Protein AF-0000000068152222 (afdb_homodimer)

Nearest PDB structures (foldseek):
  1pjq-assembly1_B  TM=6.985E-01  e=2.065E-27  Salmonella enterica subsp. enterica serovar Typhimurium
  6pr1-assembly1_B  TM=6.896E-01  e=6.045E-27  Salmonella enterica subsp. enterica serovar Typhimurium
  1pjs-assembly1_B  TM=6.473E-01  e=1.241E-27  Salmonella enterica subsp. enterica serovar Typhimurium
  6p5x-assembly1_B  TM=6.494E-01  e=1.471E-27  Salmonella enterica subsp. enterica serovar Typhimurium
  6p5z-assembly1_A  TM=5.286E-01  e=6.769E-27  Salmonella enterica subsp. enterica serovar Typhimurium

Organism: Rhizobium meliloti (strain 1021) (NCBI:txid266834)

Foldseek 3Di:
DDDDLDDDDDDQAAAFEEEEEFQDLVSQVVLQVSLQSNHAYEYAEAPVRHDPSNVVDQVVAHPDPNGGYHYDNHGDDLVVLARHQAYEYEDDDPVVLVVVLVSCVVNVHFYYYPPDVVSGPDDAFDWDDLPVDIDGDDPPPPDPVVSVVVNVVVNVQQDNLLSVLVVLCVVCVVVLCVQDPPDDLSVLLVLVSVLCNRVHRQDPCNSVVSVVVSVVCSVVVQQQAAEEEEECEQQDLVQGDSNRLVLQQSFQEEEEEPPHDVVNNVSHDPNRHYHYDDPPLVVVLVVVNVCRSNNGHYYYYYYAFLVPDPVSVVSVVSNVVSVHHYHYHTGDHPPPPPPPPVCVPPVVVPPPPPPPPPDD/DDDDPDDDDDDQAAAFEEEEEFQDLVSQVVLQVSLQSNHAYEYAEAPVRHDPSNVVDQVVAHPDPNGGYHYDNHGDDLCSLARHQAYEYEDDDPVVLVVVLVSCVVNVHFYYYPPDVVSGPDDAFDWDDLPVDIDGDDPPPPDPVVSVVVNVVVNVQQDNLLSVLVVLCVVCVVVLCVQDPPDLLSVVLVLVSVVCSRPDRQDPCNSVVSVVVSVVCSVPVCLFAAEEEEECEQQDLVQGDPVRLSLQQQFQEEEEEPPHDVVNNVSYDPNRHYHYDDPPLPVVLVVVRVCRVNSGHYYYYYYAFLVPDPVSVVNVVSNVVVVHHYHYHTGDHPPPPPPPPVCVVPVVVPPPPPPPPPDD

InterPro domains:
  IPR000878 Tetrapyrrole methylase [PF00590] (226-335)
  IPR003043 Uroporphiryn-III C-methyltransferase, conserved site [PS00839] (230-244)
  IPR006367 Sirohaem synthase, N-terminal [TIGR01470] (7-215)
  IPR014777 Tetrapyrrole methylase, subdomain 1 [G3DSA:3.40.1010.10] (219-332)
  IPR019478 Sirohaem synthase, dimerisation domain [PF10414] (162-217)
  IPR028161 Siroheme biosynthesis protein Met8-like [PTHR35330] (6-246)
  IPR028281 Siroheme synthase, central domain [PF14824] (135-156)
  IPR035996 Tetrapyrrole methylase superfamily [SSF53790] (223-336)
  IPR036291 NAD(P)-binding domain superfamily [SSF51735] (5-123)
  IPR037115 Sirohaem synthase, dimerisation domain superfamily [G3DSA:1.10.8.210] (161-218)

Structure (mmCIF, N/CA/C/O backbone):
data_AF-0000000068152222-model_v1
#
loop_
_entity.id
_entity.type
_entity.pdbx_description
1 polymer 'precorrin-2 dehydrogenase'
#
loop_
_atom_site.group_PDB
_atom_site.id
_atom_site.type_symbol
_atom_site.label_atom_id
_atom_site.label_alt_id
_atom_site.label_comp_id
_atom_site.label_asym_id
_atom_site.label_entity_id
_atom_site.label_seq_id
_atom_site.pdbx_PDB_ins_code
_atom_site.Cartn_x
_atom_site.Cartn_y
_atom_site.Cartn_z
_atom_site.occupancy
_atom_site.B_iso_or_equiv
_atom_site.auth_seq_id
_atom_site.auth_comp_id
_atom_site.auth_asym_id
_atom_site.auth_atom_id
_atom_site.pdbx_PDB_model_num
ATOM 1 N N . MET A 1 1 ? -8.953 -0.366 -18.781 1 64.38 1 MET A N 1
ATOM 2 C CA . MET A 1 1 ? -7.875 -0.497 -17.797 1 64.38 1 MET A CA 1
ATOM 3 C C . MET A 1 1 ? -6.516 -0.276 -18.453 1 64.38 1 MET A C 1
ATOM 5 O O . MET A 1 1 ? -6.352 -0.51 -19.656 1 64.38 1 MET A O 1
ATOM 9 N N . THR A 1 2 ? -5.605 0.352 -17.766 1 74.75 2 THR A N 1
ATOM 10 C CA . THR A 1 2 ? -4.258 0.576 -18.266 1 74.75 2 THR A CA 1
ATOM 11 C C . THR A 1 2 ? -3.35 -0.603 -17.938 1 74.75 2 THR A C 1
ATOM 13 O O . THR A 1 2 ? -3.705 -1.449 -17.109 1 74.75 2 THR A O 1
ATOM 16 N N . ALA A 1 3 ? -2.34 -0.72 -18.688 1 84.69 3 ALA A N 1
ATOM 17 C CA . ALA A 1 3 ? -1.385 -1.808 -18.5 1 84.69 3 ALA A CA 1
ATOM 18 C C . ALA A 1 3 ? -0.869 -1.83 -17.062 1 84.69 3 ALA A C 1
ATOM 20 O O . ALA A 1 3 ? -0.714 -0.779 -16.438 1 84.69 3 ALA A O 1
ATOM 21 N N . LEU A 1 4 ? -0.67 -2.998 -16.562 1 85.56 4 LEU A N 1
ATOM 22 C CA . LEU A 1 4 ? -0.208 -3.262 -15.203 1 85.56 4 LEU A CA 1
ATOM 23 C C . LEU A 1 4 ? 1.113 -4.023 -15.219 1 85.56 4 LEU A C 1
ATOM 25 O O . LEU A 1 4 ? 1.244 -5.039 -15.906 1 85.56 4 LEU A O 1
ATOM 29 N N . ALA A 1 5 ? 2.076 -3.543 -14.516 1 85.94 5 ALA A N 1
ATOM 30 C CA . ALA A 1 5 ? 3.426 -4.102 -14.57 1 85.94 5 ALA A CA 1
ATOM 31 C C . ALA A 1 5 ? 3.469 -5.5 -13.969 1 85.94 5 ALA A C 1
ATOM 33 O O . ALA A 1 5 ? 4.242 -6.352 -14.414 1 85.94 5 ALA A O 1
ATOM 34 N N . THR A 1 6 ? 2.693 -5.703 -12.938 1 91 6 THR A N 1
ATOM 35 C CA . THR A 1 6 ? 2.648 -6.977 -12.227 1 91 6 THR A CA 1
ATOM 36 C C . THR A 1 6 ? 1.304 -7.16 -11.531 1 91 6 THR A C 1
ATOM 38 O O . THR A 1 6 ? 0.616 -6.18 -11.227 1 91 6 THR A O 1
ATOM 41 N N . LEU A 1 7 ? 0.892 -8.391 -11.359 1 93.62 7 LEU A N 1
ATOM 42 C CA . LEU A 1 7 ? -0.384 -8.695 -10.719 1 93.62 7 LEU A CA 1
ATOM 43 C C . LEU A 1 7 ? -0.211 -8.867 -9.219 1 93.62 7 LEU A C 1
ATOM 45 O O . LEU A 1 7 ? 0.423 -9.82 -8.766 1 93.62 7 LEU A O 1
ATOM 49 N N . PRO A 1 8 ? -0.745 -7.957 -8.453 1 94.75 8 PRO A N 1
ATOM 50 C CA . PRO A 1 8 ? -0.686 -8.141 -7 1 94.75 8 PRO A CA 1
ATOM 51 C C . PRO A 1 8 ? -1.76 -9.094 -6.48 1 94.75 8 PRO A C 1
ATOM 53 O O . PRO A 1 8 ? -2.932 -8.969 -6.844 1 94.75 8 PRO A O 1
ATOM 56 N N . LEU A 1 9 ? -1.366 -10.016 -5.672 1 95.5 9 LEU A N 1
ATOM 57 C CA . LEU A 1 9 ? -2.281 -10.992 -5.086 1 95.5 9 LEU A CA 1
ATOM 58 C C . LEU A 1 9 ? -2.006 -11.172 -3.598 1 95.5 9 LEU A C 1
ATOM 60 O O . LEU A 1 9 ? -0.915 -10.852 -3.121 1 95.5 9 LEU A O 1
ATOM 64 N N . PHE A 1 10 ? -2.977 -11.617 -2.883 1 94.62 10 PHE A N 1
ATOM 65 C CA . PHE A 1 10 ? -2.871 -11.898 -1.457 1 94.62 10 PHE A CA 1
ATOM 66 C C . PHE A 1 10 ? -3.043 -13.391 -1.186 1 94.62 10 PHE A C 1
ATOM 68 O O . PHE A 1 10 ? -4.043 -13.984 -1.587 1 94.62 10 PHE A O 1
ATOM 75 N N . TRP A 1 11 ? -2.125 -13.945 -0.465 1 94.81 11 TRP A N 1
ATOM 76 C CA . TRP A 1 11 ? -2.078 -15.391 -0.23 1 94.81 11 TRP A CA 1
ATOM 77 C C . TRP A 1 11 ? -2.363 -15.711 1.233 1 94.81 11 TRP A C 1
ATOM 79 O O . TRP A 1 11 ? -1.512 -15.5 2.1 1 94.81 11 TRP A O 1
ATOM 89 N N . PRO A 1 12 ? -3.516 -16.25 1.515 1 92.62 12 PRO A N 1
ATOM 90 C CA . PRO A 1 12 ? -3.754 -16.703 2.883 1 92.62 12 PRO A CA 1
ATOM 91 C C . PRO A 1 12 ? -2.893 -17.922 3.256 1 92.62 12 PRO A C 1
ATOM 93 O O . PRO A 1 12 ? -2.932 -18.938 2.574 1 92.62 12 PRO A O 1
ATOM 96 N N . LEU A 1 13 ? -2.127 -17.797 4.336 1 94.5 13 LEU A N 1
ATOM 97 C CA . LEU A 1 13 ? -1.185 -18.859 4.684 1 94.5 13 LEU A CA 1
ATOM 98 C C . LEU A 1 13 ? -1.511 -19.453 6.051 1 94.5 13 LEU A C 1
ATOM 100 O O . LEU A 1 13 ? -0.823 -20.359 6.52 1 94.5 13 LEU A O 1
ATOM 104 N N . ASN A 1 14 ? -2.523 -18.906 6.637 1 92.81 14 ASN A N 1
ATOM 105 C CA . ASN A 1 14 ? -2.871 -19.406 7.961 1 92.81 14 ASN A CA 1
ATOM 106 C C . ASN A 1 14 ? -3.135 -20.922 7.938 1 92.81 14 ASN A C 1
ATOM 108 O O . ASN A 1 14 ? -4.027 -21.391 7.227 1 92.81 14 ASN A O 1
ATOM 112 N N . GLY A 1 15 ? -2.369 -21.656 8.719 1 93 15 GLY A N 1
ATOM 113 C CA . GLY A 1 15 ? -2.533 -23.109 8.82 1 93 15 GLY A CA 1
ATOM 114 C C . GLY A 1 15 ? -1.946 -23.859 7.648 1 93 15 GLY A C 1
ATOM 115 O O . GLY A 1 15 ? -2.098 -25.078 7.551 1 93 15 GLY A O 1
ATOM 116 N N . LYS A 1 16 ? -1.357 -23.219 6.746 1 94.94 16 LYS A N 1
ATOM 117 C CA . LYS A 1 16 ? -0.771 -23.859 5.574 1 94.94 16 LYS A CA 1
ATOM 118 C C . LYS A 1 16 ? 0.721 -24.125 5.777 1 94.94 16 LYS A C 1
ATOM 120 O O . LYS A 1 16 ? 1.338 -23.547 6.676 1 94.94 16 LYS A O 1
ATOM 125 N N . GLN A 1 17 ? 1.226 -25 4.957 1 96.5 17 GLN A N 1
ATOM 126 C CA . GLN A 1 17 ? 2.645 -25.328 5.039 1 96.5 17 GLN A CA 1
ATOM 127 C C . GLN A 1 17 ? 3.457 -24.516 4.035 1 96.5 17 GLN A C 1
ATOM 129 O O . GLN A 1 17 ? 3.018 -24.297 2.908 1 96.5 17 GLN A O 1
ATOM 134 N N . ALA A 1 18 ? 4.59 -24.062 4.465 1 97.81 18 ALA A N 1
ATOM 135 C CA . ALA A 1 18 ? 5.535 -23.359 3.605 1 97.81 18 ALA A CA 1
ATOM 136 C C . ALA A 1 18 ? 6.938 -23.938 3.736 1 97.81 18 ALA A C 1
ATOM 138 O O . ALA A 1 18 ? 7.305 -24.469 4.793 1 97.81 18 ALA A O 1
ATOM 139 N N . VAL A 1 19 ? 7.707 -23.875 2.674 1 98.38 19 VAL A N 1
ATOM 140 C CA . VAL A 1 19 ? 9.062 -24.422 2.648 1 98.38 19 VAL A CA 1
ATOM 141 C C . VAL A 1 19 ? 10.07 -23.281 2.473 1 98.38 19 VAL A C 1
ATOM 143 O O . VAL A 1 19 ? 9.898 -22.422 1.598 1 98.38 19 VAL A O 1
ATOM 146 N N . VAL A 1 20 ? 11.055 -23.25 3.312 1 98.38 20 VAL A N 1
ATOM 147 C CA . VAL A 1 20 ? 12.164 -22.312 3.168 1 98.38 20 VAL A CA 1
ATOM 148 C C . VAL A 1 20 ? 13.484 -23.078 3.139 1 98.38 20 VAL A C 1
ATOM 150 O O . VAL A 1 20 ? 13.773 -23.859 4.047 1 98.38 20 VAL A O 1
ATOM 153 N N . ALA A 1 21 ? 14.242 -22.875 2.098 1 98.25 21 ALA A N 1
ATOM 154 C CA . ALA A 1 21 ? 15.547 -23.516 1.969 1 98.25 21 ALA A CA 1
ATOM 155 C C . ALA A 1 21 ? 16.672 -22.484 2.053 1 98.25 21 ALA A C 1
ATOM 157 O O . ALA A 1 21 ? 16.703 -21.531 1.276 1 98.25 21 ALA A O 1
ATOM 158 N N . GLY A 1 22 ? 17.578 -22.672 2.969 1 96.44 22 GLY A N 1
ATOM 159 C CA . GLY A 1 22 ? 18.688 -21.766 3.172 1 96.44 22 GLY A CA 1
ATOM 160 C C . GLY A 1 22 ? 18.766 -21.203 4.582 1 96.44 22 GLY A C 1
ATOM 161 O O . GLY A 1 22 ? 17.75 -21.141 5.281 1 96.44 22 GLY A O 1
ATOM 162 N N . GLY A 1 23 ? 19.953 -20.734 5.027 1 95.56 23 GLY A N 1
ATOM 163 C CA . GLY A 1 23 ? 20.141 -20.266 6.391 1 95.56 23 GLY A CA 1
ATOM 164 C C . GLY A 1 23 ? 20.625 -18.844 6.461 1 95.56 23 GLY A C 1
ATOM 165 O O . GLY A 1 23 ? 21.062 -18.375 7.52 1 95.56 23 GLY A O 1
ATOM 166 N N . SER A 1 24 ? 20.516 -18.172 5.355 1 95.06 24 SER A N 1
ATOM 167 C CA . SER A 1 24 ? 21.016 -16.812 5.285 1 95.06 24 SER A CA 1
ATOM 168 C C . SER A 1 24 ? 20.094 -15.836 6 1 95.06 24 SER A C 1
ATOM 170 O O . SER A 1 24 ? 19.016 -16.219 6.465 1 95.06 24 SER A O 1
ATOM 172 N N . ASP A 1 25 ? 20.531 -14.617 6.137 1 91.69 25 ASP A N 1
ATOM 173 C CA . ASP A 1 25 ? 19.688 -13.555 6.676 1 91.69 25 ASP A CA 1
ATOM 174 C C . ASP A 1 25 ? 18.438 -13.352 5.828 1 91.69 25 ASP A C 1
ATOM 176 O O . ASP A 1 25 ? 17.328 -13.203 6.359 1 91.69 25 ASP A O 1
ATOM 180 N N . ALA A 1 26 ? 18.672 -13.375 4.527 1 91.69 26 ALA A N 1
ATOM 181 C CA . ALA A 1 26 ? 17.562 -13.188 3.602 1 91.69 26 ALA A CA 1
ATOM 182 C C . ALA A 1 26 ? 16.516 -14.281 3.77 1 91.69 26 ALA A C 1
ATOM 184 O O . ALA A 1 26 ? 15.312 -14.008 3.799 1 91.69 26 ALA A O 1
ATOM 185 N N . ALA A 1 27 ? 16.969 -15.453 3.902 1 95.69 27 ALA A N 1
ATOM 186 C CA . ALA A 1 27 ? 16.062 -16.578 4.125 1 95.69 27 ALA A CA 1
ATOM 187 C C . ALA A 1 27 ? 15.336 -16.438 5.457 1 95.69 27 ALA A C 1
ATOM 189 O O . ALA A 1 27 ? 14.148 -16.766 5.562 1 95.69 27 ALA A O 1
ATOM 190 N N . ALA A 1 28 ? 16.031 -15.953 6.449 1 94.62 28 ALA A N 1
ATOM 191 C CA . ALA A 1 28 ? 15.438 -15.75 7.77 1 94.62 28 ALA A CA 1
ATOM 192 C C . ALA A 1 28 ? 14.281 -14.758 7.703 1 94.62 28 ALA A C 1
ATOM 194 O O . ALA A 1 28 ? 13.227 -14.984 8.297 1 94.62 28 ALA A O 1
ATOM 195 N N . TRP A 1 29 ? 14.469 -13.766 6.984 1 88.94 29 TRP A N 1
ATOM 196 C CA . TRP A 1 29 ? 13.445 -12.734 6.844 1 88.94 29 TRP A CA 1
ATOM 197 C C . TRP A 1 29 ? 12.211 -13.281 6.145 1 88.94 29 TRP A C 1
ATOM 199 O O . TRP A 1 29 ? 11.078 -13.008 6.555 1 88.94 29 TRP A O 1
ATOM 209 N N . LYS A 1 30 ? 12.438 -14.062 5.121 1 95.5 30 LYS A N 1
ATOM 210 C CA . LYS A 1 30 ? 11.312 -14.664 4.414 1 95.5 30 LYS A CA 1
ATOM 211 C C . LYS A 1 30 ? 10.57 -15.656 5.301 1 95.5 30 LYS A C 1
ATOM 213 O O . LYS A 1 30 ? 9.336 -15.703 5.297 1 95.5 30 LYS A O 1
ATOM 218 N N . ALA A 1 31 ? 11.328 -16.406 6.031 1 96.44 31 ALA A N 1
ATOM 219 C CA . ALA A 1 31 ? 10.719 -17.359 6.953 1 96.44 31 ALA A CA 1
ATOM 220 C C . ALA A 1 31 ? 9.859 -16.641 7.992 1 96.44 31 ALA A C 1
ATOM 222 O O . ALA A 1 31 ? 8.75 -17.078 8.305 1 96.44 31 ALA A O 1
ATOM 223 N N . GLU A 1 32 ? 10.391 -15.602 8.516 1 94.44 32 GLU A N 1
ATOM 224 C CA . GLU A 1 32 ? 9.656 -14.82 9.508 1 94.44 32 GLU A CA 1
ATOM 225 C C . GLU A 1 32 ? 8.359 -14.273 8.93 1 94.44 32 GLU A C 1
ATOM 227 O O . GLU A 1 32 ? 7.312 -14.32 9.586 1 94.44 32 GLU A O 1
ATOM 232 N N . LEU A 1 33 ? 8.438 -13.789 7.73 1 93.25 33 LEU A N 1
ATOM 233 C CA . LEU A 1 33 ? 7.273 -13.227 7.055 1 93.25 33 LEU A CA 1
ATOM 234 C C . LEU A 1 33 ? 6.199 -14.289 6.855 1 93.25 33 LEU A C 1
ATOM 236 O O . LEU A 1 33 ? 5.023 -14.055 7.145 1 93.25 33 LEU A O 1
ATOM 240 N N . LEU A 1 34 ? 6.582 -15.422 6.41 1 96.62 34 LEU A N 1
ATOM 241 C CA . LEU A 1 34 ? 5.645 -16.516 6.18 1 96.62 34 LEU A CA 1
ATOM 242 C C . LEU A 1 34 ? 4.996 -16.953 7.484 1 96.62 34 LEU A C 1
ATOM 244 O O . LEU A 1 34 ? 3.779 -17.156 7.543 1 96.62 34 LEU A O 1
ATOM 248 N N . ALA A 1 35 ? 5.789 -17.031 8.5 1 96.12 35 ALA A N 1
ATOM 249 C CA . ALA A 1 35 ? 5.277 -17.453 9.805 1 96.12 35 ALA A CA 1
ATOM 250 C C . ALA A 1 35 ? 4.34 -16.391 10.383 1 96.12 35 ALA A C 1
ATOM 252 O O . ALA A 1 35 ? 3.371 -16.719 11.078 1 96.12 35 ALA A O 1
ATOM 253 N N . ALA A 1 36 ? 4.668 -15.203 10.109 1 93.94 36 ALA A N 1
ATOM 254 C CA . ALA A 1 36 ? 3.836 -14.109 10.586 1 93.94 36 ALA A CA 1
ATOM 255 C C . ALA A 1 36 ? 2.451 -14.148 9.945 1 93.94 36 ALA A C 1
ATOM 257 O O . ALA A 1 36 ? 1.519 -13.5 10.43 1 93.94 36 ALA A O 1
ATOM 258 N N . CYS A 1 37 ? 2.34 -14.852 8.859 1 94.69 37 CYS A N 1
ATOM 259 C CA . CYS A 1 37 ? 1.056 -15.016 8.195 1 94.69 37 CYS A CA 1
ATOM 260 C C . CYS A 1 37 ? 0.337 -16.266 8.695 1 94.69 37 CYS A C 1
ATOM 262 O O . CYS A 1 37 ? -0.698 -16.656 8.148 1 94.69 37 CYS A O 1
ATOM 264 N N . GLY A 1 38 ? 0.948 -16.938 9.664 1 95.5 38 GLY A N 1
ATOM 265 C CA . GLY A 1 38 ? 0.313 -18.094 10.273 1 95.5 38 GLY A CA 1
ATOM 266 C C . GLY A 1 38 ? 0.742 -19.422 9.656 1 95.5 38 GLY A C 1
ATOM 267 O O . GLY A 1 38 ? 0.173 -20.469 9.961 1 95.5 38 GLY A O 1
ATOM 268 N N . ALA A 1 39 ? 1.713 -19.422 8.852 1 97.12 39 ALA A N 1
ATOM 269 C CA . ALA A 1 39 ? 2.164 -20.641 8.172 1 97.12 39 ALA A CA 1
ATOM 270 C C . ALA A 1 39 ? 3.012 -21.5 9.094 1 97.12 39 ALA A C 1
ATOM 272 O O . ALA A 1 39 ? 3.625 -21 10.039 1 97.12 39 ALA A O 1
ATOM 273 N N . GLU A 1 40 ? 2.885 -22.781 8.867 1 97.75 40 GLU A N 1
ATOM 274 C CA . GLU A 1 40 ? 3.889 -23.703 9.383 1 97.75 40 GLU A CA 1
ATOM 275 C C . GLU A 1 40 ? 5.098 -23.781 8.461 1 97.75 40 GLU A C 1
ATOM 277 O O . GLU A 1 40 ? 5.059 -24.469 7.438 1 97.75 40 GLU A O 1
ATOM 282 N N . VAL A 1 41 ? 6.172 -23.141 8.836 1 98.12 41 VAL A N 1
ATOM 283 C CA . VAL A 1 41 ? 7.316 -22.969 7.949 1 98.12 41 VAL A CA 1
ATOM 284 C C . VAL A 1 41 ? 8.367 -24.031 8.234 1 98.12 41 VAL A C 1
ATOM 286 O O . VAL A 1 41 ? 8.938 -24.078 9.328 1 98.12 41 VAL A O 1
ATOM 289 N N . HIS A 1 42 ? 8.578 -24.891 7.266 1 98.38 42 HIS A N 1
ATOM 290 C CA . HIS A 1 42 ? 9.648 -25.875 7.332 1 98.38 42 HIS A CA 1
ATOM 291 C C . HIS A 1 42 ? 10.945 -25.328 6.754 1 98.38 42 HIS A C 1
ATOM 293 O O . HIS A 1 42 ? 11.023 -25.047 5.555 1 98.38 42 HIS A O 1
ATOM 299 N N . VAL A 1 43 ? 11.922 -25.188 7.602 1 98.19 43 VAL A N 1
ATOM 300 C CA . VAL A 1 43 ? 13.203 -24.609 7.219 1 98.19 43 VAL A CA 1
ATOM 301 C C . VAL A 1 43 ? 14.227 -25.719 6.992 1 98.19 43 VAL A C 1
ATOM 303 O O . VAL A 1 43 ? 14.555 -26.469 7.914 1 98.19 43 VAL A O 1
ATOM 306 N N . TYR A 1 44 ? 14.703 -25.781 5.816 1 98.19 44 TYR A N 1
ATOM 307 C CA . TYR A 1 44 ? 15.695 -26.781 5.477 1 98.19 44 TYR A CA 1
ATOM 308 C C . TYR A 1 44 ? 17.078 -26.156 5.289 1 98.19 44 TYR A C 1
ATOM 310 O O . TYR A 1 44 ? 17.328 -25.5 4.277 1 98.19 44 TYR A O 1
ATOM 318 N N . ALA A 1 45 ? 17.969 -26.328 6.148 1 97.06 45 ALA A N 1
ATOM 319 C CA . ALA A 1 45 ? 19.344 -25.859 6.133 1 97.06 45 ALA A CA 1
ATOM 320 C C . ALA A 1 45 ? 20.172 -26.5 7.242 1 97.06 45 ALA A C 1
ATOM 322 O O . ALA A 1 45 ? 19.688 -26.672 8.367 1 97.06 45 ALA A O 1
ATOM 323 N N . PRO A 1 46 ? 21.375 -26.891 6.918 1 96.12 46 PRO A N 1
ATOM 324 C CA . PRO A 1 46 ? 22.234 -27.359 8.008 1 96.12 46 PRO A CA 1
ATOM 325 C C . PRO A 1 46 ? 22.391 -26.312 9.117 1 96.12 46 PRO A C 1
ATOM 327 O O . PRO A 1 46 ? 22.5 -25.125 8.836 1 96.12 46 PRO A O 1
ATOM 330 N N . ARG A 1 47 ? 22.438 -26.75 10.297 1 94.62 47 ARG A N 1
ATOM 331 C CA . ARG A 1 47 ? 22.5 -25.844 11.445 1 94.62 47 ARG A CA 1
ATOM 332 C C . ARG A 1 47 ? 23.734 -24.938 11.352 1 94.62 47 ARG A C 1
ATOM 334 O O . ARG A 1 47 ? 23.672 -23.766 11.695 1 94.62 47 ARG A O 1
ATOM 341 N N . ALA A 1 48 ? 24.781 -25.531 10.828 1 94.44 48 ALA A N 1
ATOM 342 C CA . ALA A 1 48 ? 26.047 -24.812 10.734 1 94.44 48 ALA A CA 1
ATOM 343 C C . ALA A 1 48 ? 25.953 -23.656 9.742 1 94.44 48 ALA A C 1
ATOM 345 O O . ALA A 1 48 ? 26.75 -22.734 9.789 1 94.44 48 ALA A O 1
ATOM 346 N N . SER A 1 49 ? 24.969 -23.688 8.922 1 94.19 49 SER A N 1
ATOM 347 C CA . SER A 1 49 ? 24.859 -22.688 7.863 1 94.19 49 SER A CA 1
ATOM 348 C C . SER A 1 49 ? 23.906 -21.578 8.266 1 94.19 49 SER A C 1
ATOM 350 O O . SER A 1 49 ? 23.766 -20.578 7.547 1 94.19 49 SER A O 1
ATOM 352 N N . LEU A 1 50 ? 23.281 -21.703 9.383 1 96.31 50 LEU A N 1
ATOM 353 C CA . LEU A 1 50 ? 22.312 -20.703 9.82 1 96.31 50 LEU A CA 1
ATOM 354 C C . LEU A 1 50 ? 23 -19.438 10.289 1 96.31 50 LEU A C 1
ATOM 356 O O . LEU A 1 50 ? 23.953 -19.5 11.07 1 96.31 50 LEU A O 1
ATOM 360 N N . SER A 1 51 ? 22.531 -18.391 9.789 1 95.38 51 SER A N 1
ATOM 361 C CA . SER A 1 51 ? 23.047 -17.094 10.234 1 95.38 51 SER A CA 1
ATOM 362 C C . SER A 1 51 ? 22.609 -16.781 11.664 1 95.38 51 SER A C 1
ATOM 364 O O . SER A 1 51 ? 21.719 -17.453 12.203 1 95.38 51 SER A O 1
ATOM 366 N N . ASP A 1 52 ? 23.188 -15.812 12.25 1 94.38 52 ASP A N 1
ATOM 367 C CA . ASP A 1 52 ? 22.797 -15.375 13.594 1 94.38 52 ASP A CA 1
ATOM 368 C C . ASP A 1 52 ? 21.359 -14.867 13.617 1 94.38 52 ASP A C 1
ATOM 370 O O . ASP A 1 52 ? 20.625 -15.117 14.562 1 94.38 52 ASP A O 1
ATOM 374 N N . VAL A 1 53 ? 21.047 -14.25 12.562 1 89.06 53 VAL A N 1
ATOM 375 C CA . VAL A 1 53 ? 19.688 -13.727 12.438 1 89.06 53 VAL A CA 1
ATOM 376 C C . VAL A 1 53 ? 18.688 -14.875 12.43 1 89.06 53 VAL A C 1
ATOM 378 O O . VAL A 1 53 ? 17.641 -14.805 13.086 1 89.06 53 VAL A O 1
ATOM 381 N N . PHE A 1 54 ? 19.031 -15.859 11.797 1 94.94 54 PHE A N 1
ATOM 382 C CA . PHE A 1 54 ? 18.141 -17.016 11.688 1 94.94 54 PHE A CA 1
ATOM 383 C C . PHE A 1 54 ? 18.016 -17.719 13.031 1 94.94 54 PHE A C 1
ATOM 385 O O . PHE A 1 54 ? 16.922 -18.094 13.438 1 94.94 54 PHE A O 1
ATOM 392 N N . LEU A 1 55 ? 19.156 -17.859 13.664 1 95.69 55 LEU A N 1
ATOM 393 C CA . LEU A 1 55 ? 19.172 -18.5 14.969 1 95.69 55 LEU A CA 1
ATOM 394 C C . LEU A 1 55 ? 18.312 -17.719 15.969 1 95.69 55 LEU A C 1
ATOM 396 O O . LEU A 1 55 ? 17.562 -18.297 16.75 1 95.69 55 LEU A O 1
ATOM 400 N N . ASP A 1 56 ? 18.438 -16.469 15.891 1 92.94 56 ASP A N 1
ATOM 401 C CA . ASP A 1 56 ? 17.641 -15.617 16.75 1 92.94 56 ASP A CA 1
ATOM 402 C C . ASP A 1 56 ? 16.156 -15.789 16.469 1 92.94 56 ASP A C 1
ATOM 404 O O . ASP A 1 56 ? 15.344 -15.836 17.406 1 92.94 56 ASP A O 1
ATOM 408 N N . LEU A 1 57 ? 15.844 -15.852 15.242 1 92.75 57 LEU A N 1
ATOM 409 C CA . LEU A 1 57 ? 14.453 -16.047 14.836 1 92.75 57 LEU A CA 1
ATOM 410 C C . LEU A 1 57 ? 13.906 -17.359 15.383 1 92.75 57 LEU A C 1
ATOM 412 O O . LEU A 1 57 ? 12.797 -17.406 15.922 1 92.75 57 LEU A O 1
ATOM 416 N N . LEU A 1 58 ? 14.633 -18.391 15.25 1 94.88 58 LEU A N 1
ATOM 417 C CA . LEU A 1 58 ? 14.219 -19.719 15.719 1 94.88 58 LEU A CA 1
ATOM 418 C C . LEU A 1 58 ? 14.008 -19.719 17.234 1 94.88 58 LEU A C 1
ATOM 420 O O . LEU A 1 58 ? 13.109 -20.391 17.734 1 94.88 58 LEU A O 1
ATOM 424 N N . ALA A 1 59 ? 14.766 -18.984 17.875 1 93.62 59 ALA A N 1
ATOM 425 C CA . ALA A 1 59 ? 14.688 -18.906 19.328 1 93.62 59 ALA A CA 1
ATOM 426 C C . ALA A 1 59 ? 13.469 -18.094 19.766 1 93.62 59 ALA A C 1
ATOM 428 O O . ALA A 1 59 ? 12.781 -18.469 20.719 1 93.62 59 ALA A O 1
ATOM 429 N N . ARG A 1 60 ? 13.227 -17.031 19.109 1 90.75 60 ARG A N 1
ATOM 430 C CA . ARG A 1 60 ? 12.141 -16.125 19.469 1 90.75 60 ARG A CA 1
ATOM 431 C C . ARG A 1 60 ? 10.789 -16.703 19.062 1 90.75 60 ARG A C 1
ATOM 433 O O . ARG A 1 60 ? 9.789 -16.516 19.766 1 90.75 60 ARG A O 1
ATOM 440 N N . GLY A 1 61 ? 10.75 -17.328 17.906 1 88.69 61 GLY A N 1
ATOM 441 C CA . GLY A 1 61 ? 9.5 -17.875 17.406 1 88.69 61 GLY A CA 1
ATOM 442 C C . GLY A 1 61 ? 8.695 -16.875 16.594 1 88.69 61 GLY A C 1
ATOM 443 O O . GLY A 1 61 ? 9.109 -15.727 16.422 1 88.69 61 GLY A O 1
ATOM 444 N N . PRO A 1 62 ? 7.559 -17.328 16.094 1 86.69 62 PRO A N 1
ATOM 445 C CA . PRO A 1 62 ? 6.754 -16.5 15.203 1 86.69 62 PRO A CA 1
ATOM 446 C C . PRO A 1 62 ? 5.844 -15.531 15.961 1 86.69 62 PRO A C 1
ATOM 448 O O . PRO A 1 62 ? 5.492 -15.789 17.109 1 86.69 62 PRO A O 1
ATOM 451 N N . ALA A 1 63 ? 5.488 -14.453 15.258 1 82.56 63 ALA A N 1
ATOM 452 C CA . ALA A 1 63 ? 4.613 -13.438 15.836 1 82.56 63 ALA A CA 1
ATOM 453 C C . ALA A 1 63 ? 3.16 -13.898 15.836 1 82.56 63 ALA A C 1
ATOM 455 O O . ALA A 1 63 ? 2.381 -13.523 16.719 1 82.56 63 ALA A O 1
ATOM 456 N N . HIS A 1 64 ? 2.795 -14.688 14.93 1 87.12 64 HIS A N 1
ATOM 457 C CA . HIS A 1 64 ? 1.427 -15.164 14.758 1 87.12 64 HIS A CA 1
ATOM 458 C C . HIS A 1 64 ? 1.138 -16.344 15.664 1 87.12 64 HIS A C 1
ATOM 460 O O . HIS A 1 64 ? 1.981 -17.234 15.828 1 87.12 64 HIS A O 1
ATOM 466 N N . GLU A 1 65 ? -0.046 -16.438 16.172 1 88.5 65 GLU A N 1
ATOM 467 C CA . GLU A 1 65 ? -0.432 -17.484 17.109 1 88.5 65 GLU A CA 1
ATOM 468 C C . GLU A 1 65 ? -0.361 -18.859 16.453 1 88.5 65 GLU A C 1
ATOM 470 O O . GLU A 1 65 ? 0.002 -19.844 17.109 1 88.5 65 GLU A O 1
ATOM 475 N N . HIS A 1 66 ? -0.657 -18.922 15.258 1 91.94 66 HIS A N 1
ATOM 476 C CA . HIS A 1 66 ? -0.686 -20.203 14.555 1 91.94 66 HIS A CA 1
ATOM 477 C C . HIS A 1 66 ? 0.618 -20.453 13.805 1 91.94 66 HIS A C 1
ATOM 479 O O . HIS A 1 66 ? 0.844 -21.547 13.289 1 91.94 66 HIS A O 1
ATOM 485 N N . GLY A 1 67 ? 1.392 -19.406 13.766 1 94.06 67 GLY A N 1
ATOM 486 C CA . GLY A 1 67 ? 2.648 -19.562 13.047 1 94.06 67 GLY A CA 1
ATOM 487 C C . GLY A 1 67 ? 3.619 -20.5 13.727 1 94.06 67 GLY A C 1
ATOM 488 O O . GLY A 1 67 ? 3.676 -20.562 14.961 1 94.06 67 GLY A O 1
ATOM 489 N N . ARG A 1 68 ? 4.391 -21.297 12.898 1 96.06 68 ARG A N 1
ATOM 490 C CA . ARG A 1 68 ? 5.406 -22.203 13.422 1 96.06 68 ARG A CA 1
ATOM 491 C C . ARG A 1 68 ? 6.656 -22.188 12.547 1 96.06 68 ARG A C 1
ATOM 493 O O . ARG A 1 68 ? 6.57 -21.969 11.336 1 96.06 68 ARG A O 1
ATOM 500 N N . LEU A 1 69 ? 7.738 -22.344 13.25 1 97.06 69 LEU A N 1
ATOM 501 C CA . LEU A 1 69 ? 9.023 -22.516 12.578 1 97.06 69 LEU A CA 1
ATOM 502 C C . LEU A 1 69 ? 9.633 -23.875 12.922 1 97.06 69 LEU A C 1
ATOM 504 O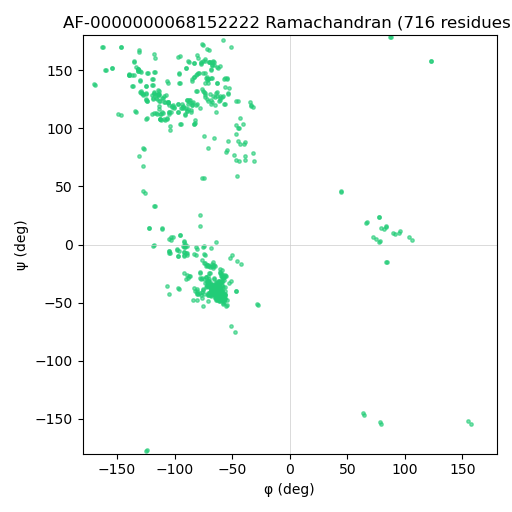 O . LEU A 1 69 ? 9.953 -24.141 14.086 1 97.06 69 LEU A O 1
ATOM 508 N N . ILE A 1 70 ? 9.734 -24.75 11.961 1 97.5 70 ILE A N 1
ATOM 509 C CA . ILE A 1 70 ? 10.289 -26.078 12.156 1 97.5 70 ILE A CA 1
ATOM 510 C C . ILE A 1 70 ? 11.609 -26.203 11.398 1 97.5 70 ILE A C 1
ATOM 512 O O . ILE A 1 70 ? 11.625 -26.219 10.164 1 97.5 70 ILE A O 1
ATOM 516 N N . HIS A 1 71 ? 12.656 -26.312 12.109 1 98.06 71 HIS A N 1
ATOM 517 C CA . HIS A 1 71 ? 13.977 -26.422 11.5 1 98.06 71 HIS A CA 1
ATOM 518 C C . HIS A 1 71 ? 14.344 -27.875 11.219 1 98.06 71 HIS A C 1
ATOM 520 O O . HIS A 1 71 ? 14.258 -28.719 12.109 1 98.06 71 HIS A O 1
ATOM 526 N N . HIS A 1 72 ? 14.656 -28.141 10.023 1 98 72 HIS A N 1
ATOM 527 C CA . HIS A 1 72 ? 15.219 -29.422 9.609 1 98 72 HIS A CA 1
ATOM 528 C C . HIS A 1 72 ? 16.719 -29.297 9.32 1 98 72 HIS A C 1
ATOM 530 O O . HIS A 1 72 ? 17.109 -28.656 8.344 1 98 72 HIS A O 1
ATOM 536 N N . ASP A 1 73 ? 17.562 -29.922 10.133 1 97.56 73 ASP A N 1
ATOM 537 C CA . ASP A 1 73 ? 19 -29.828 10.016 1 97.56 73 ASP A CA 1
ATOM 538 C C . ASP A 1 73 ? 19.516 -30.656 8.836 1 97.56 73 ASP A C 1
ATOM 540 O O . ASP A 1 73 ? 20.312 -31.578 9.023 1 97.56 73 ASP A O 1
ATOM 544 N N . GLN A 1 74 ? 19.031 -30.375 7.68 1 96.44 74 GLN A N 1
ATOM 545 C CA . GLN A 1 74 ? 19.359 -31.062 6.434 1 96.44 74 GLN A CA 1
ATOM 546 C C . GLN A 1 74 ? 18.953 -30.234 5.223 1 96.44 74 GLN A C 1
ATOM 548 O O . GLN A 1 74 ? 18.266 -29.219 5.363 1 96.44 74 GLN A O 1
ATOM 553 N N . ALA A 1 75 ? 19.391 -30.672 4.082 1 94.62 75 ALA A N 1
ATOM 554 C CA . ALA A 1 75 ? 18.969 -30.062 2.822 1 94.62 75 ALA A CA 1
ATOM 555 C C . ALA A 1 75 ? 17.562 -30.516 2.438 1 94.62 75 ALA A C 1
ATOM 557 O O . ALA A 1 75 ? 17.094 -31.562 2.912 1 94.62 75 ALA A O 1
ATOM 558 N N . TRP A 1 76 ? 16.938 -29.703 1.661 1 96.12 76 TRP A N 1
ATOM 559 C CA . TRP A 1 76 ? 15.602 -30.047 1.184 1 96.12 76 TRP A CA 1
ATOM 560 C C . TRP A 1 76 ? 15.664 -31.203 0.181 1 96.12 76 TRP A C 1
ATOM 562 O O . TRP A 1 76 ? 16.719 -31.484 -0.39 1 96.12 76 TRP A O 1
ATOM 572 N N . HIS A 1 77 ? 14.562 -31.922 0.019 1 95.44 77 HIS A N 1
ATOM 573 C CA . HIS A 1 77 ? 14.352 -32.906 -1.034 1 95.44 77 HIS A CA 1
ATOM 574 C C . HIS A 1 77 ? 13.008 -32.688 -1.721 1 95.44 77 HIS A C 1
ATOM 576 O O . HIS A 1 77 ? 12.164 -31.938 -1.233 1 95.44 77 HIS A O 1
ATOM 582 N N . VAL A 1 78 ? 12.836 -33.344 -2.85 1 94.31 78 VAL A N 1
ATOM 583 C CA . VAL A 1 78 ? 11.68 -33.125 -3.707 1 94.31 78 VAL A CA 1
ATOM 584 C C . VAL A 1 78 ? 10.398 -33.438 -2.936 1 94.31 78 VAL A C 1
ATOM 586 O O . VAL A 1 78 ? 9.367 -32.781 -3.129 1 94.31 78 VAL A O 1
ATOM 589 N N . GLY A 1 79 ? 10.422 -34.344 -2.047 1 93.94 79 GLY A N 1
ATOM 590 C CA . GLY A 1 79 ? 9.266 -34.75 -1.272 1 93.94 79 GLY A CA 1
ATOM 591 C C . GLY A 1 79 ? 8.797 -33.688 -0.292 1 93.94 79 GLY A C 1
ATOM 592 O O . GLY A 1 79 ? 7.652 -33.75 0.175 1 93.94 79 GLY A O 1
ATOM 593 N N . ASP A 1 80 ? 9.633 -32.75 0.04 1 95.06 80 ASP A N 1
ATOM 594 C CA . ASP A 1 80 ? 9.336 -31.75 1.051 1 95.06 80 ASP A CA 1
ATOM 595 C C . ASP A 1 80 ? 8.352 -30.703 0.518 1 95.06 80 ASP A C 1
ATOM 597 O O . ASP A 1 80 ? 7.785 -29.922 1.287 1 95.06 80 ASP A O 1
ATOM 601 N N . PHE A 1 81 ? 8.078 -30.766 -0.748 1 94.31 81 PHE A N 1
ATOM 602 C CA . PHE A 1 81 ? 7.188 -29.797 -1.383 1 94.31 81 PHE A CA 1
ATOM 603 C C . PHE A 1 81 ? 5.738 -30.266 -1.314 1 94.31 81 PHE A C 1
ATOM 605 O O . PHE A 1 81 ? 4.816 -29.5 -1.599 1 94.31 81 PHE A O 1
ATOM 612 N N . ARG A 1 82 ? 5.637 -31.5 -0.879 1 89.56 82 ARG A N 1
ATOM 613 C CA . ARG A 1 82 ? 4.285 -32.031 -0.838 1 89.56 82 ARG A CA 1
ATOM 614 C C . ARG A 1 82 ? 3.389 -31.234 0.086 1 89.56 82 ARG A C 1
ATOM 616 O O . ARG A 1 82 ? 3.758 -30.953 1.229 1 89.56 82 ARG A O 1
ATOM 623 N N . ASP A 1 83 ? 2.279 -30.734 -0.427 1 87.75 83 ASP A N 1
ATOM 624 C CA . ASP A 1 83 ? 1.211 -30.031 0.287 1 87.75 83 ASP A CA 1
ATOM 625 C C . ASP A 1 83 ? 1.648 -28.641 0.706 1 87.75 83 ASP A C 1
ATOM 627 O O . ASP A 1 83 ? 0.977 -27.984 1.509 1 87.75 83 ASP A O 1
ATOM 631 N N . ALA A 1 84 ? 2.812 -28.234 0.265 1 94.25 84 ALA A N 1
ATOM 632 C CA . ALA A 1 84 ? 3.238 -26.875 0.582 1 94.25 84 ALA A CA 1
ATOM 633 C C . ALA A 1 84 ? 2.445 -25.844 -0.226 1 94.25 84 ALA A C 1
ATOM 635 O O . ALA A 1 84 ? 2.121 -26.078 -1.392 1 94.25 84 ALA A O 1
ATOM 636 N N . ALA A 1 85 ? 2.176 -24.766 0.432 1 93.56 85 ALA A N 1
ATOM 637 C CA . ALA A 1 85 ? 1.446 -23.688 -0.244 1 93.56 85 ALA A CA 1
ATOM 638 C C . ALA A 1 85 ? 2.4 -22.766 -0.992 1 93.56 85 ALA A C 1
ATOM 640 O O . ALA A 1 85 ? 2.023 -22.156 -1.995 1 93.56 85 ALA A O 1
ATOM 641 N N . ILE A 1 86 ? 3.627 -22.688 -0.523 1 95.69 86 ILE A N 1
ATOM 642 C CA . ILE A 1 86 ? 4.625 -21.781 -1.095 1 95.69 86 ILE A CA 1
ATOM 643 C C . ILE A 1 86 ? 6.027 -22.25 -0.703 1 95.69 86 ILE A C 1
ATOM 645 O O . ILE A 1 86 ? 6.207 -22.891 0.34 1 95.69 86 ILE A O 1
ATOM 649 N N . ALA A 1 87 ? 6.988 -21.984 -1.551 1 97.62 87 ALA A N 1
ATOM 650 C CA . ALA A 1 87 ? 8.375 -22.344 -1.264 1 97.62 87 ALA A CA 1
ATOM 651 C C . ALA A 1 87 ? 9.328 -21.219 -1.616 1 97.62 87 ALA A C 1
ATOM 653 O O . ALA A 1 87 ? 9.172 -20.562 -2.646 1 97.62 87 ALA A O 1
ATOM 654 N N . VAL A 1 88 ? 10.258 -20.969 -0.749 1 98.06 88 VAL A N 1
ATOM 655 C CA . VAL A 1 88 ? 11.258 -19.922 -0.937 1 98.06 88 VAL A CA 1
ATOM 656 C C . VAL A 1 88 ? 12.648 -20.484 -0.687 1 98.06 88 VAL A C 1
ATOM 658 O O . VAL A 1 88 ? 12.852 -21.266 0.242 1 98.06 88 VAL A O 1
ATOM 661 N N . ALA A 1 89 ? 13.633 -20.078 -1.471 1 98 89 ALA A N 1
ATOM 662 C CA . ALA A 1 89 ? 14.992 -20.578 -1.281 1 98 89 ALA A CA 1
ATOM 663 C C . ALA A 1 89 ? 16.016 -19.453 -1.458 1 98 89 ALA A C 1
ATOM 665 O O . ALA A 1 89 ? 15.758 -18.469 -2.154 1 98 89 ALA A O 1
ATOM 666 N N . ASP A 1 90 ? 17 -19.531 -0.764 1 96.44 90 ASP A N 1
ATOM 667 C CA . ASP A 1 90 ? 18.219 -18.75 -0.977 1 96.44 90 ASP A CA 1
ATOM 668 C C . ASP A 1 90 ? 19.375 -19.641 -1.396 1 96.44 90 ASP A C 1
ATOM 670 O O . ASP A 1 90 ? 19.938 -20.375 -0.571 1 96.44 90 ASP A O 1
ATOM 674 N N . CYS A 1 91 ? 19.75 -19.531 -2.684 1 91.5 91 CYS A N 1
ATOM 675 C CA . CYS A 1 91 ? 20.75 -20.422 -3.258 1 91.5 91 CYS A CA 1
ATOM 676 C C . CYS A 1 91 ? 21.953 -19.625 -3.766 1 91.5 91 CYS A C 1
ATOM 678 O O . CYS A 1 91 ? 21.781 -18.562 -4.387 1 91.5 91 CYS A O 1
ATOM 680 N N . ASP A 1 92 ? 23.047 -20.141 -3.484 1 86.69 92 ASP A N 1
ATOM 681 C CA . ASP A 1 92 ? 24.25 -19.5 -3.998 1 86.69 92 ASP A CA 1
ATOM 682 C C . ASP A 1 92 ? 24.5 -19.875 -5.457 1 86.69 92 ASP A C 1
ATOM 684 O O . ASP A 1 92 ? 24.781 -19.016 -6.285 1 86.69 92 ASP A O 1
ATOM 688 N N . GLU A 1 93 ? 24.312 -21.094 -5.746 1 90.5 93 GLU A N 1
ATOM 689 C CA . GLU A 1 93 ? 24.594 -21.594 -7.086 1 90.5 93 GLU A CA 1
ATOM 690 C C . GLU A 1 93 ? 23.344 -21.641 -7.949 1 90.5 93 GLU A C 1
ATOM 692 O O . GLU A 1 93 ? 22.25 -21.953 -7.457 1 90.5 93 GLU A O 1
ATOM 697 N N . GLN A 1 94 ? 23.5 -21.422 -9.172 1 92.88 94 GLN A N 1
ATOM 698 C CA . GLN A 1 94 ? 22.406 -21.438 -10.125 1 92.88 94 GLN A CA 1
ATOM 699 C C . GLN A 1 94 ? 21.797 -22.828 -10.258 1 92.88 94 GLN A C 1
ATOM 701 O O . GLN A 1 94 ? 20.578 -22.969 -10.414 1 92.88 94 GLN A O 1
ATOM 706 N N . SER A 1 95 ? 22.656 -23.766 -10.195 1 93.62 95 SER A N 1
ATOM 707 C CA . SER A 1 95 ? 22.188 -25.141 -10.312 1 93.62 95 SER A CA 1
ATOM 708 C C . SER A 1 95 ? 21.219 -25.5 -9.188 1 93.62 95 SER A C 1
ATOM 710 O O . SER A 1 95 ? 20.219 -26.188 -9.414 1 93.62 95 SER A O 1
ATOM 712 N N . ASP A 1 96 ? 21.484 -25.031 -8.062 1 94.81 96 ASP A N 1
ATOM 713 C CA . ASP A 1 96 ? 20.625 -25.266 -6.918 1 94.81 96 ASP A CA 1
ATOM 714 C C . ASP A 1 96 ? 19.281 -24.531 -7.082 1 94.81 96 ASP A C 1
ATOM 716 O O . ASP A 1 96 ? 18.234 -25.078 -6.727 1 94.81 96 ASP A O 1
ATOM 720 N N . ALA A 1 97 ? 19.359 -23.406 -7.598 1 95.62 97 ALA A N 1
ATOM 721 C CA . ALA A 1 97 ? 18.156 -22.625 -7.848 1 95.62 97 ALA A CA 1
ATOM 722 C C . ALA A 1 97 ? 17.234 -23.312 -8.844 1 95.62 97 ALA A C 1
ATOM 724 O O . ALA A 1 97 ? 16.031 -23.391 -8.633 1 95.62 97 ALA A O 1
ATOM 725 N N . GLU A 1 98 ? 17.844 -23.812 -9.883 1 95.88 98 GLU A N 1
ATOM 726 C CA . GLU A 1 98 ? 17.094 -24.516 -10.914 1 95.88 98 GLU A CA 1
ATOM 727 C C . GLU A 1 98 ? 16.422 -25.766 -10.352 1 95.88 98 GLU A C 1
ATOM 729 O O . GLU A 1 98 ? 15.258 -26.031 -10.633 1 95.88 98 GLU A O 1
ATOM 734 N N . ALA A 1 99 ? 17.203 -26.5 -9.617 1 96.31 99 ALA A N 1
ATOM 735 C CA . ALA A 1 99 ? 16.672 -27.719 -9 1 96.31 99 ALA A CA 1
ATOM 736 C C . ALA A 1 99 ? 15.492 -27.406 -8.102 1 96.31 99 ALA A C 1
ATOM 738 O O . ALA A 1 99 ? 14.469 -28.109 -8.133 1 96.31 99 ALA A O 1
ATOM 739 N N . PHE A 1 100 ? 15.594 -26.406 -7.281 1 96.25 100 PHE A N 1
ATOM 740 C CA . PHE A 1 100 ? 14.539 -25.984 -6.363 1 96.25 100 PHE A CA 1
ATOM 741 C C . PHE A 1 100 ? 13.289 -25.547 -7.133 1 96.25 100 PHE A C 1
ATOM 743 O O . PHE A 1 100 ? 12.18 -25.953 -6.785 1 96.25 100 PHE A O 1
ATOM 750 N N . PHE A 1 101 ? 13.508 -24.812 -8.133 1 94.31 101 PHE A N 1
ATOM 751 C CA . PHE A 1 101 ? 12.422 -24.328 -8.977 1 94.31 101 PHE A CA 1
ATOM 752 C C . PHE A 1 101 ? 11.672 -25.484 -9.625 1 94.31 101 PHE A C 1
ATOM 754 O O . PHE A 1 101 ? 10.438 -25.516 -9.594 1 94.31 101 PHE A O 1
ATOM 761 N N . LEU A 1 102 ? 12.43 -26.375 -10.203 1 93.06 102 LEU A N 1
ATOM 762 C CA . LEU A 1 102 ? 11.828 -27.516 -10.891 1 93.06 102 LEU A CA 1
ATOM 763 C C . LEU A 1 102 ? 11.07 -28.406 -9.914 1 93.06 102 LEU A C 1
ATOM 765 O O . LEU A 1 102 ? 10.016 -28.953 -10.25 1 93.06 102 LEU A O 1
ATOM 769 N N . ALA A 1 103 ? 11.617 -28.531 -8.734 1 93.94 103 ALA A N 1
ATOM 770 C CA . ALA A 1 103 ? 10.93 -29.312 -7.703 1 93.94 103 ALA A CA 1
ATOM 771 C C . ALA A 1 103 ? 9.586 -28.703 -7.348 1 93.94 103 ALA A C 1
ATOM 773 O O . ALA A 1 103 ? 8.578 -29.406 -7.23 1 93.94 103 ALA A O 1
ATOM 774 N N . GLY A 1 104 ? 9.562 -27.391 -7.129 1 92.19 104 GLY A N 1
ATOM 775 C CA . GLY A 1 104 ? 8.312 -26.703 -6.863 1 92.19 104 GLY A CA 1
ATOM 776 C C . GLY A 1 104 ? 7.297 -26.859 -7.977 1 92.19 104 GLY A C 1
ATOM 777 O O . GLY A 1 104 ? 6.129 -27.172 -7.719 1 92.19 104 GLY A O 1
ATOM 778 N N . ARG A 1 105 ? 7.789 -26.672 -9.164 1 85.06 105 ARG A N 1
ATOM 779 C CA . ARG A 1 105 ? 6.926 -26.797 -10.328 1 85.06 105 ARG A CA 1
ATOM 780 C C . ARG A 1 105 ? 6.297 -28.188 -10.398 1 85.06 105 ARG A C 1
ATOM 782 O O . ARG A 1 105 ? 5.098 -28.328 -10.648 1 85.06 105 ARG A O 1
ATOM 789 N N . SER A 1 106 ? 7.137 -29.172 -10.219 1 85.88 106 SER A N 1
ATOM 790 C CA . SER A 1 106 ? 6.672 -30.547 -10.281 1 85.88 106 SER A CA 1
ATOM 791 C C . SER A 1 106 ? 5.625 -30.828 -9.211 1 85.88 106 SER A C 1
ATOM 793 O O . SER A 1 106 ? 4.695 -31.609 -9.43 1 85.88 106 SER A O 1
ATOM 795 N N . ALA A 1 107 ? 5.73 -30.188 -8.109 1 88.44 107 ALA A N 1
ATOM 796 C CA . ALA A 1 107 ? 4.816 -30.406 -6.988 1 88.44 107 ALA A CA 1
ATOM 797 C C . ALA A 1 107 ? 3.633 -29.453 -7.055 1 88.44 107 ALA A C 1
ATOM 799 O O . ALA A 1 107 ? 2.703 -29.547 -6.246 1 88.44 107 ALA A O 1
ATOM 800 N N . GLY A 1 108 ? 3.682 -28.531 -7.98 1 83.75 108 GLY A N 1
ATOM 801 C CA . GLY A 1 108 ? 2.627 -27.547 -8.086 1 83.75 108 GLY A CA 1
ATOM 802 C C . GLY A 1 108 ? 2.729 -26.453 -7.031 1 83.75 108 GLY A C 1
ATOM 803 O O . GLY A 1 108 ? 1.716 -25.891 -6.617 1 83.75 108 GLY A O 1
ATOM 804 N N . VAL A 1 109 ? 3.852 -26.203 -6.5 1 91.25 109 VAL A N 1
ATOM 805 C CA . VAL A 1 109 ? 4.09 -25.219 -5.457 1 91.25 109 VAL A CA 1
ATOM 806 C C . VAL A 1 109 ? 4.785 -24 -6.055 1 91.25 109 VAL A C 1
ATOM 808 O O . VAL A 1 109 ? 5.836 -24.125 -6.691 1 91.25 109 VAL A O 1
ATOM 811 N N . PRO A 1 110 ? 4.148 -22.828 -5.914 1 93.06 110 PRO A N 1
ATOM 812 C CA . PRO A 1 110 ? 4.855 -21.641 -6.402 1 93.06 110 PRO A CA 1
ATOM 813 C C . PRO A 1 110 ? 6.156 -21.375 -5.648 1 93.06 110 PRO A C 1
ATOM 815 O O . PRO A 1 110 ? 6.211 -21.531 -4.426 1 93.06 110 PRO A O 1
ATOM 818 N N . VAL A 1 111 ? 7.184 -20.984 -6.445 1 95.31 111 VAL A N 1
ATOM 819 C CA . VAL A 1 111 ? 8.531 -20.891 -5.879 1 95.31 111 VAL A CA 1
ATOM 820 C C . VAL A 1 111 ? 9.086 -19.484 -6.082 1 95.31 111 VAL A C 1
ATOM 822 O O . VAL A 1 111 ? 8.773 -18.828 -7.078 1 95.31 111 VAL A O 1
ATOM 825 N N . ASN A 1 112 ? 9.891 -19.047 -5.141 1 96.31 112 ASN A N 1
ATOM 826 C CA . ASN A 1 112 ? 10.711 -17.828 -5.227 1 96.31 112 ASN A CA 1
ATOM 827 C C . ASN A 1 112 ? 12.141 -18.094 -4.754 1 96.31 112 ASN A C 1
ATOM 829 O O . ASN A 1 112 ? 12.359 -18.453 -3.598 1 96.31 112 ASN A O 1
ATOM 833 N N . VAL A 1 113 ? 13.062 -17.984 -5.676 1 97.06 113 VAL A N 1
ATOM 834 C CA . VAL A 1 113 ? 14.469 -18.047 -5.301 1 97.06 113 VAL A CA 1
ATOM 835 C C . VAL A 1 113 ? 15.039 -16.641 -5.152 1 97.06 113 VAL A C 1
ATOM 837 O O . VAL A 1 113 ? 15.07 -15.875 -6.117 1 97.06 113 VAL A O 1
ATOM 840 N N . ILE A 1 114 ? 15.516 -16.375 -3.975 1 94.38 114 ILE A N 1
ATOM 841 C CA . ILE A 1 114 ? 15.906 -15.023 -3.594 1 94.38 114 ILE A CA 1
ATOM 842 C C . ILE A 1 114 ? 16.969 -14.508 -4.555 1 94.38 114 ILE A C 1
ATOM 844 O O . ILE A 1 114 ? 17.969 -15.188 -4.824 1 94.38 114 ILE A O 1
ATOM 848 N N . ASP A 1 115 ? 16.781 -13.328 -5.152 1 86.5 115 ASP A N 1
ATOM 849 C CA . ASP A 1 115 ? 17.672 -12.562 -6.016 1 86.5 115 ASP A CA 1
ATOM 850 C C . ASP A 1 115 ? 17.922 -13.289 -7.332 1 86.5 115 ASP A C 1
ATOM 852 O O . ASP A 1 115 ? 18.953 -13.07 -7.98 1 86.5 115 ASP A O 1
ATOM 856 N N . LYS A 1 116 ? 17.094 -14.25 -7.707 1 92.25 116 LYS A N 1
ATOM 857 C CA . LYS A 1 116 ? 17.156 -14.953 -8.984 1 92.25 116 LYS A CA 1
ATOM 858 C C . LYS A 1 116 ? 15.805 -14.914 -9.703 1 92.25 116 LYS A C 1
ATOM 860 O O . LYS A 1 116 ? 15.07 -15.906 -9.703 1 92.25 116 LYS A O 1
ATOM 865 N N . PRO A 1 117 ? 15.523 -13.844 -10.383 1 87.12 117 PRO A N 1
ATOM 866 C CA . PRO A 1 117 ? 14.203 -13.617 -10.977 1 87.12 117 PRO A CA 1
ATOM 867 C C . PRO A 1 117 ? 13.797 -14.727 -11.953 1 87.12 117 PRO A C 1
ATOM 869 O O . PRO A 1 117 ? 12.609 -15.031 -12.078 1 87.12 117 PRO A O 1
ATOM 872 N N . ALA A 1 118 ? 14.758 -15.383 -12.602 1 90.25 118 ALA A N 1
ATOM 873 C CA . ALA A 1 118 ? 14.461 -16.422 -13.578 1 90.25 118 ALA A CA 1
ATOM 874 C C . ALA A 1 118 ? 13.82 -17.641 -12.914 1 90.25 118 ALA A C 1
ATOM 876 O O . ALA A 1 118 ? 13.164 -18.453 -13.578 1 90.25 118 ALA A O 1
ATOM 877 N N . PHE A 1 119 ? 13.969 -17.75 -11.648 1 94.12 119 PHE A N 1
ATOM 878 C CA . PHE A 1 119 ? 13.469 -18.906 -10.922 1 94.12 119 PHE A CA 1
ATOM 879 C C . PHE A 1 119 ? 12.422 -18.5 -9.898 1 94.12 119 PHE A C 1
ATOM 881 O O . PHE A 1 119 ? 12.359 -19.062 -8.805 1 94.12 119 PHE A O 1
ATOM 888 N N . CYS A 1 120 ? 11.672 -17.469 -10.25 1 93.25 120 CYS A N 1
ATOM 889 C CA . CYS A 1 120 ? 10.633 -16.969 -9.352 1 93.25 120 CYS A CA 1
ATOM 890 C C . CYS A 1 120 ? 9.273 -16.953 -10.039 1 93.25 120 CYS A C 1
ATOM 892 O O . CYS A 1 120 ? 9.125 -16.406 -11.133 1 93.25 120 CYS A O 1
ATOM 894 N N . ALA A 1 121 ? 8.297 -17.641 -9.445 1 91.62 121 ALA A N 1
ATOM 895 C CA . ALA A 1 121 ? 6.918 -17.562 -9.906 1 91.62 121 ALA A CA 1
ATOM 896 C C . ALA A 1 121 ? 6.258 -16.266 -9.43 1 91.62 121 ALA A C 1
ATOM 898 O O . ALA A 1 121 ? 5.301 -15.797 -10.047 1 91.62 121 ALA A O 1
ATOM 899 N N . PHE A 1 122 ? 6.75 -15.742 -8.398 1 94.19 122 PHE A N 1
ATOM 900 C CA . PHE A 1 122 ? 6.227 -14.523 -7.797 1 94.19 122 PHE A CA 1
ATOM 901 C C . PHE A 1 122 ? 7.352 -13.695 -7.18 1 94.19 122 PHE A C 1
ATOM 903 O O . PHE A 1 122 ? 8.484 -14.164 -7.07 1 94.19 122 PHE A O 1
ATOM 910 N N . GLN A 1 123 ? 7.008 -12.484 -6.805 1 93.56 123 GLN A N 1
ATOM 911 C CA . GLN A 1 123 ? 7.957 -11.578 -6.164 1 93.56 123 GLN A CA 1
ATOM 912 C C . GLN A 1 123 ? 7.363 -10.953 -4.906 1 93.56 123 GLN A C 1
ATOM 914 O O . GLN A 1 123 ? 6.145 -10.797 -4.805 1 93.56 123 GLN A O 1
ATOM 919 N N . PHE A 1 124 ? 8.273 -10.672 -4.055 1 92.62 124 PHE A N 1
ATOM 920 C CA . PHE A 1 124 ? 7.871 -9.961 -2.852 1 92.62 124 PHE A CA 1
ATOM 921 C C . PHE A 1 124 ? 7.957 -8.453 -3.066 1 92.62 124 PHE A C 1
ATOM 923 O O . PHE A 1 124 ? 8.719 -7.98 -3.912 1 92.62 124 PHE A O 1
ATOM 930 N N . GLY A 1 125 ? 7.133 -7.734 -2.357 1 90.62 125 GLY A N 1
ATOM 931 C CA . GLY A 1 125 ? 7.18 -6.281 -2.346 1 90.62 125 GLY A CA 1
ATOM 932 C C . GLY A 1 125 ? 7.328 -5.699 -0.951 1 90.62 125 GLY A C 1
ATOM 933 O O . GLY A 1 125 ? 7.57 -6.434 0.01 1 90.62 125 GLY A O 1
ATOM 934 N N . SER A 1 126 ? 7.316 -4.418 -0.899 1 90.31 126 SER A N 1
ATOM 935 C CA . SER A 1 126 ? 7.27 -3.758 0.402 1 90.31 126 SER A CA 1
ATOM 936 C C . SER A 1 126 ? 5.875 -3.842 1.014 1 90.31 126 SER A C 1
ATOM 938 O O . SER A 1 126 ? 4.879 -3.887 0.292 1 90.31 126 SER A O 1
ATOM 940 N N . ILE A 1 127 ? 5.848 -3.91 2.375 1 91.38 127 ILE A N 1
ATOM 941 C CA . ILE A 1 127 ? 4.562 -4.156 3.021 1 91.38 127 ILE A CA 1
ATOM 942 C C . ILE A 1 127 ? 4.332 -3.117 4.117 1 91.38 127 ILE A C 1
ATOM 944 O O . ILE A 1 127 ? 5.242 -2.799 4.883 1 91.38 127 ILE A O 1
ATOM 948 N N . VAL A 1 128 ? 3.188 -2.553 4.109 1 89.12 128 VAL A N 1
ATOM 949 C CA . VAL A 1 128 ? 2.656 -1.815 5.25 1 89.12 128 VAL A CA 1
ATOM 950 C C . VAL A 1 128 ? 1.625 -2.67 5.984 1 89.12 128 VAL A C 1
ATOM 952 O O . VAL A 1 128 ? 0.582 -3.014 5.422 1 89.12 128 VAL A O 1
ATOM 955 N N . ASN A 1 129 ? 1.959 -2.947 7.258 1 88.62 129 ASN A N 1
ATOM 956 C CA . ASN A 1 129 ? 1.146 -3.9 8.008 1 88.62 129 ASN A CA 1
ATOM 957 C C . ASN A 1 129 ? 0.278 -3.197 9.047 1 88.62 129 ASN A C 1
ATOM 959 O O . ASN A 1 129 ? 0.79 -2.68 10.039 1 88.62 129 ASN A O 1
ATOM 963 N N . ARG A 1 130 ? -0.969 -3.176 8.781 1 85.62 130 ARG A N 1
ATOM 964 C CA . ARG A 1 130 ? -2.031 -2.797 9.703 1 85.62 130 ARG A CA 1
ATOM 965 C C . ARG A 1 130 ? -3.107 -3.873 9.773 1 85.62 130 ARG A C 1
ATOM 967 O O . ARG A 1 130 ? -4.301 -3.566 9.75 1 85.62 130 ARG A O 1
ATOM 974 N N . SER A 1 131 ? -2.623 -5.02 9.891 1 86.19 131 SER A N 1
ATOM 975 C CA . SER A 1 131 ? -3.533 -6.16 9.836 1 86.19 131 SER A CA 1
ATOM 976 C C . SER A 1 131 ? -4.754 -5.93 10.727 1 86.19 131 SER A C 1
ATOM 978 O O . SER A 1 131 ? -4.621 -5.52 11.883 1 86.19 131 SER A O 1
ATOM 980 N N . PRO A 1 132 ? -5.973 -6.02 10.07 1 88 132 PRO A N 1
ATOM 981 C CA . PRO A 1 132 ? -6.25 -6.82 8.875 1 88 132 PRO A CA 1
ATOM 982 C C . PRO A 1 132 ? -6.051 -6.035 7.582 1 88 132 PRO A C 1
ATOM 984 O O . PRO A 1 132 ? -6.176 -6.594 6.488 1 88 132 PRO A O 1
ATOM 987 N N . VAL A 1 133 ? -5.715 -4.816 7.648 1 88.19 133 VAL A N 1
ATOM 988 C CA . VAL A 1 133 ? -5.406 -4.027 6.461 1 88.19 133 VAL A CA 1
ATOM 989 C C . VAL A 1 133 ? -3.941 -4.23 6.074 1 88.19 133 VAL A C 1
ATOM 991 O O . VAL A 1 133 ? -3.041 -3.992 6.883 1 88.19 133 VAL A O 1
ATOM 994 N N . VAL A 1 134 ? -3.707 -4.707 4.906 1 91.62 134 VAL A N 1
ATOM 995 C CA . VAL A 1 134 ? -2.355 -4.926 4.402 1 91.62 134 VAL A CA 1
ATOM 996 C C . VAL A 1 134 ? -2.174 -4.203 3.072 1 91.62 134 VAL A C 1
ATOM 998 O O . VAL A 1 134 ? -3.018 -4.312 2.178 1 91.62 134 VAL A O 1
ATOM 1001 N N . VAL A 1 135 ? -1.125 -3.455 2.967 1 92.81 135 VAL A N 1
ATOM 1002 C CA . VAL A 1 135 ? -0.79 -2.76 1.729 1 92.81 135 VAL A CA 1
ATOM 1003 C C . VAL A 1 135 ? 0.555 -3.26 1.204 1 92.81 135 VAL A C 1
ATOM 1005 O O . VAL A 1 135 ? 1.523 -3.365 1.961 1 92.81 135 VAL A O 1
ATOM 1008 N N . ALA A 1 136 ? 0.578 -3.576 -0.028 1 94.44 136 ALA A N 1
ATOM 1009 C CA . ALA A 1 136 ? 1.811 -4.043 -0.656 1 94.44 136 ALA A CA 1
ATOM 1010 C C . ALA A 1 136 ? 2.229 -3.119 -1.798 1 94.44 136 ALA A C 1
ATOM 1012 O O . ALA A 1 136 ? 1.381 -2.615 -2.537 1 94.44 136 ALA A O 1
ATOM 1013 N N . ILE A 1 137 ? 3.52 -2.896 -1.952 1 92.81 137 ILE A N 1
ATOM 1014 C CA . ILE A 1 137 ? 4.051 -1.967 -2.945 1 92.81 137 ILE A CA 1
ATOM 1015 C C . ILE A 1 137 ? 5.102 -2.67 -3.801 1 92.81 137 ILE A C 1
ATOM 1017 O O . ILE A 1 137 ? 6 -3.326 -3.273 1 92.81 137 ILE A O 1
ATOM 1021 N N . SER A 1 138 ? 4.961 -2.576 -5.082 1 91.31 138 SER A N 1
ATOM 1022 C CA . SER A 1 138 ? 5.961 -3.061 -6.027 1 91.31 138 SER A CA 1
ATOM 1023 C C . SER A 1 138 ? 6.391 -1.958 -6.992 1 91.31 138 SER A C 1
ATOM 1025 O O . SER A 1 138 ? 5.566 -1.156 -7.434 1 91.31 138 SER A O 1
ATOM 1027 N N . THR A 1 139 ? 7.656 -1.846 -7.246 1 84 139 THR A N 1
ATOM 1028 C CA . THR A 1 139 ? 8.164 -0.913 -8.25 1 84 139 THR A CA 1
ATOM 1029 C C . THR A 1 139 ? 8.727 -1.664 -9.445 1 84 139 THR A C 1
ATOM 1031 O O . THR A 1 139 ? 9.406 -1.075 -10.289 1 84 139 THR A O 1
ATOM 1034 N N . ASP A 1 140 ? 8.422 -2.854 -9.508 1 78 140 ASP A N 1
ATOM 1035 C CA . ASP A 1 140 ? 8.875 -3.713 -10.602 1 78 140 ASP A CA 1
ATOM 1036 C C . ASP A 1 140 ? 10.352 -3.479 -10.906 1 78 140 ASP A C 1
ATOM 1038 O O . ASP A 1 140 ? 10.727 -3.283 -12.062 1 78 140 ASP A O 1
ATOM 1042 N N . GLY A 1 141 ? 11.211 -3.4 -9.953 1 69.69 141 GLY A N 1
ATOM 1043 C CA . GLY A 1 141 ? 12.648 -3.291 -10.117 1 69.69 141 GLY A CA 1
ATOM 1044 C C . GLY A 1 141 ? 13.125 -1.865 -10.336 1 69.69 141 GLY A C 1
ATOM 1045 O O . GLY A 1 141 ? 14.328 -1.606 -10.406 1 69.69 141 GLY A O 1
ATOM 1046 N N . ALA A 1 142 ? 12.336 -0.863 -10.664 1 67.25 142 ALA A N 1
ATOM 1047 C CA . ALA A 1 142 ? 12.773 0.499 -10.961 1 67.25 142 ALA A CA 1
ATOM 1048 C C . ALA A 1 142 ? 13.742 1.012 -9.898 1 67.25 142 ALA A C 1
ATOM 1050 O O . ALA A 1 142 ? 14.852 1.438 -10.211 1 67.25 142 ALA A O 1
ATOM 1051 N N . ALA A 1 143 ? 13.352 1.388 -8.719 1 65.75 143 ALA A N 1
ATOM 1052 C CA . ALA A 1 143 ? 14.242 1.881 -7.672 1 65.75 143 ALA A CA 1
ATOM 1053 C C . ALA A 1 143 ? 13.742 1.482 -6.289 1 65.75 143 ALA A C 1
ATOM 1055 O O . ALA A 1 143 ? 12.656 1.902 -5.871 1 65.75 143 ALA A O 1
ATOM 1056 N N . PRO A 1 144 ? 14.547 0.594 -5.719 1 74.25 144 PRO A N 1
ATOM 1057 C CA . PRO A 1 144 ? 14.195 0.198 -4.355 1 74.25 144 PRO A CA 1
ATOM 1058 C C . PRO A 1 144 ? 13.961 1.395 -3.434 1 74.25 144 PRO A C 1
ATOM 1060 O O . PRO A 1 144 ? 13.086 1.35 -2.568 1 74.25 144 PRO A O 1
ATOM 1063 N N . ILE A 1 145 ? 14.672 2.455 -3.711 1 73.38 145 ILE A N 1
ATOM 1064 C CA . ILE A 1 145 ? 14.539 3.619 -2.844 1 73.38 145 ILE A CA 1
ATOM 1065 C C . ILE A 1 145 ? 13.172 4.266 -3.053 1 73.38 145 ILE A C 1
ATOM 1067 O O . ILE A 1 145 ? 12.57 4.781 -2.105 1 73.38 145 ILE A O 1
ATOM 1071 N N . LEU A 1 146 ? 12.719 4.188 -4.281 1 77.88 146 LEU A N 1
ATOM 1072 C CA . LEU A 1 146 ? 11.391 4.715 -4.562 1 77.88 146 LEU A CA 1
ATOM 1073 C C . LEU A 1 146 ? 10.32 3.908 -3.83 1 77.88 146 LEU A C 1
ATOM 1075 O O . LEU A 1 146 ? 9.398 4.48 -3.242 1 77.88 146 LEU A O 1
ATOM 1079 N N . ALA A 1 147 ? 10.445 2.594 -3.854 1 82 147 ALA A N 1
ATOM 1080 C CA . ALA A 1 147 ? 9.508 1.729 -3.141 1 82 147 ALA A CA 1
ATOM 1081 C C . ALA A 1 147 ? 9.5 2.043 -1.646 1 82 147 ALA A C 1
ATOM 1083 O O . ALA A 1 147 ? 8.438 2.096 -1.022 1 82 147 ALA A O 1
ATOM 1084 N N . GLN A 1 148 ? 10.648 2.305 -1.112 1 78.62 148 GLN A N 1
ATOM 1085 C CA . GLN A 1 148 ? 10.766 2.613 0.308 1 78.62 148 GLN A CA 1
ATOM 1086 C C . GLN A 1 148 ? 10.133 3.965 0.633 1 78.62 148 GLN A C 1
ATOM 1088 O O . GLN A 1 148 ? 9.469 4.113 1.661 1 78.62 148 GLN A O 1
ATOM 1093 N N . ALA A 1 149 ? 10.367 4.875 -0.223 1 74.38 149 ALA A N 1
ATOM 1094 C CA . ALA A 1 149 ? 9.781 6.195 -0.023 1 74.38 149 ALA A CA 1
ATOM 1095 C C . ALA A 1 149 ? 8.258 6.129 -0.072 1 74.38 149 ALA A C 1
ATOM 1097 O O . ALA A 1 149 ? 7.574 6.738 0.758 1 74.38 149 ALA A O 1
ATOM 1098 N N . ILE A 1 150 ? 7.746 5.426 -1.037 1 82.44 150 ILE A N 1
ATOM 1099 C CA . ILE A 1 150 ? 6.305 5.246 -1.169 1 82.44 150 ILE A CA 1
ATOM 1100 C C . ILE A 1 150 ? 5.754 4.535 0.065 1 82.44 150 ILE A C 1
ATOM 1102 O O . ILE A 1 150 ? 4.73 4.941 0.621 1 82.44 150 ILE A O 1
ATOM 1106 N N . ARG A 1 151 ? 6.406 3.498 0.44 1 84 151 ARG A N 1
ATOM 1107 C CA . ARG A 1 151 ? 6 2.754 1.629 1 84 151 ARG A CA 1
ATOM 1108 C C . ARG A 1 151 ? 5.914 3.672 2.846 1 84 151 ARG A C 1
ATOM 1110 O O . ARG A 1 151 ? 4.934 3.635 3.59 1 84 151 ARG A O 1
ATOM 1117 N N . ARG A 1 152 ? 6.887 4.43 3.029 1 73.81 152 ARG A N 1
ATOM 1118 C CA . ARG A 1 152 ? 6.93 5.348 4.164 1 73.81 152 ARG A CA 1
ATOM 1119 C C . ARG A 1 152 ? 5.762 6.328 4.117 1 73.81 152 ARG A C 1
ATOM 1121 O O . ARG A 1 152 ? 5.145 6.617 5.145 1 73.81 152 ARG A O 1
ATOM 1128 N N . ARG A 1 153 ? 5.453 6.797 3 1 71.5 153 ARG A N 1
ATOM 1129 C CA . ARG A 1 153 ? 4.348 7.734 2.834 1 71.5 153 ARG A CA 1
ATOM 1130 C C . ARG A 1 153 ? 3.01 7.062 3.125 1 71.5 153 ARG A C 1
ATOM 1132 O O . ARG A 1 153 ? 2.143 7.648 3.773 1 71.5 153 ARG A O 1
ATOM 1139 N N . ILE A 1 154 ? 2.891 5.91 2.658 1 82.75 154 ILE A N 1
ATOM 1140 C CA . ILE A 1 154 ? 1.656 5.172 2.898 1 82.75 154 ILE A CA 1
ATOM 1141 C C . ILE A 1 154 ? 1.538 4.836 4.383 1 82.75 154 ILE A C 1
ATOM 1143 O O . ILE A 1 154 ? 0.448 4.902 4.957 1 82.75 154 ILE A O 1
ATOM 1147 N N . GLU A 1 155 ? 2.611 4.504 4.969 1 78.38 155 GLU A N 1
ATOM 1148 C CA . GLU A 1 155 ? 2.619 4.227 6.402 1 78.38 155 GLU A CA 1
ATOM 1149 C C . GLU A 1 155 ? 2.176 5.445 7.203 1 78.38 155 GLU A C 1
ATOM 1151 O O . GLU A 1 155 ? 1.459 5.312 8.195 1 78.38 155 GLU A O 1
ATOM 1156 N N . ALA A 1 156 ? 2.609 6.523 6.746 1 67.38 156 ALA A N 1
ATOM 1157 C CA . ALA A 1 156 ? 2.227 7.77 7.406 1 67.38 156 ALA A CA 1
ATOM 1158 C C . ALA A 1 156 ? 0.738 8.047 7.223 1 67.38 156 ALA A C 1
ATOM 1160 O O . ALA A 1 156 ? 0.092 8.609 8.117 1 67.38 156 ALA A O 1
ATOM 1161 N N . LEU A 1 157 ? 0.256 7.688 6.109 1 70.44 157 LEU A N 1
ATOM 1162 C CA . LEU A 1 157 ? -1.144 7.91 5.766 1 70.44 157 LEU A CA 1
ATOM 1163 C C . LEU A 1 157 ? -2.057 6.996 6.574 1 70.44 157 LEU A C 1
ATOM 1165 O O . LEU A 1 157 ? -3.188 7.367 6.898 1 70.44 157 LEU A O 1
ATOM 1169 N N . LEU A 1 158 ? -1.576 5.84 6.898 1 79.75 158 LEU A N 1
ATOM 1170 C CA . LEU A 1 158 ? -2.404 4.832 7.555 1 79.75 158 LEU A CA 1
ATOM 1171 C C . LEU A 1 158 ? -2.066 4.734 9.039 1 79.75 158 LEU A C 1
ATOM 1173 O O . LEU A 1 158 ? -1.129 4.027 9.422 1 79.75 158 LEU A O 1
ATOM 1177 N N . PRO A 1 159 ? -2.918 5.34 9.859 1 74.56 159 PRO A N 1
ATOM 1178 C CA . PRO A 1 159 ? -2.629 5.355 11.297 1 74.56 159 PRO A CA 1
ATOM 1179 C C . PRO A 1 159 ? -2.666 3.965 11.922 1 74.56 159 PRO A C 1
ATOM 1181 O O . PRO A 1 159 ? -3.363 3.078 11.422 1 74.56 159 PRO A O 1
ATOM 1184 N N . PRO A 1 160 ? -1.927 3.785 13.031 1 73.94 160 PRO A N 1
ATOM 1185 C CA . PRO A 1 160 ? -1.957 2.508 13.742 1 73.94 160 PRO A CA 1
ATOM 1186 C C . PRO A 1 160 ? -3.355 2.141 14.242 1 73.94 160 PRO A C 1
ATOM 1188 O O . PRO A 1 160 ? -3.695 0.958 14.32 1 73.94 160 PRO A O 1
ATOM 1191 N N . ALA A 1 161 ? -4.125 3.152 14.461 1 77.25 161 ALA A N 1
ATOM 1192 C CA . ALA A 1 161 ? -5.48 2.93 14.961 1 77.25 161 ALA A CA 1
ATOM 1193 C C . ALA A 1 161 ? -6.336 2.213 13.922 1 77.25 161 ALA A C 1
ATOM 1195 O O . ALA A 1 161 ? -7.406 1.689 14.242 1 77.25 161 ALA A O 1
ATOM 1196 N N . LEU A 1 162 ? -5.832 2.213 12.758 1 81.56 162 LEU A N 1
ATOM 1197 C CA . LEU A 1 162 ? -6.57 1.558 11.68 1 81.56 162 LEU A CA 1
ATOM 1198 C C . LEU A 1 162 ? -6.82 0.089 12.008 1 81.56 162 LEU A C 1
ATOM 1200 O O . LEU A 1 162 ? -7.879 -0.452 11.68 1 81.56 162 LEU A O 1
ATOM 1204 N N . LYS A 1 163 ? -5.84 -0.466 12.633 1 80.25 163 LYS A N 1
ATOM 1205 C CA . LYS A 1 163 ? -5.98 -1.866 13.023 1 80.25 163 LYS A CA 1
ATOM 1206 C C . LYS A 1 163 ? -7.207 -2.068 13.906 1 80.25 163 LYS A C 1
ATOM 1208 O O . LYS A 1 163 ? -8.016 -2.965 13.664 1 80.25 163 LYS A O 1
ATOM 1213 N N . HIS A 1 164 ? -7.332 -1.215 14.852 1 83.31 164 HIS A N 1
ATOM 1214 C CA . HIS A 1 164 ? -8.445 -1.32 15.789 1 83.31 164 HIS A CA 1
ATOM 1215 C C . HIS A 1 164 ? -9.773 -1.006 15.102 1 83.31 164 HIS A C 1
ATOM 1217 O O . HIS A 1 164 ? -10.766 -1.7 15.32 1 83.31 164 HIS A O 1
ATOM 1223 N N . TRP A 1 165 ? -9.758 -0.047 14.305 1 85.69 165 TRP A N 1
ATOM 1224 C CA . TRP A 1 165 ? -10.969 0.323 13.578 1 85.69 165 TRP A CA 1
ATOM 1225 C C . TRP A 1 165 ? -11.406 -0.794 12.633 1 85.69 165 TRP A C 1
ATOM 1227 O O . TRP A 1 165 ? -12.594 -1.059 12.484 1 85.69 165 TRP A O 1
ATOM 1237 N N . ALA A 1 166 ? -10.445 -1.401 12.008 1 83.06 166 ALA A N 1
ATOM 1238 C CA . ALA A 1 166 ? -10.766 -2.504 11.109 1 83.06 166 ALA A CA 1
ATOM 1239 C C . ALA A 1 166 ? -11.406 -3.662 11.867 1 83.06 166 ALA A C 1
ATOM 1241 O O . ALA A 1 166 ? -12.352 -4.289 11.375 1 83.06 166 ALA A O 1
ATOM 1242 N N . THR A 1 167 ? -10.953 -3.861 13.07 1 82.06 167 THR A N 1
ATOM 1243 C CA . THR A 1 167 ? -11.531 -4.898 13.922 1 82.06 167 THR A CA 1
ATOM 1244 C C . THR A 1 167 ? -12.961 -4.543 14.305 1 82.06 167 THR A C 1
ATOM 1246 O O . THR A 1 167 ? -13.844 -5.406 14.312 1 82.06 167 THR A O 1
ATOM 1249 N N . VAL A 1 168 ? -13.148 -3.311 14.594 1 86.81 168 VAL A N 1
ATOM 1250 C CA . VAL A 1 168 ? -14.484 -2.826 14.922 1 86.81 168 VAL A CA 1
ATOM 1251 C C . VAL A 1 168 ? -15.414 -3.006 13.719 1 86.81 168 VAL A C 1
ATOM 1253 O O . VAL A 1 168 ? -16.531 -3.506 13.859 1 86.81 168 VAL A O 1
ATOM 1256 N N . ALA A 1 169 ? -14.945 -2.621 12.617 1 85.81 169 ALA A N 1
ATOM 1257 C CA . ALA A 1 169 ? -15.742 -2.754 11.406 1 85.81 169 ALA A CA 1
ATOM 1258 C C . ALA A 1 169 ? -16.156 -4.203 11.18 1 85.81 169 ALA A C 1
ATOM 1260 O O . ALA A 1 169 ? -17.312 -4.477 10.852 1 85.81 169 ALA A O 1
ATOM 1261 N N . GLN A 1 170 ? -15.203 -5.09 11.375 1 81 170 GLN A N 1
ATOM 1262 C CA . GLN A 1 170 ? -15.484 -6.512 11.203 1 81 170 GLN A CA 1
ATOM 1263 C C . GLN A 1 170 ? -16.531 -6.992 12.195 1 81 170 GLN A C 1
ATOM 1265 O O . GLN A 1 170 ? -17.406 -7.793 11.852 1 81 170 GLN A O 1
ATOM 1270 N N . ALA A 1 171 ? -16.484 -6.504 13.391 1 84.5 171 ALA A N 1
ATOM 1271 C CA . ALA A 1 171 ? -17.359 -6.945 14.477 1 84.5 171 ALA A CA 1
ATOM 1272 C C . ALA A 1 171 ? -18.797 -6.461 14.258 1 84.5 171 ALA A C 1
ATOM 1274 O O . ALA A 1 171 ? -19.75 -7.164 14.602 1 84.5 171 ALA A O 1
ATOM 1275 N N . ILE A 1 172 ? -18.875 -5.316 13.648 1 88.25 172 ILE A N 1
ATOM 1276 C CA . ILE A 1 172 ? -20.203 -4.73 13.609 1 88.25 172 ILE A CA 1
ATOM 1277 C C . ILE A 1 172 ? -20.812 -4.914 12.219 1 88.25 172 ILE A C 1
ATOM 1279 O O . ILE A 1 172 ? -22 -4.672 12.016 1 88.25 172 ILE A O 1
ATOM 1283 N N . ARG A 1 173 ? -20.078 -5.383 11.289 1 84.5 173 ARG A N 1
ATOM 1284 C CA . ARG A 1 173 ? -20.484 -5.43 9.891 1 84.5 173 ARG A CA 1
ATOM 1285 C C . ARG A 1 173 ? -21.812 -6.164 9.742 1 84.5 173 ARG A C 1
ATOM 1287 O O . ARG A 1 173 ? -22.766 -5.633 9.156 1 84.5 173 ARG A O 1
ATOM 1294 N N . ASP A 1 174 ? -21.906 -7.332 10.266 1 87 174 ASP A N 1
ATOM 1295 C CA . ASP A 1 174 ? -23.109 -8.141 10.109 1 87 174 ASP A CA 1
ATOM 1296 C C . ASP A 1 174 ? -24.312 -7.473 10.773 1 87 174 ASP A C 1
ATOM 1298 O O . ASP A 1 174 ? -25.422 -7.508 10.242 1 87 174 ASP A O 1
ATOM 1302 N N . ARG A 1 175 ? -24.094 -6.91 11.914 1 89.44 175 ARG A N 1
ATOM 1303 C CA . ARG A 1 175 ? -25.172 -6.223 12.633 1 89.44 175 ARG A CA 1
ATOM 1304 C C . ARG A 1 175 ? -25.641 -4.996 11.859 1 89.44 175 ARG A C 1
ATOM 1306 O O . ARG A 1 175 ? -26.844 -4.727 11.797 1 89.44 175 ARG A O 1
ATOM 1313 N N . VAL A 1 176 ? -24.734 -4.281 11.305 1 88.19 176 VAL A N 1
ATOM 1314 C CA . VAL A 1 176 ? -25.078 -3.119 10.492 1 88.19 176 VAL A CA 1
ATOM 1315 C C . VAL A 1 176 ? -25.859 -3.561 9.258 1 88.19 176 VAL A C 1
ATOM 1317 O O . VAL A 1 176 ? -26.891 -2.969 8.922 1 88.19 176 VAL A O 1
ATOM 1320 N N . ASN A 1 177 ? -25.344 -4.668 8.656 1 84.19 177 ASN A N 1
ATOM 1321 C CA . ASN A 1 177 ? -26 -5.16 7.449 1 84.19 177 ASN A CA 1
ATOM 1322 C C . ASN A 1 177 ? -27.406 -5.676 7.738 1 84.19 177 ASN A C 1
ATOM 1324 O O . ASN A 1 177 ? -28.281 -5.605 6.879 1 84.19 177 ASN A O 1
ATOM 1328 N N . ALA A 1 178 ? -27.594 -6.145 8.883 1 88.5 178 ALA A N 1
ATOM 1329 C CA . ALA A 1 178 ? -28.906 -6.645 9.289 1 88.5 178 ALA A CA 1
ATOM 1330 C C . ALA A 1 178 ? -29.875 -5.492 9.555 1 88.5 178 ALA A C 1
ATOM 1332 O O . ALA A 1 178 ? -31.078 -5.621 9.328 1 88.5 178 ALA A O 1
ATOM 1333 N N . ARG A 1 179 ? -29.375 -4.41 9.953 1 87.56 179 ARG A N 1
ATOM 1334 C CA . ARG A 1 179 ? -30.219 -3.293 10.375 1 87.56 179 ARG A CA 1
ATOM 1335 C C . ARG A 1 179 ? -30.422 -2.301 9.234 1 87.56 179 ARG A C 1
ATOM 1337 O O . ARG A 1 179 ? -31.469 -1.65 9.156 1 87.56 179 ARG A O 1
ATOM 1344 N N . LEU A 1 180 ? -29.344 -2.131 8.492 1 84.88 180 LEU A N 1
ATOM 1345 C CA . LEU A 1 180 ? -29.406 -1.181 7.387 1 84.88 180 LEU A CA 1
ATOM 1346 C C . LEU A 1 180 ? -29.406 -1.903 6.047 1 84.88 180 LEU A C 1
ATOM 1348 O O . LEU A 1 180 ? -28.484 -2.68 5.762 1 84.88 180 LEU A O 1
ATOM 1352 N N . LYS A 1 181 ? -30.406 -1.663 5.258 1 77.31 181 LYS A N 1
ATOM 1353 C CA . LYS A 1 181 ? -30.438 -2.217 3.908 1 77.31 181 LYS A CA 1
ATOM 1354 C C . LYS A 1 181 ? -29.375 -1.576 3.02 1 77.31 181 LYS A C 1
ATOM 1356 O O . LYS A 1 181 ? -28.922 -0.465 3.291 1 77.31 181 LYS A O 1
ATOM 1361 N N . PRO A 1 182 ? -28.953 -2.486 2.031 1 71.12 182 PRO A N 1
ATOM 1362 C CA . PRO A 1 182 ? -28.016 -1.871 1.077 1 71.12 182 PRO A CA 1
ATOM 1363 C C . PRO A 1 182 ? -28.578 -0.593 0.453 1 71.12 182 PRO A C 1
ATOM 1365 O O . PRO A 1 182 ? -29.766 -0.529 0.127 1 71.12 182 PRO A O 1
ATOM 1368 N N . GLY A 1 183 ? -27.906 0.51 0.436 1 65.94 183 GLY A N 1
ATOM 1369 C CA . GLY A 1 183 ? -28.344 1.791 -0.094 1 65.94 183 GLY A CA 1
ATOM 1370 C C . GLY A 1 183 ? -27.594 2.969 0.503 1 65.94 183 GLY A C 1
ATOM 1371 O O . GLY A 1 183 ? -26.453 2.83 0.942 1 65.94 183 GLY A O 1
ATOM 1372 N N . SER A 1 184 ? -28.281 4.078 0.463 1 64.44 184 SER A N 1
ATOM 1373 C CA . SER A 1 184 ? -27.656 5.348 0.838 1 64.44 184 SER A CA 1
ATOM 1374 C C . SER A 1 184 ? -27.344 5.391 2.328 1 64.44 184 SER A C 1
ATOM 1376 O O . SER A 1 184 ? -26.281 5.871 2.727 1 64.44 184 SER A O 1
ATOM 1378 N N . ALA A 1 185 ? -28.312 4.832 3.184 1 71.44 185 ALA A N 1
ATOM 1379 C CA . ALA A 1 185 ? -28.125 4.898 4.629 1 71.44 185 ALA A CA 1
ATOM 1380 C C . ALA A 1 185 ? -26.891 4.094 5.055 1 71.44 185 ALA A C 1
ATOM 1382 O O . ALA A 1 185 ? -26.078 4.562 5.852 1 71.44 185 ALA A O 1
ATOM 1383 N N . ARG A 1 186 ? -26.797 2.906 4.559 1 76.62 186 ARG A N 1
ATOM 1384 C CA . ARG A 1 186 ? -25.656 2.057 4.883 1 76.62 186 ARG A CA 1
ATOM 1385 C C . ARG A 1 186 ? -24.359 2.674 4.379 1 76.62 186 ARG A C 1
ATOM 1387 O O . ARG A 1 186 ? -23.344 2.668 5.09 1 76.62 186 ARG A O 1
ATOM 1394 N N . ARG A 1 187 ? -24.469 3.186 3.229 1 69.5 187 ARG A N 1
ATOM 1395 C CA . ARG A 1 187 ? -23.297 3.85 2.666 1 69.5 187 ARG A CA 1
ATOM 1396 C C . ARG A 1 187 ? -22.859 5.031 3.529 1 69.5 187 ARG A C 1
ATOM 1398 O O . ARG A 1 187 ? -21.672 5.207 3.807 1 69.5 187 ARG A O 1
ATOM 1405 N N . ALA A 1 188 ? -23.859 5.793 3.885 1 69.75 188 ALA A N 1
ATOM 1406 C CA . ALA A 1 188 ? -23.578 6.965 4.711 1 69.75 188 ALA A CA 1
ATOM 1407 C C . ALA A 1 188 ? -22.938 6.562 6.035 1 69.75 188 ALA A C 1
ATOM 1409 O O . ALA A 1 188 ? -22 7.211 6.5 1 69.75 188 ALA A O 1
ATOM 1410 N N . PHE A 1 189 ? -23.438 5.559 6.637 1 81 189 PHE A N 1
ATOM 1411 C CA . PHE A 1 189 ? -22.875 5.074 7.891 1 81 189 PHE A CA 1
ATOM 1412 C C . PHE A 1 189 ? -21.406 4.707 7.715 1 81 189 PHE A C 1
ATOM 1414 O O . PHE A 1 189 ? -20.562 5.137 8.492 1 81 189 PHE A O 1
ATOM 1421 N N . TRP A 1 190 ? -21.109 3.939 6.719 1 78.69 190 TRP A N 1
ATOM 1422 C CA . TRP A 1 190 ? -19.75 3.432 6.539 1 78.69 190 TRP A CA 1
ATOM 1423 C C . TRP A 1 190 ? -18.797 4.547 6.113 1 78.69 190 TRP A C 1
ATOM 1425 O O . TRP A 1 190 ? -17.625 4.547 6.48 1 78.69 190 TRP A O 1
ATOM 1435 N N . GLU A 1 191 ? -19.328 5.496 5.395 1 70.81 191 GLU A N 1
ATOM 1436 C CA . GLU A 1 191 ? -18.516 6.656 5.055 1 70.81 191 GLU A CA 1
ATOM 1437 C C . GLU A 1 191 ? -18.109 7.434 6.305 1 70.81 191 GLU A C 1
ATOM 1439 O O . GLU A 1 191 ? -16.969 7.867 6.43 1 70.81 191 GLU A O 1
ATOM 1444 N N . ARG A 1 192 ? -19.062 7.574 7.16 1 72.62 192 ARG A N 1
ATOM 1445 C CA . ARG A 1 192 ? -18.75 8.234 8.43 1 72.62 192 ARG A CA 1
ATOM 1446 C C . ARG A 1 192 ? -17.766 7.414 9.25 1 72.62 192 ARG A C 1
ATOM 1448 O O . ARG A 1 192 ? -16.891 7.973 9.922 1 72.62 192 ARG A O 1
ATOM 1455 N N . PHE A 1 193 ? -18.016 6.176 9.18 1 81.62 193 PHE A N 1
ATOM 1456 C CA . PHE A 1 193 ? -17.109 5.258 9.859 1 81.62 193 PHE A CA 1
ATOM 1457 C C . PHE A 1 193 ? -15.68 5.453 9.383 1 81.62 193 PHE A C 1
ATOM 1459 O O . PHE A 1 193 ? -14.766 5.578 10.188 1 81.62 193 PHE A O 1
ATOM 1466 N N . VAL A 1 194 ? -15.469 5.543 8.102 1 76.75 194 VAL A N 1
ATOM 1467 C CA . VAL A 1 194 ? -14.148 5.691 7.504 1 76.75 194 VAL A CA 1
ATOM 1468 C C . VAL A 1 194 ? -13.523 7.012 7.949 1 76.75 194 VAL A C 1
ATOM 1470 O O . VAL A 1 194 ? -12.32 7.082 8.211 1 76.75 194 VAL A O 1
ATOM 1473 N N . ASP A 1 195 ? -14.367 7.945 8.055 1 67.44 195 ASP A N 1
ATOM 1474 C CA . ASP A 1 195 ? -13.875 9.242 8.5 1 67.44 195 ASP A CA 1
ATOM 1475 C C . ASP A 1 195 ? -13.289 9.148 9.906 1 67.44 195 ASP A C 1
ATOM 1477 O O . ASP A 1 195 ? -12.242 9.734 10.195 1 67.44 195 ASP A O 1
ATOM 1481 N N . ARG A 1 196 ? -13.984 8.445 10.688 1 72.44 196 ARG A N 1
ATOM 1482 C CA . ARG A 1 196 ? -13.531 8.273 12.062 1 72.44 196 ARG A CA 1
ATOM 1483 C C . ARG A 1 196 ? -12.219 7.496 12.117 1 72.44 196 ARG A C 1
ATOM 1485 O O . ARG A 1 196 ? -11.352 7.785 12.945 1 72.44 196 ARG A O 1
ATOM 1492 N N . VAL A 1 197 ? -12.133 6.594 11.227 1 75.44 197 VAL A N 1
ATOM 1493 C CA . VAL A 1 197 ? -10.984 5.699 11.188 1 75.44 197 VAL A CA 1
ATOM 1494 C C . VAL A 1 197 ? -9.703 6.512 10.977 1 75.44 197 VAL A C 1
ATOM 1496 O O . VAL A 1 197 ? -8.672 6.223 11.586 1 75.44 197 VAL A O 1
ATOM 1499 N N . PHE A 1 198 ? -9.828 7.477 10.188 1 68.56 198 PHE A N 1
ATOM 1500 C CA . PHE A 1 198 ? -8.617 8.195 9.812 1 68.56 198 PHE A CA 1
ATOM 1501 C C . PHE A 1 198 ? -8.375 9.367 10.75 1 68.56 198 PHE A C 1
ATOM 1503 O O . PHE A 1 198 ? -7.293 9.969 10.734 1 68.56 198 PHE A O 1
ATOM 1510 N N . LEU A 1 199 ? -9.383 9.695 11.633 1 60.25 199 LEU A N 1
ATOM 1511 C CA . LEU A 1 199 ? -9.281 10.891 12.461 1 60.25 199 LEU A CA 1
ATOM 1512 C C . LEU A 1 199 ? -8.984 10.523 13.906 1 60.25 199 LEU A C 1
ATOM 1514 O O . LEU A 1 199 ? -8.258 11.242 14.602 1 60.25 199 LEU A O 1
ATOM 1518 N N . ASP A 1 200 ? -9.586 9.367 14.352 1 63.56 200 ASP A N 1
ATOM 1519 C CA . ASP A 1 200 ? -9.594 9.109 15.789 1 63.56 200 ASP A CA 1
ATOM 1520 C C . ASP A 1 200 ? -9.273 7.645 16.078 1 63.56 200 ASP A C 1
ATOM 1522 O O . ASP A 1 200 ? -9.484 6.777 15.234 1 63.56 200 ASP A O 1
ATOM 1526 N N . ALA A 1 201 ? -8.57 7.477 17.234 1 75.06 201 ALA A N 1
ATOM 1527 C CA . ALA A 1 201 ? -8.555 6.117 17.766 1 75.06 201 ALA A CA 1
ATOM 1528 C C . ALA A 1 201 ? -9.906 5.75 18.375 1 75.06 201 ALA A C 1
ATOM 1530 O O . ALA A 1 201 ? -10.602 6.605 18.922 1 75.06 201 ALA A O 1
ATOM 1531 N N . PRO A 1 202 ? -10.258 4.539 18.078 1 79.56 202 PRO A N 1
ATOM 1532 C CA . PRO A 1 202 ? -11.539 4.16 18.688 1 79.56 202 PRO A CA 1
ATOM 1533 C C . PRO A 1 202 ? -11.508 4.207 20.219 1 79.56 202 PRO A C 1
ATOM 1535 O O . PRO A 1 202 ? -10.539 3.75 20.828 1 79.56 202 PRO A O 1
ATOM 1538 N N . GLU A 1 203 ? -12.453 4.902 20.719 1 78.06 203 GLU A N 1
ATOM 1539 C CA . GLU A 1 203 ? -12.609 4.996 22.172 1 78.06 203 GLU A CA 1
ATOM 1540 C C . GLU A 1 203 ? -13.32 3.766 22.719 1 78.06 203 GLU A C 1
ATOM 1542 O O . GLU A 1 203 ? -13.875 2.969 21.969 1 78.06 203 GLU A O 1
ATOM 1547 N N . GLU A 1 204 ? -13.18 3.625 24.031 1 82.69 204 GLU A N 1
ATOM 1548 C CA . GLU A 1 204 ? -13.906 2.545 24.688 1 82.69 204 GLU A CA 1
ATOM 1549 C C . GLU A 1 204 ? -15.406 2.641 24.406 1 82.69 204 GLU A C 1
ATOM 1551 O O . GLU A 1 204 ? -15.984 3.729 24.453 1 82.69 204 GLU A O 1
ATOM 1556 N N . GLY A 1 205 ? -16.062 1.528 24.094 1 87 205 GLY A N 1
ATOM 1557 C CA . GLY A 1 205 ? -17.484 1.482 23.828 1 87 205 GLY A CA 1
ATOM 1558 C C . GLY A 1 205 ? -17.844 1.949 22.438 1 87 205 GLY A C 1
ATOM 1559 O O . GLY A 1 205 ? -19.016 2.256 22.156 1 87 205 GLY A O 1
ATOM 1560 N N . VAL A 1 206 ? -16.891 2.031 21.656 1 88.5 206 VAL A N 1
ATOM 1561 C CA . VAL A 1 206 ? -17.094 2.59 20.328 1 88.5 206 VAL A CA 1
ATOM 1562 C C . VAL A 1 206 ? -18.109 1.736 19.562 1 88.5 206 VAL A C 1
ATOM 1564 O O . VAL A 1 206 ? -18.953 2.262 18.828 1 88.5 206 VAL A O 1
ATOM 1567 N N . GLU A 1 207 ? -18.062 0.459 19.719 1 90.06 207 GLU A N 1
ATOM 1568 C CA . GLU A 1 207 ? -19 -0.412 19.016 1 90.06 207 GLU A CA 1
ATOM 1569 C C . GLU A 1 207 ? -20.438 -0.076 19.375 1 90.06 207 GLU A C 1
ATOM 1571 O O . GLU A 1 207 ? -21.312 -0.007 18.516 1 90.06 207 GLU A O 1
ATOM 1576 N N . THR A 1 208 ? -20.625 0.148 20.688 1 89.69 208 THR A N 1
ATOM 1577 C CA . THR A 1 208 ? -21.953 0.48 21.172 1 89.69 208 THR A CA 1
ATOM 1578 C C . THR A 1 208 ? -22.422 1.812 20.594 1 89.69 208 THR A C 1
ATOM 1580 O O . THR A 1 208 ? -23.578 1.941 20.172 1 89.69 208 THR A O 1
ATOM 1583 N N . ARG A 1 209 ? -21.578 2.727 20.547 1 87.75 209 ARG A N 1
ATOM 1584 C CA . ARG A 1 209 ? -21.906 4.043 20.016 1 87.75 209 ARG A CA 1
ATOM 1585 C C . ARG A 1 209 ? -22.25 3.969 18.531 1 87.75 209 ARG A C 1
ATOM 1587 O O . ARG A 1 209 ? -23.188 4.605 18.062 1 87.75 209 ARG A O 1
ATOM 1594 N N . LEU A 1 210 ? -21.469 3.166 17.859 1 88.69 210 LEU A N 1
ATOM 1595 C CA . LEU A 1 210 ? -21.688 3.016 16.438 1 88.69 210 LEU A CA 1
ATOM 1596 C C . LEU A 1 210 ? -23.031 2.34 16.156 1 88.69 210 LEU A C 1
ATOM 1598 O O . LEU A 1 210 ? -23.766 2.76 15.273 1 88.69 210 LEU A O 1
ATOM 1602 N N . MET A 1 211 ? -23.328 1.369 16.953 1 89.62 211 MET A N 1
ATOM 1603 C CA . MET A 1 211 ? -24.594 0.672 16.75 1 89.62 211 MET A CA 1
ATOM 1604 C C . MET A 1 211 ? -25.781 1.572 17.109 1 89.62 211 MET A C 1
ATOM 1606 O O . MET A 1 211 ? -26.844 1.483 16.5 1 89.62 211 MET A O 1
ATOM 1610 N N . ALA A 1 212 ? -25.578 2.395 18.109 1 87.06 212 ALA A N 1
ATOM 1611 C CA . ALA A 1 212 ? -26.609 3.381 18.422 1 87.06 212 ALA A CA 1
ATOM 1612 C C . ALA A 1 212 ? -26.859 4.312 17.25 1 87.06 212 ALA A C 1
ATOM 1614 O O . ALA A 1 212 ? -28 4.691 16.984 1 87.06 212 ALA A O 1
ATOM 1615 N N . GLU A 1 213 ? -25.797 4.629 16.625 1 83.31 213 GLU A N 1
ATOM 1616 C CA . GLU A 1 213 ? -25.906 5.461 15.438 1 83.31 213 GLU A CA 1
ATOM 1617 C C . GLU A 1 213 ? -26.672 4.738 14.328 1 83.31 213 GLU A C 1
ATOM 1619 O O . GLU A 1 213 ? -27.5 5.344 13.633 1 83.31 213 GLU A O 1
ATOM 1624 N N . VAL A 1 214 ? -26.391 3.469 14.125 1 86.5 214 VAL A N 1
ATOM 1625 C CA . VAL A 1 214 ? -27.094 2.658 13.141 1 86.5 214 VAL A CA 1
ATOM 1626 C C . VAL A 1 214 ? -28.594 2.662 13.445 1 86.5 214 VAL A C 1
ATOM 1628 O O . VAL A 1 214 ? -29.422 2.834 12.547 1 86.5 214 VAL A O 1
ATOM 1631 N N . ASP A 1 215 ? -28.859 2.512 14.719 1 84.81 215 ASP A N 1
ATOM 1632 C CA . ASP A 1 215 ? -30.266 2.479 15.133 1 84.81 215 ASP A CA 1
ATOM 1633 C C . ASP A 1 215 ? -30.953 3.803 14.828 1 84.81 215 ASP A C 1
ATOM 1635 O O . ASP A 1 215 ? -32.125 3.82 14.43 1 84.81 215 ASP A O 1
ATOM 1639 N N . ARG A 1 216 ? -30.281 4.867 15.008 1 79.38 216 ARG A N 1
ATOM 1640 C CA . ARG A 1 216 ? -30.828 6.188 14.703 1 79.38 216 ARG A CA 1
ATOM 1641 C C . ARG A 1 216 ? -31.078 6.348 13.211 1 79.38 216 ARG A C 1
ATOM 1643 O O . ARG A 1 216 ? -32.094 6.938 12.805 1 79.38 216 ARG A O 1
ATOM 1650 N N . LEU A 1 217 ? -30.141 5.766 12.422 1 75.06 217 LEU A N 1
ATOM 1651 C CA . LEU A 1 217 ? -30.25 5.879 10.969 1 75.06 217 LEU A CA 1
ATOM 1652 C C . LEU A 1 217 ? -31.422 5.059 10.453 1 75.06 217 LEU A C 1
ATOM 1654 O O . LEU A 1 217 ? -32 5.387 9.414 1 75.06 217 LEU A O 1
ATOM 1658 N N . VAL A 1 218 ? -31.641 4.004 11.125 1 71.06 218 VAL A N 1
ATOM 1659 C CA . VAL A 1 218 ? -32.781 3.182 10.758 1 71.06 218 VAL A CA 1
ATOM 1660 C C . VAL A 1 218 ? -34.094 3.965 11 1 71.06 218 VAL A C 1
ATOM 1662 O O . VAL A 1 218 ? -35 3.891 10.203 1 71.06 218 VAL A O 1
ATOM 1665 N N . THR A 1 219 ? -34.156 4.656 12.055 1 69.12 219 THR A N 1
ATOM 1666 C CA . THR A 1 219 ? -35.344 5.371 12.445 1 69.12 219 THR A CA 1
ATOM 1667 C C . THR A 1 219 ? -35.469 6.691 11.695 1 69.12 219 THR A C 1
ATOM 1669 O O . THR A 1 219 ? -36.562 7.137 11.375 1 69.12 219 THR A O 1
ATOM 1672 N N . ARG A 1 220 ? -34.406 7.352 11.516 1 60.31 220 ARG A N 1
ATOM 1673 C CA . ARG A 1 220 ? -34.375 8.625 10.805 1 60.31 220 ARG A CA 1
ATOM 1674 C C . ARG A 1 220 ? -33.281 8.656 9.758 1 60.31 220 ARG A C 1
ATOM 1676 O O . ARG A 1 220 ? -32.156 9.086 10.047 1 60.31 220 ARG A O 1
ATOM 1683 N N . PRO A 1 221 ? -33.5 8.031 8.703 1 53.66 221 PRO A N 1
ATOM 1684 C CA . PRO A 1 221 ? -32.469 7.781 7.672 1 53.66 221 PRO A CA 1
ATOM 1685 C C . PRO A 1 221 ? -31.75 9.055 7.246 1 53.66 221 PRO A C 1
ATOM 1687 O O . PRO A 1 221 ? -30.906 9.008 6.348 1 53.66 221 PRO A O 1
ATOM 1690 N N . SER A 1 222 ? -32.281 10.281 7.664 1 52.56 222 SER A N 1
ATOM 1691 C CA . SER A 1 222 ? -31.703 11.422 6.961 1 52.56 222 SER A CA 1
ATOM 1692 C C . SER A 1 222 ? -30.219 11.578 7.305 1 52.56 222 SER A C 1
ATOM 1694 O O . SER A 1 222 ? -29.859 11.688 8.477 1 52.56 222 SER A O 1
ATOM 1696 N N . ALA A 1 223 ? -29.484 11.016 6.578 1 54.25 223 ALA A N 1
ATOM 1697 C CA . ALA A 1 223 ? -28.047 11.117 6.711 1 54.25 223 ALA A CA 1
ATOM 1698 C C . ALA A 1 223 ? -27.594 12.578 6.734 1 54.25 223 ALA A C 1
ATOM 1700 O O . ALA A 1 223 ? -28 13.367 5.879 1 54.25 223 ALA A O 1
ATOM 1701 N N . ILE A 1 224 ? -27.531 13.227 7.918 1 58.88 224 ILE A N 1
ATOM 1702 C CA . ILE A 1 224 ? -27.031 14.594 7.969 1 58.88 224 ILE A CA 1
ATOM 1703 C C . ILE A 1 224 ? -25.562 14.633 7.539 1 58.88 224 ILE A C 1
ATOM 1705 O O . ILE A 1 224 ? -24.766 13.805 7.973 1 58.88 224 ILE A O 1
ATOM 1709 N N . GLY A 1 225 ? -25.391 15.336 6.34 1 68.06 225 GLY A N 1
ATOM 1710 C CA . GLY A 1 225 ? -24.016 15.617 5.926 1 68.06 225 GLY A CA 1
ATOM 1711 C C . GLY A 1 225 ? -23.234 16.406 6.953 1 68.06 225 GLY A C 1
ATOM 1712 O O . GLY A 1 225 ? -23.656 16.531 8.102 1 68.06 225 GLY A O 1
ATOM 1713 N N . ARG A 1 226 ? -22.031 16.641 6.742 1 76.5 226 ARG A N 1
ATOM 1714 C CA . ARG A 1 226 ? -21.203 17.453 7.629 1 76.5 226 ARG A CA 1
ATOM 1715 C C . ARG A 1 226 ? -20.391 18.469 6.84 1 76.5 226 ARG A C 1
ATOM 1717 O O . ARG A 1 226 ? -20.172 18.312 5.641 1 76.5 226 ARG A O 1
ATOM 1724 N N . VAL A 1 227 ? -20.078 19.609 7.598 1 87.44 227 VAL A N 1
ATOM 1725 C CA . VAL A 1 227 ? -19.219 20.625 7.027 1 87.44 227 VAL A CA 1
ATOM 1726 C C . VAL A 1 227 ? -17.859 20.609 7.738 1 87.44 227 VAL A C 1
ATOM 1728 O O . VAL A 1 227 ? -17.797 20.547 8.969 1 87.44 227 VAL A O 1
ATOM 1731 N N . THR A 1 228 ? -16.859 20.531 6.965 1 88.5 228 THR A N 1
ATOM 1732 C CA . THR A 1 228 ? -15.516 20.703 7.492 1 88.5 228 THR A CA 1
ATOM 1733 C C . THR A 1 228 ? -14.883 21.984 6.941 1 88.5 228 THR A C 1
ATOM 1735 O O . THR A 1 228 ? -14.773 22.156 5.723 1 88.5 228 THR A O 1
ATOM 1738 N N . ILE A 1 229 ? -14.578 22.844 7.895 1 90.5 229 ILE A N 1
ATOM 1739 C CA . ILE A 1 229 ? -13.844 24.031 7.508 1 90.5 229 ILE A CA 1
ATOM 1740 C C . ILE A 1 229 ? -12.344 23.766 7.598 1 90.5 229 ILE A C 1
ATOM 1742 O O . ILE A 1 229 ? -11.812 23.516 8.688 1 90.5 229 ILE A O 1
ATOM 1746 N N . VAL A 1 230 ? -11.711 23.859 6.418 1 90.56 230 VAL A N 1
ATOM 1747 C CA . VAL A 1 230 ? -10.312 23.453 6.332 1 90.56 230 VAL A CA 1
ATOM 1748 C C . VAL A 1 230 ? -9.438 24.672 6.023 1 90.56 230 VAL A C 1
ATOM 1750 O O . VAL A 1 230 ? -9.742 25.453 5.117 1 90.56 230 VAL A O 1
ATOM 1753 N N . GLY A 1 231 ? -8.344 24.812 6.777 1 88.44 231 GLY A N 1
ATOM 1754 C CA . GLY A 1 231 ? -7.328 25.797 6.461 1 88.44 231 GLY A CA 1
ATOM 1755 C C . GLY A 1 231 ? -6.281 25.281 5.488 1 88.44 231 GLY A C 1
ATOM 1756 O O . GLY A 1 231 ? -5.582 24.312 5.777 1 88.44 231 GLY A O 1
ATOM 1757 N N . ALA A 1 232 ? -6.141 26 4.422 1 87.06 232 ALA A N 1
ATOM 1758 C CA . ALA A 1 232 ? -5.18 25.609 3.393 1 87.06 232 ALA A CA 1
ATOM 1759 C C . ALA A 1 232 ? -3.809 26.219 3.656 1 87.06 232 ALA A C 1
ATOM 1761 O O . ALA A 1 232 ? -2.863 25.984 2.898 1 87.06 232 ALA A O 1
ATOM 1762 N N . GLY A 1 233 ? -3.76 26.969 4.695 1 82.44 233 GLY A N 1
ATOM 1763 C CA . GLY A 1 233 ? -2.486 27.625 4.953 1 82.44 233 GLY A CA 1
ATOM 1764 C C . GLY A 1 233 ? -2.102 28.625 3.881 1 82.44 233 GLY A C 1
ATOM 1765 O O . GLY A 1 233 ? -2.953 29.359 3.371 1 82.44 233 GLY A O 1
ATOM 1766 N N . PRO A 1 234 ? -0.748 28.719 3.639 1 79.62 234 PRO A N 1
ATOM 1767 C CA . PRO A 1 234 ? -0.28 29.734 2.689 1 79.62 234 PRO A CA 1
ATOM 1768 C C . PRO A 1 234 ? -0.568 29.359 1.237 1 79.62 234 PRO A C 1
ATOM 1770 O O . PRO A 1 234 ? -0.255 30.125 0.324 1 79.62 234 PRO A O 1
ATOM 1773 N N . GLY A 1 235 ? -1.131 28.266 1.004 1 77.12 235 GLY A N 1
ATOM 1774 C CA . GLY A 1 235 ? -1.484 27.875 -0.355 1 77.12 235 GLY A CA 1
ATOM 1775 C C . GLY A 1 235 ? -0.552 26.844 -0.946 1 77.12 235 GLY A C 1
ATOM 1776 O O . GLY A 1 235 ? -0.57 26.594 -2.154 1 77.12 235 GLY A O 1
ATOM 1777 N N . ASP A 1 236 ? 0.305 26.344 -0.231 1 74.75 236 ASP A N 1
ATOM 1778 C CA . ASP A 1 236 ? 1.184 25.25 -0.63 1 74.75 236 ASP A CA 1
ATOM 1779 C C . ASP A 1 236 ? 0.602 23.891 -0.217 1 74.75 236 ASP A C 1
ATOM 1781 O O . ASP A 1 236 ? 0.397 23.641 0.971 1 74.75 236 ASP A O 1
ATOM 1785 N N . ALA A 1 237 ? 0.412 23.109 -1.27 1 77.06 237 ALA A N 1
ATOM 1786 C CA . ALA A 1 237 ? -0.174 21.797 -1.017 1 77.06 237 ALA A CA 1
ATOM 1787 C C . ALA A 1 237 ? 0.66 21 -0.011 1 77.06 237 ALA A C 1
ATOM 1789 O O . ALA A 1 237 ? 0.12 20.219 0.776 1 77.06 237 ALA A O 1
ATOM 1790 N N . GLU A 1 238 ? 1.903 21.281 0.014 1 70.12 238 GLU A N 1
ATOM 1791 C CA . GLU A 1 238 ? 2.811 20.547 0.894 1 70.12 238 GLU A CA 1
ATOM 1792 C C . GLU A 1 238 ? 2.613 20.953 2.352 1 70.12 238 GLU A C 1
ATOM 1794 O O . GLU A 1 238 ? 3.059 20.25 3.264 1 70.12 238 GLU A O 1
ATOM 1799 N N . LEU A 1 239 ? 1.959 22.062 2.562 1 77.94 239 LEU A N 1
ATOM 1800 C CA . LEU A 1 239 ? 1.778 22.562 3.922 1 77.94 239 LEU A CA 1
ATOM 1801 C C . LEU A 1 239 ? 0.375 22.25 4.434 1 77.94 239 LEU A C 1
ATOM 1803 O O . LEU A 1 239 ? -0.003 22.688 5.523 1 77.94 239 LEU A O 1
ATOM 1807 N N . LEU A 1 240 ? -0.336 21.484 3.623 1 83 240 LEU A N 1
ATOM 1808 C CA . LEU A 1 240 ? -1.599 20.984 4.141 1 83 240 LEU A CA 1
ATOM 1809 C C . LEU A 1 240 ? -1.355 19.906 5.195 1 83 240 LEU A C 1
ATOM 1811 O O . LEU A 1 240 ? -0.407 19.125 5.086 1 83 240 LEU A O 1
ATOM 1815 N N . THR A 1 241 ? -2.213 19.984 6.207 1 80.94 241 THR A N 1
ATOM 1816 C CA . THR A 1 241 ? -2.148 18.922 7.215 1 80.94 241 THR A CA 1
ATOM 1817 C C . THR A 1 241 ? -2.725 17.625 6.664 1 80.94 241 THR A C 1
ATOM 1819 O O . THR A 1 241 ? -3.471 17.625 5.688 1 80.94 241 THR A O 1
ATOM 1822 N N . LEU A 1 242 ? -2.346 16.609 7.277 1 72.5 242 LEU A N 1
ATOM 1823 C CA . LEU A 1 242 ? -2.889 15.312 6.902 1 72.5 242 LEU A CA 1
ATOM 1824 C C . LEU A 1 242 ? -4.41 15.305 7.012 1 72.5 242 LEU A C 1
ATOM 1826 O O . LEU A 1 242 ? -5.098 14.797 6.121 1 72.5 242 LEU A O 1
ATOM 1830 N N . LYS A 1 243 ? -4.844 15.867 8.07 1 74.81 243 LYS A N 1
ATOM 1831 C CA . LYS A 1 243 ? -6.285 15.945 8.281 1 74.81 243 LYS A CA 1
ATOM 1832 C C . LYS A 1 243 ? -6.961 16.734 7.164 1 74.81 243 LYS A C 1
ATOM 1834 O O . LYS A 1 243 ? -8.07 16.406 6.742 1 74.81 243 LYS A O 1
ATOM 1839 N N . ALA A 1 244 ? -6.266 17.781 6.77 1 84.38 244 ALA A N 1
ATOM 1840 C CA . ALA A 1 244 ? -6.797 18.578 5.664 1 84.38 244 ALA A CA 1
ATOM 1841 C C . ALA A 1 244 ? -6.922 17.75 4.395 1 84.38 244 ALA A C 1
ATOM 1843 O O . ALA A 1 244 ? -7.949 17.781 3.713 1 84.38 244 ALA A O 1
ATOM 1844 N N . VAL A 1 245 ? -5.965 17.047 4.113 1 77.12 245 VAL A N 1
ATOM 1845 C CA . VAL A 1 245 ? -5.957 16.219 2.91 1 77.12 245 VAL A CA 1
ATOM 1846 C C . VAL A 1 245 ? -7.086 15.195 2.977 1 77.12 245 VAL A C 1
ATOM 1848 O O . VAL A 1 245 ? -7.812 15 2.002 1 77.12 245 VAL A O 1
ATOM 1851 N N . ARG A 1 246 ? -7.242 14.648 4.039 1 71.69 246 ARG A N 1
ATOM 1852 C CA . ARG A 1 246 ? -8.289 13.648 4.207 1 71.69 246 ARG A CA 1
ATOM 1853 C C . ARG A 1 246 ? -9.672 14.273 4.027 1 71.69 246 ARG A C 1
ATOM 1855 O O . ARG A 1 246 ? -10.555 13.664 3.416 1 71.69 246 ARG A O 1
ATOM 1862 N N . ALA A 1 247 ? -9.805 15.383 4.637 1 79.88 247 ALA A N 1
ATOM 1863 C CA . ALA A 1 247 ? -11.078 16.078 4.465 1 79.88 247 ALA A CA 1
ATOM 1864 C C . ALA A 1 247 ? -11.359 16.344 2.99 1 79.88 247 ALA A C 1
ATOM 1866 O O . ALA A 1 247 ? -12.492 16.156 2.525 1 79.88 247 ALA A O 1
ATOM 1867 N N . LEU A 1 248 ? -10.312 16.781 2.305 1 81.19 248 LEU A N 1
ATOM 1868 C CA . LEU A 1 248 ? -10.461 17.062 0.879 1 81.19 248 LEU A CA 1
ATOM 1869 C C . LEU A 1 248 ? -10.797 15.781 0.11 1 81.19 248 LEU A C 1
ATOM 1871 O O . LEU A 1 248 ? -11.648 15.797 -0.779 1 81.19 248 LEU A O 1
ATOM 1875 N N . GLN A 1 249 ? -10.266 14.781 0.455 1 71.31 249 GLN A N 1
ATOM 1876 C CA . GLN A 1 249 ? -10.469 13.508 -0.227 1 71.31 249 GLN A CA 1
ATOM 1877 C C . GLN A 1 249 ? -11.867 12.961 0.03 1 71.31 249 GLN A C 1
ATOM 1879 O O . GLN A 1 249 ? -12.414 12.227 -0.796 1 71.31 249 GLN A O 1
ATOM 1884 N N . ALA A 1 250 ? -12.43 13.289 1.095 1 70.44 250 ALA A N 1
ATOM 1885 C CA . ALA A 1 250 ? -13.734 12.773 1.494 1 70.44 250 ALA A CA 1
ATOM 1886 C C . ALA A 1 250 ? -14.859 13.68 1.011 1 70.44 250 ALA A C 1
ATOM 1888 O O . ALA A 1 250 ? -16.031 13.312 1.076 1 70.44 250 ALA A O 1
ATOM 1889 N N . ALA A 1 251 ? -14.539 14.82 0.495 1 80.25 251 ALA A N 1
ATOM 1890 C CA . ALA A 1 251 ? -15.531 15.852 0.213 1 80.25 251 ALA A CA 1
ATOM 1891 C C . ALA A 1 251 ? -16.344 15.5 -1.029 1 80.25 251 ALA A C 1
ATOM 1893 O O . ALA A 1 251 ? -15.805 15 -2.018 1 80.25 251 ALA A O 1
ATOM 1894 N N . ASP A 1 252 ? -17.641 15.625 -0.891 1 78.5 252 ASP A N 1
ATOM 1895 C CA . ASP A 1 252 ? -18.516 15.602 -2.062 1 78.5 252 ASP A CA 1
ATOM 1896 C C . ASP A 1 252 ? -18.5 16.938 -2.793 1 78.5 252 ASP A C 1
ATOM 1898 O O . ASP A 1 252 ? -18.547 16.984 -4.023 1 78.5 252 ASP A O 1
ATOM 1902 N N . VAL A 1 253 ? -18.516 18 -1.982 1 86.81 253 VAL A N 1
ATOM 1903 C CA . VAL A 1 253 ? -18.5 19.375 -2.494 1 86.81 253 VAL A CA 1
ATOM 1904 C C . VAL A 1 253 ? -17.422 20.188 -1.785 1 86.81 253 VAL A C 1
ATOM 1906 O O . VAL A 1 253 ? -17.297 20.125 -0.561 1 86.81 253 VAL A O 1
ATOM 1909 N N . ILE A 1 254 ? -16.641 20.859 -2.586 1 90.5 254 ILE A N 1
ATOM 1910 C CA . ILE A 1 254 ? -15.602 21.734 -2.039 1 90.5 254 ILE A CA 1
ATOM 1911 C C . ILE A 1 254 ? -15.883 23.172 -2.428 1 90.5 254 ILE A C 1
ATOM 1913 O O . ILE A 1 254 ? -15.867 23.516 -3.613 1 90.5 254 ILE A O 1
ATOM 1917 N N . LEU A 1 255 ? -16.203 23.969 -1.4 1 91.38 255 LEU A N 1
ATOM 1918 C CA . LEU A 1 255 ? -16.281 25.422 -1.565 1 91.38 255 LEU A CA 1
ATOM 1919 C C . LEU A 1 255 ? -14.953 26.078 -1.211 1 91.38 255 LEU A C 1
ATOM 1921 O O . LEU A 1 255 ? -14.453 25.906 -0.097 1 91.38 255 LEU A O 1
ATOM 1925 N N . PHE A 1 256 ? -14.344 26.75 -2.215 1 90.12 256 PHE A N 1
ATOM 1926 C CA . PHE A 1 256 ? -13 27.234 -1.936 1 90.12 256 PHE A CA 1
ATOM 1927 C C . PHE A 1 256 ? -12.852 28.688 -2.34 1 90.12 256 PHE A C 1
ATOM 1929 O O . PHE A 1 256 ? -13.547 29.172 -3.244 1 90.12 256 PHE A O 1
ATOM 1936 N N . ASP A 1 257 ? -11.992 29.344 -1.587 1 83.81 257 ASP A N 1
ATOM 1937 C CA . ASP A 1 257 ? -11.672 30.734 -1.882 1 83.81 257 ASP A CA 1
ATOM 1938 C C . ASP A 1 257 ? -10.914 30.844 -3.203 1 83.81 257 ASP A C 1
ATOM 1940 O O . ASP A 1 257 ? -10.242 29.906 -3.627 1 83.81 257 ASP A O 1
ATOM 1944 N N . GLU A 1 258 ? -11 31.969 -3.848 1 78.19 258 GLU A N 1
ATOM 1945 C CA . GLU A 1 258 ? -10.422 32.25 -5.16 1 78.19 258 GLU A CA 1
ATOM 1946 C C . GLU A 1 258 ? -8.906 32.094 -5.145 1 78.19 258 GLU A C 1
ATOM 1948 O O . GLU A 1 258 ? -8.305 31.719 -6.16 1 78.19 258 GLU A O 1
ATOM 1953 N N . TRP A 1 259 ? -8.281 32.219 -4.039 1 79.69 259 TRP A N 1
ATOM 1954 C CA . TRP A 1 259 ? -6.824 32.25 -4.012 1 79.69 259 TRP A CA 1
ATOM 1955 C C . TRP A 1 259 ? -6.254 30.859 -3.729 1 79.69 259 TRP A C 1
ATOM 1957 O O . TRP A 1 259 ? -5.035 30.688 -3.617 1 79.69 259 TRP A O 1
ATOM 1967 N N . ILE A 1 260 ? -7.047 29.875 -3.709 1 86.19 260 ILE A N 1
ATOM 1968 C CA . ILE A 1 260 ? -6.57 28.516 -3.445 1 86.19 260 ILE A CA 1
ATOM 1969 C C . ILE A 1 260 ? -5.98 27.922 -4.719 1 86.19 260 ILE A C 1
ATOM 1971 O O . ILE A 1 260 ? -6.664 27.828 -5.742 1 86.19 260 ILE A O 1
ATOM 1975 N N . PRO A 1 261 ? -4.777 27.547 -4.695 1 79.75 261 PRO A N 1
ATOM 1976 C CA . PRO A 1 261 ? -4.141 27 -5.895 1 79.75 261 PRO A CA 1
ATOM 1977 C C . PRO A 1 261 ? -4.746 25.656 -6.316 1 79.75 261 PRO A C 1
ATOM 1979 O O . PRO A 1 261 ? -5.266 24.922 -5.48 1 79.75 261 PRO A O 1
ATOM 1982 N N . ASP A 1 262 ? -4.547 25.359 -7.574 1 75.25 262 ASP A N 1
ATOM 1983 C CA . ASP A 1 262 ? -5.082 24.141 -8.164 1 75.25 262 ASP A CA 1
ATOM 1984 C C . ASP A 1 262 ? -4.438 22.906 -7.547 1 75.25 262 ASP A C 1
ATOM 1986 O O . ASP A 1 262 ? -5.09 21.875 -7.379 1 75.25 262 ASP A O 1
ATOM 1990 N N . ASP A 1 263 ? -3.225 23.031 -7.238 1 71.38 263 ASP A N 1
ATOM 1991 C CA . ASP A 1 263 ? -2.5 21.891 -6.703 1 71.38 263 ASP A CA 1
ATOM 1992 C C . ASP A 1 263 ? -3.123 21.406 -5.391 1 71.38 263 ASP A C 1
ATOM 1994 O O . ASP A 1 263 ? -3.074 20.219 -5.074 1 71.38 263 ASP A O 1
ATOM 1998 N N . VAL A 1 264 ? -3.627 22.375 -4.664 1 80.25 264 VAL A N 1
ATOM 1999 C CA . VAL A 1 264 ? -4.328 22.031 -3.434 1 80.25 264 VAL A CA 1
ATOM 2000 C C . VAL A 1 264 ? -5.633 21.312 -3.764 1 80.25 264 VAL A C 1
ATOM 2002 O O . VAL A 1 264 ? -5.949 20.281 -3.166 1 80.25 264 VAL A O 1
ATOM 2005 N N . LEU A 1 265 ? -6.332 21.812 -4.777 1 80.62 265 LEU A N 1
ATOM 2006 C CA . LEU A 1 265 ? -7.625 21.25 -5.164 1 80.62 265 LEU A CA 1
ATOM 2007 C C . LEU A 1 265 ? -7.453 19.859 -5.785 1 80.62 265 LEU A C 1
ATOM 2009 O O . LEU A 1 265 ? -8.344 19.016 -5.688 1 80.62 265 LEU A O 1
ATOM 2013 N N . GLU A 1 266 ? -6.352 19.594 -6.305 1 70.69 266 GLU A N 1
ATOM 2014 C CA . GLU A 1 266 ? -6.066 18.328 -6.977 1 70.69 266 GLU A CA 1
ATOM 2015 C C . GLU A 1 266 ? -5.961 17.188 -5.977 1 70.69 266 GLU A C 1
ATOM 2017 O O . GLU A 1 266 ? -6.062 16.016 -6.352 1 70.69 266 GLU A O 1
ATOM 2022 N N . LEU A 1 267 ? -5.777 17.547 -4.801 1 68.69 267 LEU A N 1
ATOM 2023 C CA . LEU A 1 267 ? -5.695 16.516 -3.768 1 68.69 267 LEU A CA 1
ATOM 2024 C C . LEU A 1 267 ? -7.074 15.945 -3.455 1 68.69 267 LEU A C 1
ATOM 2026 O O . LEU A 1 267 ? -7.188 14.891 -2.832 1 68.69 267 LEU A O 1
ATOM 2030 N N . ALA A 1 268 ? -8.102 16.719 -3.912 1 72.75 268 ALA A N 1
ATOM 2031 C CA . ALA A 1 268 ? -9.469 16.25 -3.721 1 72.75 268 ALA A CA 1
ATOM 2032 C C . ALA A 1 268 ? -9.805 15.125 -4.703 1 72.75 268 ALA A C 1
ATOM 2034 O O . ALA A 1 268 ? -9.117 14.945 -5.711 1 72.75 268 ALA A O 1
ATOM 2035 N N . ARG A 1 269 ? -10.789 14.352 -4.34 1 60.12 269 ARG A N 1
ATOM 2036 C CA . ARG A 1 269 ? -11.219 13.32 -5.277 1 60.12 269 ARG A CA 1
ATOM 2037 C C . ARG A 1 269 ? -11.75 13.945 -6.566 1 60.12 269 ARG A C 1
ATOM 2039 O O . ARG A 1 269 ? -12.312 15.039 -6.551 1 60.12 269 ARG A O 1
ATOM 2046 N N . ARG A 1 270 ? -11.617 13.219 -7.586 1 57.59 270 ARG A N 1
ATOM 2047 C CA . ARG A 1 270 ? -11.953 13.711 -8.914 1 57.59 270 ARG A CA 1
ATOM 2048 C C . ARG A 1 270 ? -13.445 14.016 -9.023 1 57.59 270 ARG A C 1
ATOM 2050 O O . ARG A 1 270 ? -13.844 14.984 -9.672 1 57.59 270 ARG A O 1
ATOM 2057 N N . GLU A 1 271 ? -14.25 13.297 -8.344 1 58.78 271 GLU A N 1
ATOM 2058 C CA . GLU A 1 271 ? -15.703 13.391 -8.469 1 58.78 271 GLU A CA 1
ATOM 2059 C C . GLU A 1 271 ? -16.25 14.531 -7.609 1 58.78 271 GLU A C 1
ATOM 2061 O O . GLU A 1 271 ? -17.438 14.867 -7.699 1 58.78 271 GLU A O 1
ATOM 2066 N N . ALA A 1 272 ? -15.359 15.094 -6.812 1 73.69 272 ALA A N 1
ATOM 2067 C CA . ALA A 1 272 ? -15.828 16.172 -5.949 1 73.69 272 ALA A CA 1
ATOM 2068 C C . ALA A 1 272 ? -16.188 17.422 -6.762 1 73.69 272 ALA A C 1
ATOM 2070 O O . ALA A 1 272 ? -15.43 17.828 -7.641 1 73.69 272 ALA A O 1
ATOM 2071 N N . ARG A 1 273 ? -17.406 17.922 -6.477 1 81 273 ARG A N 1
ATOM 2072 C CA . ARG A 1 273 ? -17.781 19.172 -7.105 1 81 273 ARG A CA 1
ATOM 2073 C C . ARG A 1 273 ? -17.016 20.344 -6.5 1 81 273 ARG A C 1
ATOM 2075 O O . ARG A 1 273 ? -17 20.516 -5.277 1 81 273 ARG A O 1
ATOM 2082 N N . ARG A 1 274 ? -16.328 21.125 -7.305 1 86.62 274 ARG A N 1
ATOM 2083 C CA . ARG A 1 274 ? -15.539 22.266 -6.863 1 86.62 274 ARG A CA 1
ATOM 2084 C C . ARG A 1 274 ? -16.25 23.578 -7.188 1 86.62 274 ARG A C 1
ATOM 2086 O O . ARG A 1 274 ? -16.562 23.844 -8.352 1 86.62 274 ARG A O 1
ATOM 2093 N N . VAL A 1 275 ? -16.547 24.359 -6.137 1 86.5 275 VAL A N 1
ATOM 2094 C CA . VAL A 1 275 ? -17.312 25.578 -6.312 1 86.5 275 VAL A CA 1
ATOM 2095 C C . VAL A 1 275 ? -16.547 26.766 -5.734 1 86.5 275 VAL A C 1
ATOM 2097 O O . VAL A 1 275 ? -16.344 26.859 -4.52 1 86.5 275 VAL A O 1
ATOM 2100 N N . PRO A 1 276 ? -16.031 27.625 -6.609 1 86.81 276 PRO A N 1
ATOM 2101 C CA . PRO A 1 276 ? -15.398 28.828 -6.066 1 86.81 276 PRO A CA 1
ATOM 2102 C C . PRO A 1 276 ? -16.391 29.734 -5.328 1 86.81 276 PRO A C 1
ATOM 2104 O O . PRO A 1 276 ? -17.547 29.859 -5.746 1 86.81 276 PRO A O 1
ATOM 2107 N N . VAL A 1 277 ? -15.977 30.078 -4.188 1 79.88 277 VAL A N 1
ATOM 2108 C CA . VAL A 1 277 ? -16.859 30.906 -3.373 1 79.88 277 VAL A CA 1
ATOM 2109 C C . VAL A 1 277 ? -16.688 32.375 -3.754 1 79.88 277 VAL A C 1
ATOM 2111 O O . VAL A 1 277 ? -15.562 32.844 -3.953 1 79.88 277 VAL A O 1
ATOM 2114 N N . THR A 1 278 ? -17.766 32.969 -4.125 1 68.62 278 THR A N 1
ATOM 2115 C CA . THR A 1 278 ? -17.812 34.406 -4.312 1 68.62 278 THR A CA 1
ATOM 2116 C C . THR A 1 278 ? -18.078 35.125 -2.99 1 68.62 278 THR A C 1
ATOM 2118 O O . THR A 1 278 ? -18.656 34.531 -2.072 1 68.62 278 THR A O 1
ATOM 2121 N N . PRO A 1 279 ? -17.5 36.312 -2.621 1 57.19 279 PRO A N 1
ATOM 2122 C CA . PRO A 1 279 ? -17.469 37.062 -1.366 1 57.19 279 PRO A CA 1
ATOM 2123 C C . PRO A 1 279 ? -18.859 37.156 -0.72 1 57.19 279 PRO A C 1
ATOM 2125 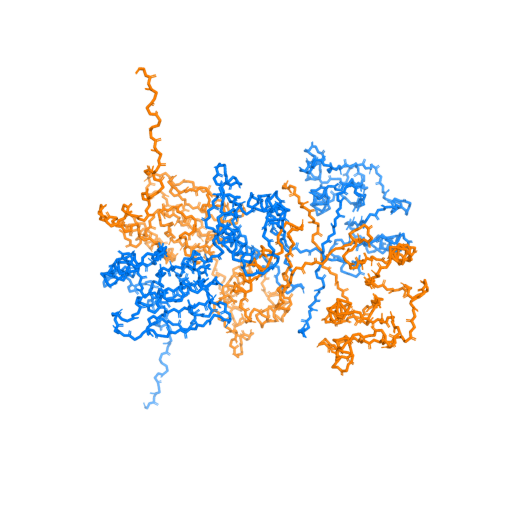O O . PRO A 1 279 ? -18.953 37.5 0.465 1 57.19 279 PRO A O 1
ATOM 2128 N N . SER A 1 280 ? -19.984 36.875 -1.324 1 55.88 280 SER A N 1
ATOM 2129 C CA . SER A 1 280 ? -21.188 37.188 -0.567 1 55.88 280 SER A CA 1
ATOM 2130 C C . SER A 1 280 ? -21.531 36.094 0.424 1 55.88 280 SER A C 1
ATOM 2132 O O . SER A 1 280 ? -21.781 34.969 0.026 1 55.88 280 SER A O 1
ATOM 2134 N N . ALA A 1 281 ? -21.359 36.219 1.78 1 57.31 281 ALA A N 1
ATOM 2135 C CA . ALA A 1 281 ? -21.453 35.281 2.896 1 57.31 281 ALA A CA 1
ATOM 2136 C C . ALA A 1 281 ? -22.906 34.844 3.105 1 57.31 281 ALA A C 1
ATOM 2138 O O . ALA A 1 281 ? -23.156 33.688 3.463 1 57.31 281 ALA A O 1
ATOM 2139 N N . LYS A 1 282 ? -23.922 35.812 3.07 1 57.66 282 LYS A N 1
ATOM 2140 C CA . LYS A 1 282 ? -25.266 35.562 3.555 1 57.66 282 LYS A CA 1
ATOM 2141 C C . LYS A 1 282 ? -25.922 34.406 2.82 1 57.66 282 LYS A C 1
ATOM 2143 O O . LYS A 1 282 ? -26.641 33.625 3.428 1 57.66 282 LYS A O 1
ATOM 2148 N N . GLY A 1 283 ? -25.469 34.125 1.706 1 65.69 283 GLY A N 1
ATOM 2149 C CA . GLY A 1 283 ? -26.141 33.062 0.963 1 65.69 283 GLY A CA 1
ATOM 2150 C C . GLY A 1 283 ? -25.375 31.766 0.961 1 65.69 283 GLY A C 1
ATOM 2151 O O . GLY A 1 283 ? -25.953 30.703 0.74 1 65.69 283 GLY A O 1
ATOM 2152 N N . ARG A 1 284 ? -24.219 31.828 1.505 1 80.25 284 ARG A N 1
ATOM 2153 C CA . ARG A 1 284 ? -23.359 30.656 1.407 1 80.25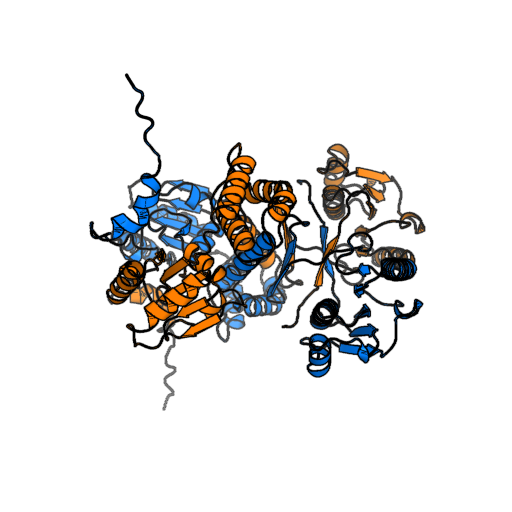 284 ARG A CA 1
ATOM 2154 C C . ARG A 1 284 ? -23.703 29.625 2.477 1 80.25 284 ARG A C 1
ATOM 2156 O O . ARG A 1 284 ? -23.766 28.422 2.195 1 80.25 284 ARG A O 1
ATOM 2163 N N . SER A 1 285 ? -23.969 30.156 3.598 1 84.88 285 SER A N 1
ATOM 2164 C CA . SER A 1 285 ? -24.266 29.25 4.703 1 84.88 285 SER A CA 1
ATOM 2165 C C . SER A 1 285 ? -25.547 28.453 4.441 1 84.88 285 SER A C 1
ATOM 2167 O O . SER A 1 285 ? -25.656 27.281 4.809 1 84.88 285 SER A O 1
ATOM 2169 N N . ARG A 1 286 ? -26.453 29.156 3.844 1 84.31 286 ARG A N 1
ATOM 2170 C CA . ARG A 1 286 ? -27.703 28.469 3.5 1 84.31 286 ARG A CA 1
ATOM 2171 C C . ARG A 1 286 ? -27.453 27.406 2.426 1 84.31 286 ARG A C 1
ATOM 2173 O O . ARG A 1 286 ? -28.031 26.312 2.484 1 84.31 286 ARG A O 1
ATOM 2180 N N . ASP A 1 287 ? -26.625 27.797 1.529 1 85.94 287 ASP A N 1
ATOM 2181 C CA . ASP A 1 287 ? -26.281 26.828 0.486 1 85.94 287 ASP A CA 1
ATOM 2182 C C . ASP A 1 287 ? -25.578 25.609 1.075 1 85.94 287 ASP A C 1
ATOM 2184 O O . ASP A 1 287 ? -25.891 24.469 0.71 1 85.94 287 ASP A O 1
ATOM 2188 N N . ILE A 1 288 ? -24.719 25.891 1.949 1 87.69 288 ILE A N 1
ATOM 2189 C CA . ILE A 1 288 ? -23.984 24.828 2.609 1 87.69 288 ILE A CA 1
ATOM 2190 C C . ILE A 1 288 ? -24.938 23.953 3.416 1 87.69 288 ILE A C 1
ATOM 2192 O O . ILE A 1 288 ? -24.875 22.734 3.355 1 87.69 288 ILE A O 1
ATOM 2196 N N . ALA A 1 289 ? -25.812 24.625 4.059 1 86.06 289 ALA A N 1
ATOM 2197 C CA . ALA A 1 289 ? -26.797 23.906 4.863 1 86.06 289 ALA A CA 1
ATOM 2198 C C . ALA A 1 289 ? -27.672 23 3.992 1 86.06 289 ALA A C 1
ATOM 2200 O O . ALA A 1 289 ? -27.984 21.875 4.387 1 86.06 289 ALA A O 1
ATOM 2201 N N . ALA A 1 290 ? -28.016 23.516 2.91 1 85.94 290 ALA A N 1
ATOM 2202 C CA . ALA A 1 290 ? -28.828 22.719 1.982 1 85.94 290 ALA A CA 1
ATOM 2203 C C . ALA A 1 290 ? -28.062 21.469 1.53 1 85.94 290 ALA A C 1
ATOM 2205 O O . ALA A 1 290 ? -28.625 20.375 1.487 1 85.94 290 ALA A O 1
ATOM 2206 N N . LEU A 1 291 ? -26.859 21.688 1.209 1 85.56 291 LEU A N 1
ATOM 2207 C CA . LEU A 1 291 ? -26.031 20.562 0.782 1 85.56 291 LEU A CA 1
ATOM 2208 C C . LEU A 1 291 ? -25.875 19.547 1.902 1 85.56 291 LEU A C 1
ATOM 2210 O O . LEU A 1 291 ? -25.969 18.328 1.662 1 85.56 291 LEU A O 1
ATOM 2214 N N . VAL A 1 292 ? -25.672 20 3.074 1 83.69 292 VAL A N 1
ATOM 2215 C CA . VAL A 1 292 ? -25.531 19.141 4.242 1 83.69 292 VAL A CA 1
ATOM 2216 C C . VAL A 1 292 ? -26.844 18.391 4.48 1 83.69 292 VAL A C 1
ATOM 2218 O O . VAL A 1 292 ? -26.828 17.203 4.828 1 83.69 292 VAL A O 1
ATOM 2221 N N . GLY A 1 293 ? -27.875 19.109 4.32 1 76.81 293 GLY A N 1
ATOM 2222 C CA . GLY A 1 293 ? -29.188 18.484 4.438 1 76.81 293 GLY A CA 1
ATOM 2223 C C . GLY A 1 293 ? -29.391 17.344 3.471 1 76.81 293 GLY A C 1
ATOM 2224 O O . GLY A 1 293 ? -30.125 16.406 3.764 1 76.81 293 GLY A O 1
ATOM 2225 N N . GLU A 1 294 ? -28.703 17.453 2.359 1 77 294 GLU A N 1
ATOM 2226 C CA . GLU A 1 294 ? -28.766 16.406 1.353 1 77 294 GLU A CA 1
ATOM 2227 C C . GLU A 1 294 ? -27.828 15.25 1.705 1 77 294 GLU A C 1
ATOM 2229 O O . GLU A 1 294 ? -27.703 14.289 0.941 1 77 294 GLU A O 1
ATOM 2234 N N . GLY A 1 295 ? -27.125 15.438 2.803 1 76.31 295 GLY A N 1
ATOM 2235 C CA . GLY A 1 295 ? -26.25 14.383 3.271 1 76.31 295 GLY A CA 1
ATOM 2236 C C . GLY A 1 295 ? -24.844 14.477 2.705 1 76.31 295 GLY A C 1
ATOM 2237 O O . GLY A 1 295 ? -24.047 13.547 2.846 1 76.31 295 GLY A O 1
ATOM 2238 N N . LYS A 1 296 ? -24.609 15.57 2.082 1 79.62 296 LYS A N 1
ATOM 2239 C CA . LYS A 1 296 ? -23.312 15.727 1.417 1 79.62 296 LYS A CA 1
ATOM 2240 C C . LYS A 1 296 ? -22.234 16.141 2.408 1 79.62 296 LYS A C 1
ATOM 2242 O O . LYS A 1 296 ? -22.516 16.844 3.379 1 79.62 296 LYS A O 1
ATOM 2247 N N . ARG A 1 297 ? -21.078 15.664 2.141 1 81.31 297 ARG A N 1
ATOM 2248 C CA . ARG A 1 297 ? -19.891 16.172 2.834 1 81.31 297 ARG A CA 1
ATOM 2249 C C . ARG A 1 297 ? -19.344 17.406 2.146 1 81.31 297 ARG A C 1
ATOM 2251 O O . ARG A 1 297 ? -18.844 17.328 1.026 1 81.31 297 ARG A O 1
ATOM 2258 N N . VAL A 1 298 ? -19.453 18.453 2.98 1 88.94 298 VAL A N 1
ATOM 2259 C CA . VAL A 1 298 ? -19.047 19.734 2.391 1 88.94 298 VAL A CA 1
ATOM 2260 C C . VAL A 1 298 ? -17.766 20.219 3.041 1 88.94 298 VAL A C 1
ATOM 2262 O O . VAL A 1 298 ? -17.641 20.219 4.266 1 88.94 298 VAL A O 1
ATOM 2265 N N . VAL A 1 299 ? -16.75 20.516 2.193 1 90.88 299 VAL A N 1
ATOM 2266 C CA . VAL A 1 299 ? -15.531 21.141 2.695 1 90.88 299 VAL A CA 1
ATOM 2267 C C . VAL A 1 299 ? -15.5 22.609 2.289 1 90.88 299 VAL A C 1
ATOM 2269 O O . VAL A 1 299 ? -15.68 22.938 1.116 1 90.88 299 VAL A O 1
ATOM 2272 N N . ARG A 1 300 ? -15.398 23.438 3.295 1 91.94 300 ARG A N 1
ATOM 2273 C CA . ARG A 1 300 ? -15.094 24.859 3.082 1 91.94 300 ARG A CA 1
ATOM 2274 C C . ARG A 1 300 ? -13.602 25.109 3.219 1 91.94 300 ARG A C 1
ATOM 2276 O O . ARG A 1 300 ? -13.07 25.141 4.332 1 91.94 300 ARG A O 1
ATOM 2283 N N . LEU A 1 301 ? -12.969 25.266 2.074 1 91 301 LEU A N 1
ATOM 2284 C CA . LEU A 1 301 ? -11.523 25.438 2.041 1 91 301 LEU A CA 1
ATOM 2285 C C . LEU A 1 301 ? -11.148 26.922 2.049 1 91 301 LEU A C 1
ATOM 2287 O O . LEU A 1 301 ? -11.492 27.656 1.124 1 91 301 LEU A O 1
ATOM 2291 N N . ARG A 1 302 ? -10.469 27.297 3.082 1 89 302 ARG A N 1
ATOM 2292 C CA . ARG A 1 302 ? -10.094 28.688 3.273 1 89 302 ARG A CA 1
ATOM 2293 C C . ARG A 1 302 ? -8.578 28.859 3.258 1 89 302 ARG A C 1
ATOM 2295 O O . ARG A 1 302 ? -7.844 27.969 3.695 1 89 302 ARG A O 1
ATOM 2302 N N . SER A 1 303 ? -8.211 30.031 2.762 1 86.31 303 SER A N 1
ATOM 2303 C CA . SER A 1 303 ? -6.793 30.344 2.865 1 86.31 303 SER A CA 1
ATOM 2304 C C . SER A 1 303 ? -6.391 30.625 4.312 1 86.31 303 SER A C 1
ATOM 2306 O O . SER A 1 303 ? -7.148 31.234 5.066 1 86.31 303 SER A O 1
ATOM 2308 N N . GLY A 1 304 ? -5.219 30.172 4.652 1 83.75 304 GLY A N 1
ATOM 2309 C CA . GLY A 1 304 ? -4.711 30.391 5.996 1 83.75 304 GLY A CA 1
ATOM 2310 C C . GLY A 1 304 ? -5.297 29.453 7.023 1 83.75 304 GLY A C 1
ATOM 2311 O O . GLY A 1 304 ? -5.551 28.281 6.723 1 83.75 304 GLY A O 1
ATOM 2312 N N . ASN A 1 305 ? -5.34 29.906 8.227 1 84.25 305 ASN A N 1
ATOM 2313 C CA . ASN A 1 305 ? -5.91 29.156 9.344 1 84.25 305 ASN A CA 1
ATOM 2314 C C . ASN A 1 305 ? -7.281 29.703 9.734 1 84.25 305 ASN A C 1
ATOM 2316 O O . ASN A 1 305 ? -7.391 30.828 10.219 1 84.25 305 ASN A O 1
ATOM 2320 N N . PRO A 1 306 ? -8.344 28.844 9.523 1 80.69 306 PRO A N 1
ATOM 2321 C CA . PRO A 1 306 ? -9.695 29.312 9.812 1 80.69 306 PRO A CA 1
ATOM 2322 C C . PRO A 1 306 ? -9.867 29.734 11.266 1 80.69 306 PRO A C 1
ATOM 2324 O O . PRO A 1 306 ? -10.711 30.594 11.57 1 80.69 306 PRO A O 1
ATOM 2327 N N . MET A 1 307 ? -9.086 29.188 12.055 1 75.19 307 MET A N 1
ATOM 2328 C CA . MET A 1 307 ? -9.219 29.5 13.477 1 75.19 307 MET A CA 1
ATOM 2329 C C . MET A 1 307 ? -8.727 30.906 13.773 1 75.19 307 MET A C 1
ATOM 2331 O O . MET A 1 307 ? -9.047 31.484 14.812 1 75.19 307 MET A O 1
ATOM 2335 N N . ALA A 1 308 ? -7.949 31.453 12.875 1 70.19 308 ALA A N 1
ATOM 2336 C CA . ALA A 1 308 ? -7.352 32.781 13.07 1 70.19 308 ALA A CA 1
ATOM 2337 C C . ALA A 1 308 ? -8.078 33.844 12.25 1 70.19 308 ALA A C 1
ATOM 2339 O O . ALA A 1 308 ? -7.73 35.031 12.312 1 70.19 308 ALA A O 1
ATOM 2340 N N . LEU A 1 309 ? -9.109 33.5 11.594 1 71.06 309 LEU A N 1
ATOM 2341 C CA . LEU A 1 309 ? -9.758 34.406 10.68 1 71.06 309 LEU A CA 1
ATOM 2342 C C . LEU A 1 309 ? -11.156 34.75 11.164 1 71.06 309 LEU A C 1
ATOM 2344 O O . LEU A 1 309 ? -11.969 33.875 11.438 1 71.06 309 LEU A O 1
ATOM 2348 N N . ALA A 1 310 ? -11.383 36 11.281 1 67.56 310 ALA A N 1
ATOM 2349 C CA . ALA A 1 310 ? -12.688 36.5 11.727 1 67.56 310 ALA A CA 1
ATOM 2350 C C . ALA A 1 310 ? -13.805 35.969 10.82 1 67.56 310 ALA A C 1
ATOM 2352 O O . ALA A 1 310 ? -14.875 35.594 11.297 1 67.56 310 ALA A O 1
ATOM 2353 N N . GLY A 1 311 ? -13.539 36 9.555 1 69.44 311 GLY A N 1
ATOM 2354 C CA . GLY A 1 311 ? -14.531 35.531 8.602 1 69.44 311 GLY A CA 1
ATOM 2355 C C . GLY A 1 311 ? -14.93 34.094 8.812 1 69.44 311 GLY A C 1
ATOM 2356 O O . GLY A 1 311 ? -16.094 33.719 8.633 1 69.44 311 GLY A O 1
ATOM 2357 N N . ALA A 1 312 ? -13.992 33.344 9.273 1 76.25 312 ALA A N 1
ATOM 2358 C CA . ALA A 1 312 ? -14.289 31.953 9.516 1 76.25 312 ALA A CA 1
ATOM 2359 C C . ALA A 1 312 ? -15.188 31.766 10.734 1 76.25 312 ALA A C 1
ATOM 2361 O O . ALA A 1 312 ? -16.094 30.938 10.727 1 76.25 312 ALA A O 1
ATOM 2362 N N . VAL A 1 313 ? -14.945 32.594 11.664 1 76.56 313 VAL A N 1
ATOM 2363 C CA . VAL A 1 313 ? -15.734 32.531 12.883 1 76.56 313 VAL A CA 1
ATOM 2364 C C . VAL A 1 313 ? -17.188 32.844 12.578 1 76.56 313 VAL A C 1
ATOM 2366 O O . VAL A 1 313 ? -18.109 32.188 13.078 1 76.56 313 VAL A O 1
ATOM 2369 N N . GLU A 1 314 ? -17.406 33.906 11.805 1 80.31 314 GLU A N 1
ATOM 2370 C CA . GLU A 1 314 ? -18.75 34.281 11.422 1 80.31 314 GLU A CA 1
ATOM 2371 C C . GLU A 1 314 ? -19.438 33.156 10.641 1 80.31 314 GLU A C 1
ATOM 2373 O O . GLU A 1 314 ? -20.625 32.875 10.859 1 80.31 314 GLU A O 1
ATOM 2378 N N . GLU A 1 315 ? -18.703 32.562 9.797 1 82.62 315 GLU A N 1
ATOM 2379 C CA . GLU A 1 315 ? -19.25 31.5 8.992 1 82.62 315 GLU A CA 1
ATOM 2380 C C . GLU A 1 315 ? -19.625 30.281 9.859 1 82.62 315 GLU A C 1
ATOM 2382 O O . GLU A 1 315 ? -20.656 29.672 9.656 1 82.62 315 GLU A O 1
ATOM 2387 N N . ILE A 1 316 ? -18.812 30.031 10.727 1 81.5 316 ILE A N 1
ATOM 2388 C CA . ILE A 1 316 ? -19.047 28.922 11.648 1 81.5 316 ILE A CA 1
ATOM 2389 C C . ILE A 1 316 ? -20.312 29.172 12.461 1 81.5 316 ILE A C 1
ATOM 2391 O O . ILE A 1 316 ? -21.156 28.297 12.586 1 81.5 316 ILE A O 1
ATOM 2395 N N . ALA A 1 317 ? -20.391 30.375 12.969 1 81.62 317 ALA A N 1
ATOM 2396 C CA . ALA A 1 317 ? -21.547 30.75 13.766 1 81.62 317 ALA A CA 1
ATOM 2397 C C . ALA A 1 317 ? -22.828 30.625 12.945 1 81.62 317 ALA A C 1
ATOM 2399 O O . ALA A 1 317 ? -23.859 30.172 13.453 1 81.62 317 ALA A O 1
ATOM 2400 N N . ALA A 1 318 ? -22.781 31.047 11.742 1 84.69 318 ALA A N 1
ATOM 2401 C CA . ALA A 1 318 ? -23.938 30.984 10.859 1 84.69 318 ALA A CA 1
ATOM 2402 C C . ALA A 1 318 ? -24.344 29.531 10.617 1 84.69 318 ALA A C 1
ATOM 2404 O O . ALA A 1 318 ? -25.547 29.203 10.648 1 84.69 318 ALA A O 1
ATOM 2405 N N . LEU A 1 319 ? -23.438 28.688 10.438 1 86.31 319 LEU A N 1
ATOM 2406 C CA . LEU A 1 319 ? -23.719 27.281 10.18 1 86.31 319 LEU A CA 1
ATOM 2407 C C . LEU A 1 319 ? -24.25 26.594 11.43 1 86.31 319 LEU A C 1
ATOM 2409 O O . LEU A 1 319 ? -25.203 25.812 11.344 1 86.31 319 LEU A O 1
ATOM 2413 N N . GLU A 1 320 ? -23.609 26.906 12.461 1 80.12 320 GLU A N 1
ATOM 2414 C CA . GLU A 1 320 ? -24.109 26.359 13.719 1 80.12 320 GLU A CA 1
ATOM 2415 C C . GLU A 1 320 ? -25.547 26.781 13.992 1 80.12 320 GLU A C 1
ATOM 2417 O O . GLU A 1 320 ? -26.344 26 14.492 1 80.12 320 GLU A O 1
ATOM 2422 N N . GLY A 1 321 ? -25.828 28 13.758 1 80.81 321 GLY A N 1
ATOM 2423 C CA . GLY A 1 321 ? -27.172 28.516 13.898 1 80.81 321 GLY A CA 1
ATOM 2424 C C . GLY A 1 321 ? -28.188 27.75 13.062 1 80.81 321 GLY A C 1
ATOM 2425 O O . GLY A 1 321 ? -29.359 27.672 13.422 1 80.81 321 GLY A O 1
ATOM 2426 N N . LEU A 1 322 ? -27.719 27.188 12 1 82.81 322 LEU A N 1
ATOM 2427 C CA . LEU A 1 322 ? -28.578 26.422 11.102 1 82.81 322 LEU A CA 1
ATOM 2428 C C . LEU A 1 322 ? -28.609 24.953 11.492 1 82.81 322 LEU A C 1
ATOM 2430 O O . LEU A 1 322 ? -29.203 24.125 10.789 1 82.81 322 LEU A O 1
ATOM 2434 N N . GLY A 1 323 ? -27.844 24.594 12.539 1 78.38 323 GLY A N 1
ATOM 2435 C CA . GLY A 1 323 ? -27.844 23.219 13.023 1 78.38 323 GLY A CA 1
ATOM 2436 C C . GLY A 1 323 ? -26.906 22.312 12.242 1 78.38 323 GLY A C 1
ATOM 2437 O O . GLY A 1 323 ? -27.047 21.094 12.266 1 78.38 323 GLY A O 1
ATOM 2438 N N . VAL A 1 324 ? -26.062 22.891 11.539 1 80.5 324 VAL A N 1
ATOM 2439 C CA . VAL A 1 324 ? -25.125 22.109 10.727 1 80.5 324 VAL A C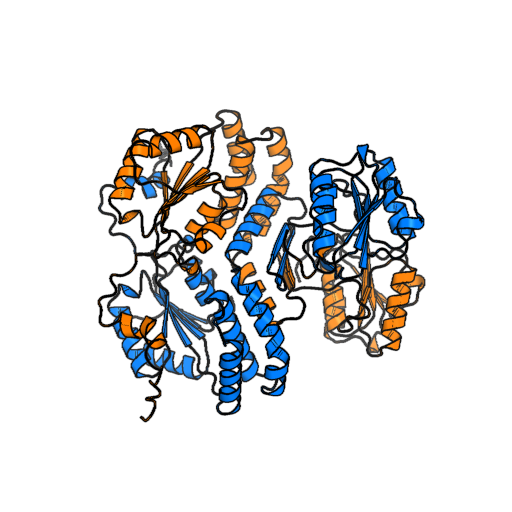A 1
ATOM 2440 C C . VAL A 1 324 ? -23.891 21.781 11.547 1 80.5 324 VAL A C 1
ATOM 2442 O O . VAL A 1 324 ? -23.219 22.672 12.07 1 80.5 324 VAL A O 1
ATOM 2445 N N . PRO A 1 325 ? -23.578 20.5 11.727 1 76.31 325 PRO A N 1
ATOM 2446 C CA . PRO A 1 325 ? -22.328 20.156 12.398 1 76.31 325 PRO A CA 1
ATOM 2447 C C . PRO A 1 325 ? -21.094 20.625 11.641 1 76.31 325 PRO A C 1
ATOM 2449 O O . PRO A 1 325 ? -21 20.422 10.43 1 76.31 325 PRO A O 1
ATOM 2452 N N . VAL A 1 326 ? -20.25 21.359 12.422 1 82.31 326 VAL A N 1
ATOM 2453 C CA . VAL A 1 326 ? -19.062 21.922 11.773 1 82.31 326 VAL A CA 1
ATOM 2454 C C . VAL A 1 326 ? -17.812 21.359 12.422 1 82.31 326 VAL A C 1
ATOM 2456 O O . VAL A 1 326 ? -17.719 21.281 13.656 1 82.31 326 VAL A O 1
ATOM 2459 N N . GLU A 1 327 ? -17 20.828 11.648 1 82.69 327 GLU A N 1
ATOM 2460 C CA . GLU A 1 327 ? -15.656 20.453 12.07 1 82.69 327 GLU A CA 1
ATOM 2461 C C . GLU A 1 327 ? -14.617 21.406 11.492 1 82.69 327 GLU A C 1
ATOM 2463 O O . GLU A 1 327 ? -14.734 21.844 10.344 1 82.69 327 GLU A O 1
ATOM 2468 N N . ILE A 1 328 ? -13.562 21.734 12.391 1 86.31 328 ILE A N 1
ATOM 2469 C CA . ILE A 1 328 ? -12.539 22.672 11.938 1 86.31 328 ILE A CA 1
ATOM 2470 C C . ILE A 1 328 ? -11.195 21.953 11.844 1 86.31 328 ILE A C 1
ATOM 2472 O O . ILE A 1 328 ? -10.797 21.234 12.773 1 86.31 328 ILE A O 1
ATOM 2476 N N . VAL A 1 329 ? -10.586 22.094 10.75 1 86.12 329 VAL A N 1
ATOM 2477 C CA . VAL A 1 329 ? -9.211 21.656 10.547 1 86.12 329 VAL A CA 1
ATOM 2478 C C . VAL A 1 329 ? -8.297 22.859 10.398 1 86.12 329 VAL A C 1
ATOM 2480 O O . VAL A 1 329 ? -8.367 23.594 9.406 1 86.12 329 VAL A O 1
ATOM 2483 N N . PRO A 1 330 ? -7.422 23.031 11.336 1 85.19 330 PRO A N 1
ATOM 2484 C CA . PRO A 1 330 ? -6.551 24.203 11.258 1 85.19 330 PRO A CA 1
ATOM 2485 C C . PRO A 1 330 ? -5.551 24.125 10.109 1 85.19 330 PRO A C 1
ATOM 2487 O O . PRO A 1 330 ? -5.34 23.047 9.547 1 85.19 330 PRO A O 1
ATOM 2490 N N . GLY A 1 331 ? -5.117 25.266 9.727 1 85.25 331 GLY A N 1
ATOM 2491 C CA . GLY A 1 331 ? -4.066 25.359 8.727 1 85.25 331 GLY A CA 1
ATOM 2492 C C . GLY A 1 331 ? -2.805 26.016 9.258 1 85.25 331 GLY A C 1
ATOM 2493 O O . GLY A 1 331 ? -2.812 26.609 10.344 1 85.25 331 GLY A O 1
ATOM 2494 N N . VAL A 1 332 ? -1.702 25.844 8.523 1 81.69 332 VAL A N 1
ATOM 2495 C CA . VAL A 1 332 ? -0.431 26.469 8.875 1 81.69 332 VAL A CA 1
ATOM 2496 C C . VAL A 1 332 ? -0.526 27.984 8.688 1 81.69 332 VAL A C 1
ATOM 2498 O O . VAL A 1 332 ? -0.997 28.453 7.648 1 81.69 332 VAL A O 1
ATOM 2501 N N . GLU A 1 333 ? -0.286 28.703 9.82 1 75.94 333 GLU A N 1
ATOM 2502 C CA . GLU A 1 333 ? -0.338 30.156 9.727 1 75.94 333 GLU A CA 1
ATOM 2503 C C . GLU A 1 333 ? 0.883 30.703 8.992 1 75.94 333 GLU A C 1
ATOM 2505 O O . GLU A 1 333 ? 1.992 30.203 9.156 1 75.94 333 GLU A O 1
ATOM 2510 N N . ALA A 1 334 ? 0.571 31.531 7.988 1 56.22 334 ALA A N 1
ATOM 2511 C CA . ALA A 1 334 ? 1.685 32.25 7.371 1 56.22 334 ALA A CA 1
ATOM 2512 C C . ALA A 1 334 ? 2.471 33.031 8.406 1 56.22 334 ALA A C 1
ATOM 2514 O O . ALA A 1 334 ? 1.887 33.781 9.203 1 56.22 334 ALA A O 1
ATOM 2515 N N . ALA A 1 335 ? 3.342 32.5 9.172 1 50.66 335 ALA A N 1
ATOM 2516 C CA . ALA A 1 335 ? 4.09 33.344 10.117 1 50.66 335 ALA A CA 1
ATOM 2517 C C . ALA A 1 335 ? 4.34 34.719 9.547 1 50.66 335 ALA A C 1
ATOM 2519 O O . ALA A 1 335 ? 4.637 34.875 8.359 1 50.66 335 ALA A O 1
ATOM 2520 N N . PRO A 1 336 ? 3.844 35.844 10.164 1 41.47 336 PRO A N 1
ATOM 2521 C CA . PRO A 1 336 ? 4.402 37.125 9.781 1 41.47 336 PRO A CA 1
ATOM 2522 C C . PRO A 1 336 ? 5.906 37.094 9.539 1 41.47 336 PRO A C 1
ATOM 2524 O O . PRO A 1 336 ? 6.664 36.656 10.406 1 41.47 336 PRO A O 1
ATOM 2527 N N . CYS A 1 337 ? 6.328 36.5 8.445 1 34.44 337 CYS A N 1
ATOM 2528 C CA . CYS A 1 337 ? 7.762 36.656 8.242 1 34.44 337 CYS A CA 1
ATOM 2529 C C . CYS A 1 337 ? 8.25 38 8.797 1 34.44 337 CYS A C 1
ATOM 2531 O O . CYS A 1 337 ? 7.852 39.062 8.312 1 34.44 337 CYS A O 1
ATOM 2533 N N . ARG A 1 338 ? 8.469 38.281 9.984 1 35.25 338 ARG A N 1
ATOM 2534 C CA . ARG A 1 338 ? 9.359 39.438 10.141 1 35.25 338 ARG A CA 1
ATOM 2535 C C . ARG A 1 338 ? 10.398 39.469 9.023 1 35.25 338 ARG A C 1
ATOM 2537 O O . ARG A 1 338 ? 10.898 38.438 8.594 1 35.25 338 ARG A O 1
ATOM 2544 N N . SER A 1 339 ? 10.562 40.5 8.18 1 34.19 339 SER A N 1
ATOM 2545 C CA . SER A 1 339 ? 11.398 40.875 7.047 1 34.19 339 SER A CA 1
ATOM 2546 C C . SER A 1 339 ? 12.75 40.188 7.102 1 34.19 339 SER A C 1
ATOM 2548 O O . SER A 1 339 ? 13.297 39.781 6.066 1 34.19 339 SER A O 1
ATOM 2550 N N . ASP A 1 340 ? 13.531 40.219 8.164 1 31.88 340 ASP A N 1
ATOM 2551 C CA . ASP A 1 340 ? 14.961 39.938 8.211 1 31.88 340 ASP A CA 1
ATOM 2552 C C . ASP A 1 340 ? 15.211 38.438 8.156 1 31.88 340 ASP A C 1
ATOM 2554 O O . ASP A 1 340 ? 16.281 38 7.727 1 31.88 340 ASP A O 1
ATOM 2558 N N . VAL A 1 341 ? 14.5 37.5 8.867 1 34.22 341 VAL A N 1
ATOM 2559 C CA . VAL A 1 341 ? 14.922 36.125 9 1 34.22 341 VAL A CA 1
ATOM 2560 C C . VAL A 1 341 ? 14.305 35.281 7.887 1 34.22 341 VAL A C 1
ATOM 2562 O O . VAL A 1 341 ? 14.766 34.156 7.609 1 34.22 341 VAL A O 1
ATOM 2565 N N . ILE A 1 342 ? 13.242 35.531 7.234 1 36.81 342 ILE A N 1
ATOM 2566 C CA . ILE A 1 342 ? 12.602 34.75 6.18 1 36.81 342 ILE A CA 1
ATOM 2567 C C . ILE A 1 342 ? 13.43 34.844 4.898 1 36.81 342 ILE A C 1
ATOM 2569 O O . ILE A 1 342 ? 13.219 34.062 3.965 1 36.81 342 ILE A O 1
ATOM 2573 N N . GLN A 1 343 ? 14.031 35.938 4.582 1 33.22 343 GLN A N 1
ATOM 2574 C CA . GLN A 1 343 ? 14.805 36.125 3.357 1 33.22 343 GLN A CA 1
ATOM 2575 C C . GLN A 1 343 ? 15.742 34.938 3.127 1 33.22 343 GLN A C 1
ATOM 2577 O O . GLN A 1 343 ? 16.109 34.656 1.987 1 33.22 343 GLN A O 1
ATOM 2582 N N . VAL A 1 344 ? 16.359 34.406 4.117 1 32.38 344 VAL A N 1
ATOM 2583 C CA . VAL A 1 344 ? 17.344 33.344 3.928 1 32.38 344 VAL A CA 1
ATOM 2584 C C . VAL A 1 344 ? 16.641 32.062 3.523 1 32.38 344 VAL A C 1
ATOM 2586 O O . VAL A 1 344 ? 17.188 31.25 2.781 1 32.38 344 VAL A O 1
ATOM 2589 N N . VAL A 1 345 ? 15.422 31.734 3.982 1 34.84 345 VAL A N 1
ATOM 2590 C CA . VAL A 1 345 ? 14.891 30.375 3.83 1 34.84 345 VAL A CA 1
ATOM 2591 C C . VAL A 1 345 ? 14.258 30.219 2.449 1 34.84 345 VAL A C 1
ATOM 2593 O O . VAL A 1 345 ? 14.422 29.188 1.795 1 34.84 345 VAL A O 1
ATOM 2596 N N . PHE A 1 346 ? 13.344 31.219 1.952 1 33.28 346 PHE A N 1
ATOM 2597 C CA . PHE A 1 346 ? 12.648 31.094 0.677 1 33.28 346 PHE A CA 1
ATOM 2598 C C . PHE A 1 346 ? 13.477 31.703 -0.455 1 33.28 346 PHE A C 1
ATOM 2600 O O . PHE A 1 346 ? 13.211 31.438 -1.63 1 33.28 346 PHE A O 1
ATOM 2607 N N . ARG A 1 347 ? 14.391 32.688 -0.264 1 31.55 347 ARG A N 1
ATOM 2608 C CA . ARG A 1 347 ? 15.094 33.375 -1.347 1 31.55 347 ARG A CA 1
ATOM 2609 C C . ARG A 1 347 ? 16 32.438 -2.105 1 31.55 347 ARG A C 1
ATOM 2611 O O . ARG A 1 347 ? 16.328 32.656 -3.273 1 31.55 347 ARG A O 1
ATOM 2618 N N . ARG A 1 348 ? 16.688 31.531 -1.424 1 33.56 348 ARG A N 1
ATOM 2619 C CA . ARG A 1 348 ? 17.797 31.047 -2.234 1 33.56 348 ARG A CA 1
ATOM 2620 C C . ARG A 1 348 ? 17.297 30.234 -3.422 1 33.56 348 ARG A C 1
ATOM 2622 O O . ARG A 1 348 ? 18.094 29.766 -4.238 1 33.56 348 ARG A O 1
ATOM 2629 N N . ARG A 1 349 ? 16.062 29.984 -3.592 1 32.41 349 ARG A N 1
ATOM 2630 C CA . ARG A 1 349 ? 15.797 29.438 -4.918 1 32.41 349 ARG A CA 1
ATOM 2631 C C . ARG A 1 349 ? 15.922 30.516 -5.992 1 32.41 349 ARG A C 1
ATOM 2633 O O . ARG A 1 349 ? 16.031 30.203 -7.18 1 32.41 349 ARG A O 1
ATOM 2640 N N . GLU A 1 350 ? 15.68 31.812 -5.703 1 30.61 350 GLU A N 1
ATOM 2641 C CA . GLU A 1 350 ? 15.688 32.719 -6.852 1 30.61 350 GLU A CA 1
ATOM 2642 C C . GLU A 1 350 ? 17.109 32.906 -7.395 1 30.61 350 GLU A C 1
ATOM 2644 O O . GLU A 1 350 ? 17.297 33.062 -8.602 1 30.61 350 GLU A O 1
ATOM 2649 N N . VAL A 1 351 ? 18.125 33.188 -6.594 1 30.06 351 VAL A N 1
ATOM 2650 C CA . VAL A 1 351 ? 19.266 33.906 -7.137 1 30.06 351 VAL A CA 1
ATOM 2651 C C . VAL A 1 351 ? 20.062 33 -8.07 1 30.06 351 VAL A C 1
ATOM 2653 O O . VAL A 1 351 ? 20.859 33.469 -8.891 1 30.06 351 VAL A O 1
ATOM 2656 N N . SER A 1 352 ? 20.188 31.75 -7.98 1 29.42 352 SER A N 1
ATOM 2657 C CA . SER A 1 352 ? 21.297 31.297 -8.828 1 29.42 352 SER A CA 1
ATOM 2658 C C . SER A 1 352 ? 20.875 31.234 -10.289 1 29.42 352 SER A C 1
ATOM 2660 O O . SER A 1 352 ? 21.453 30.484 -11.07 1 29.42 352 SER A O 1
ATOM 2662 N N . GLN A 1 353 ? 19.719 31.875 -10.719 1 26.17 353 GLN A N 1
ATOM 2663 C CA . GLN A 1 353 ? 19.75 31.969 -12.172 1 26.17 353 GLN A CA 1
ATOM 2664 C C . GLN A 1 353 ? 20.734 33.031 -12.633 1 26.17 353 GLN A C 1
ATOM 2666 O O . GLN A 1 353 ? 20.625 34.188 -12.234 1 26.17 353 GLN A O 1
ATOM 2671 N N . PRO A 1 354 ? 22.031 32.781 -12.961 1 29.41 354 PRO A N 1
ATOM 2672 C CA . PRO A 1 354 ? 22.828 33.781 -13.695 1 29.41 354 PRO A CA 1
ATOM 2673 C C . PRO A 1 354 ? 22.031 34.469 -14.805 1 29.41 354 PRO A C 1
ATOM 2675 O O . PRO A 1 354 ? 21.234 33.812 -15.484 1 29.41 354 PRO A O 1
ATOM 2678 N N . GLY A 1 355 ? 21.594 35.656 -14.664 1 25.45 355 GLY A N 1
ATOM 2679 C CA . GLY A 1 355 ? 21.219 36.594 -15.711 1 25.45 355 GLY A CA 1
ATOM 2680 C C . GLY A 1 355 ? 22.219 36.656 -16.844 1 25.45 355 GLY A C 1
ATOM 2681 O O . GLY A 1 355 ? 23.406 36.906 -16.625 1 25.45 355 GLY A O 1
ATOM 2682 N N . LEU A 1 356 ? 22.141 35.812 -17.969 1 27.83 356 LEU A N 1
ATOM 2683 C CA . LEU A 1 356 ? 22.75 36.125 -19.266 1 27.83 356 LEU A CA 1
ATOM 2684 C C . LEU A 1 356 ? 22.453 37.562 -19.688 1 27.83 356 LEU A C 1
ATOM 2686 O O . LEU A 1 356 ? 21.297 37.906 -19.953 1 27.83 356 LEU A O 1
ATOM 2690 N N . ARG A 1 357 ? 23.047 38.562 -19.094 1 26.22 357 ARG A N 1
ATOM 2691 C CA . ARG A 1 357 ? 23.188 39.812 -19.797 1 26.22 357 ARG A CA 1
ATOM 2692 C C . ARG A 1 357 ? 23.656 39.625 -21.234 1 26.22 357 ARG A C 1
ATOM 2694 O O . ARG A 1 357 ? 24.688 38.969 -21.469 1 26.22 357 ARG A O 1
ATOM 2701 N N . ALA A 1 358 ? 22.672 39.688 -22.219 1 26.5 358 ALA A N 1
ATOM 2702 C CA . ALA A 1 358 ? 22.875 40.094 -23.609 1 26.5 358 ALA A CA 1
ATOM 2703 C C . ALA A 1 358 ? 23.703 41.375 -23.688 1 26.5 358 ALA A C 1
ATOM 2705 O O . ALA A 1 358 ? 23.406 42.375 -23.031 1 26.5 358 ALA A O 1
ATOM 2706 N N . ALA A 1 359 ? 25.016 41.25 -23.859 1 27.5 359 ALA A N 1
ATOM 2707 C CA . ALA A 1 359 ? 25.828 42.219 -24.594 1 27.5 359 ALA A CA 1
ATOM 2708 C C . ALA A 1 359 ? 25.094 42.75 -25.828 1 27.5 359 ALA A C 1
ATOM 2710 O O . ALA A 1 359 ? 24.734 41.969 -26.703 1 27.5 359 ALA A O 1
ATOM 2711 N N . HIS A 1 360 ? 24.406 43.75 -25.531 1 24 360 HIS A N 1
ATOM 2712 C CA . HIS A 1 360 ? 24.656 44.812 -26.516 1 24 360 HIS A CA 1
ATOM 2713 C C . HIS A 1 360 ? 26.062 45.375 -26.391 1 24 360 HIS A C 1
ATOM 2715 O O . HIS A 1 360 ? 26.609 45.438 -25.281 1 24 360 HIS A O 1
ATOM 2721 N N . MET B 1 1 ? 8.57 -8.812 14.062 1 67.31 1 MET B N 1
ATOM 2722 C CA . MET B 1 1 ? 7.48 -8.523 13.133 1 67.31 1 MET B CA 1
ATOM 2723 C C . MET B 1 1 ? 6.133 -8.875 13.758 1 67.31 1 MET B C 1
ATOM 2725 O O . MET B 1 1 ? 6.051 -9.742 14.625 1 67.31 1 MET B O 1
ATOM 2729 N N . THR B 1 2 ? 5.109 -8.102 13.477 1 78.56 2 THR B N 1
ATOM 2730 C CA . THR B 1 2 ? 3.764 -8.367 13.969 1 78.56 2 THR B CA 1
ATOM 2731 C C . THR B 1 2 ? 3.002 -9.281 13.016 1 78.56 2 THR B C 1
ATOM 2733 O O . THR B 1 2 ? 3.438 -9.5 11.883 1 78.56 2 THR B O 1
ATOM 2736 N N . ALA B 1 3 ? 2.025 -9.914 13.539 1 85.81 3 ALA B N 1
ATOM 2737 C CA . ALA B 1 3 ? 1.208 -10.828 12.75 1 85.81 3 ALA B CA 1
ATOM 2738 C C . ALA B 1 3 ? 0.65 -10.141 11.508 1 85.81 3 ALA B C 1
ATOM 2740 O O . ALA B 1 3 ? 0.324 -8.945 11.547 1 85.81 3 ALA B O 1
ATOM 2741 N N . LEU B 1 4 ? 0.608 -10.867 10.461 1 87.31 4 LEU B N 1
ATOM 2742 C CA . LEU B 1 4 ? 0.135 -10.406 9.164 1 87.31 4 LEU B CA 1
ATOM 2743 C C . LEU B 1 4 ? -1.09 -11.195 8.719 1 87.31 4 LEU B C 1
ATOM 2745 O O . LEU B 1 4 ? -1.081 -12.43 8.75 1 87.31 4 LEU B O 1
ATOM 2749 N N . ALA B 1 5 ? -2.121 -10.523 8.328 1 86.19 5 ALA B N 1
ATOM 2750 C CA . ALA B 1 5 ? -3.393 -11.172 8.031 1 86.19 5 ALA B CA 1
ATOM 2751 C C . ALA B 1 5 ? -3.291 -12.023 6.762 1 86.19 5 ALA B C 1
ATOM 2753 O O . ALA B 1 5 ? -3.947 -13.055 6.648 1 86.19 5 ALA B O 1
ATOM 2754 N N . THR B 1 6 ? -2.525 -11.539 5.812 1 90.94 6 THR B N 1
ATOM 2755 C CA . THR B 1 6 ? -2.355 -12.211 4.527 1 90.94 6 THR B CA 1
ATOM 2756 C C . THR B 1 6 ? -1.021 -11.836 3.893 1 90.94 6 THR B C 1
ATOM 2758 O O . THR B 1 6 ? -0.46 -10.781 4.195 1 90.94 6 THR B O 1
ATOM 2761 N N . LEU B 1 7 ? -0.472 -12.727 3.09 1 94.12 7 LEU B N 1
ATOM 2762 C CA . LEU B 1 7 ? 0.808 -12.484 2.434 1 94.12 7 LEU B CA 1
ATOM 2763 C C . LEU B 1 7 ? 0.605 -11.828 1.071 1 94.12 7 LEU B C 1
ATOM 2765 O O . LEU B 1 7 ? 0.066 -12.453 0.153 1 94.12 7 LEU B O 1
ATOM 2769 N N . PRO B 1 8 ? 1.003 -10.617 0.937 1 95 8 PRO B N 1
ATOM 2770 C CA . PRO B 1 8 ? 0.916 -9.992 -0.382 1 95 8 PRO B CA 1
ATOM 2771 C C . PRO B 1 8 ? 2.074 -10.375 -1.3 1 95 8 PRO B C 1
ATOM 2773 O O . PRO B 1 8 ? 3.234 -10.336 -0.885 1 95 8 PRO B O 1
ATOM 2776 N N . LEU B 1 9 ? 1.766 -10.758 -2.502 1 95.88 9 LEU B N 1
ATOM 2777 C CA . LEU B 1 9 ? 2.766 -11.148 -3.49 1 95.88 9 LEU B CA 1
ATOM 2778 C C . LEU B 1 9 ? 2.459 -10.523 -4.848 1 95.88 9 LEU B C 1
ATOM 2780 O O . LEU B 1 9 ? 1.322 -10.133 -5.113 1 95.88 9 LEU B O 1
ATOM 2784 N N . PHE B 1 10 ? 3.461 -10.422 -5.652 1 94.75 10 PHE B N 1
ATOM 2785 C CA . PHE B 1 10 ? 3.336 -9.891 -7.004 1 94.75 10 PHE B CA 1
ATOM 2786 C C . PHE B 1 10 ? 3.67 -10.961 -8.039 1 94.75 10 PHE B C 1
ATOM 2788 O O . PHE B 1 10 ? 4.754 -11.547 -8 1 94.75 10 PHE B O 1
ATOM 2795 N N . TRP B 1 11 ? 2.795 -11.141 -8.992 1 94.75 11 TRP B N 1
ATOM 2796 C CA . TRP B 1 11 ? 2.918 -12.211 -9.984 1 94.75 11 TRP B CA 1
ATOM 2797 C C . TRP B 1 11 ? 3.191 -11.641 -11.367 1 94.75 11 TRP B C 1
ATOM 2799 O O . TRP B 1 11 ? 2.299 -11.062 -12 1 94.75 11 TRP B O 1
ATOM 2809 N N . PRO B 1 12 ? 4.391 -11.812 -11.844 1 92.75 12 PRO B N 1
ATOM 2810 C CA . PRO B 1 12 ? 4.637 -11.43 -13.234 1 92.75 12 PRO B CA 1
ATOM 2811 C C . PRO B 1 12 ? 3.91 -12.32 -14.234 1 92.75 12 PRO B C 1
ATOM 2813 O O . PRO B 1 12 ? 4.109 -13.539 -14.234 1 92.75 12 PRO B O 1
ATOM 2816 N N . LEU B 1 13 ? 3.084 -11.742 -15.094 1 94.38 13 LEU B N 1
ATOM 2817 C CA . LEU B 1 13 ? 2.262 -12.547 -15.992 1 94.38 13 LEU B CA 1
ATOM 2818 C C . LEU B 1 13 ? 2.607 -12.258 -17.453 1 94.38 13 LEU B C 1
ATOM 2820 O O . LEU B 1 13 ? 2.021 -12.844 -18.359 1 94.38 13 LEU B O 1
ATOM 2824 N N . ASN B 1 14 ? 3.533 -11.367 -17.609 1 92.69 14 ASN B N 1
ATOM 2825 C CA . ASN B 1 14 ? 3.891 -11.031 -18.984 1 92.69 14 ASN B CA 1
ATOM 2826 C C . ASN B 1 14 ? 4.336 -12.258 -19.766 1 92.69 14 ASN B C 1
ATOM 2828 O O . ASN B 1 14 ? 5.305 -12.922 -19.391 1 92.69 14 ASN B O 1
ATOM 2832 N N . GLY B 1 15 ? 3.633 -12.547 -20.844 1 93 15 GLY B N 1
ATOM 2833 C CA . GLY B 1 15 ? 3.965 -13.664 -21.719 1 93 15 GLY B CA 1
ATOM 2834 C C . GLY B 1 15 ? 3.518 -15 -21.156 1 93 15 GLY B C 1
ATOM 2835 O O . GLY B 1 15 ? 3.816 -16.047 -21.734 1 93 15 GLY B O 1
ATOM 2836 N N . LYS B 1 16 ? 2.889 -15.031 -20.094 1 95 16 LYS B N 1
ATOM 2837 C CA . LYS B 1 16 ? 2.426 -16.281 -19.469 1 95 16 LYS B CA 1
ATOM 2838 C C . LYS B 1 16 ? 0.968 -16.547 -19.828 1 95 16 LYS B C 1
ATOM 2840 O O . LYS B 1 16 ? 0.253 -15.656 -20.281 1 95 16 LYS B O 1
ATOM 2845 N N . GLN B 1 17 ? 0.613 -17.797 -19.641 1 96.56 17 GLN B N 1
ATOM 2846 C CA . GLN B 1 17 ? -0.759 -18.188 -19.938 1 96.56 17 GLN B CA 1
ATOM 2847 C C . GLN B 1 17 ? -1.628 -18.156 -18.672 1 96.56 17 GLN B C 1
ATOM 2849 O O . GLN B 1 17 ? -1.179 -18.516 -17.594 1 96.56 17 GLN B O 1
ATOM 2854 N N . ALA B 1 18 ? -2.828 -17.672 -18.828 1 97.75 18 ALA B N 1
ATOM 2855 C CA . ALA B 1 18 ? -3.82 -17.672 -17.766 1 97.75 18 ALA B CA 1
ATOM 2856 C C . ALA B 1 18 ? -5.145 -18.25 -18.234 1 97.75 18 ALA B C 1
ATOM 2858 O O . ALA B 1 18 ? -5.484 -18.156 -19.422 1 97.75 18 ALA B O 1
ATOM 2859 N N . VAL B 1 19 ? -5.867 -18.875 -17.344 1 98.25 19 VAL B N 1
ATOM 2860 C CA . VAL B 1 19 ? -7.145 -19.5 -17.656 1 98.25 19 VAL B CA 1
ATOM 2861 C C . VAL B 1 19 ? -8.273 -18.766 -16.922 1 98.25 19 VAL B C 1
ATOM 2863 O O . VAL B 1 19 ? -8.18 -18.516 -15.727 1 98.25 19 VAL B O 1
ATOM 2866 N N . VAL B 1 20 ? -9.281 -18.406 -17.656 1 97.94 20 VAL B N 1
ATOM 2867 C CA . VAL B 1 20 ? -10.492 -17.844 -17.062 1 97.94 20 VAL B CA 1
ATOM 2868 C C . VAL B 1 20 ? -11.711 -18.656 -17.5 1 97.94 20 VAL B C 1
ATOM 2870 O O . VAL B 1 20 ? -11.938 -18.844 -18.688 1 97.94 20 VAL B O 1
ATOM 2873 N N . ALA B 1 21 ? -12.445 -19.125 -16.547 1 98.12 21 ALA B N 1
ATOM 2874 C CA . ALA B 1 21 ? -13.656 -19.891 -16.828 1 98.12 21 ALA B CA 1
ATOM 2875 C C . ALA B 1 21 ? -14.898 -19.125 -16.375 1 98.12 21 ALA B C 1
ATOM 2877 O O . ALA B 1 21 ? -15.016 -18.75 -15.211 1 98.12 21 ALA B O 1
ATOM 2878 N N . GLY B 1 22 ? -15.812 -18.891 -17.281 1 95.81 22 GLY B N 1
ATOM 2879 C CA . GLY B 1 22 ? -17.047 -18.172 -17 1 95.81 22 GLY B CA 1
ATOM 2880 C C . GLY B 1 22 ? -17.219 -16.938 -17.891 1 95.81 22 GLY B C 1
ATOM 2881 O O . GLY B 1 22 ? -16.25 -16.391 -18.391 1 95.81 22 GLY B O 1
ATOM 2882 N N . GLY B 1 23 ? -18.469 -16.469 -18.047 1 94.25 23 GLY B N 1
ATOM 2883 C CA . GLY B 1 23 ? -18.766 -15.359 -18.953 1 94.25 23 GLY B CA 1
ATOM 2884 C C . GLY B 1 23 ? -19.422 -14.188 -18.25 1 94.25 23 GLY B C 1
ATOM 2885 O O . GLY B 1 23 ? -19.953 -13.281 -18.906 1 94.25 23 GLY B O 1
ATOM 2886 N N . SER B 1 24 ? -19.359 -14.227 -16.969 1 92.19 24 SER B N 1
ATOM 2887 C CA . SER B 1 24 ? -20.031 -13.195 -16.188 1 92.19 24 SER B CA 1
ATOM 2888 C C . SER B 1 24 ? -19.25 -11.883 -16.219 1 92.19 24 SER B C 1
ATOM 2890 O O . SER B 1 24 ? -18.156 -11.82 -16.781 1 92.19 24 SER B O 1
ATOM 2892 N N . ASP B 1 25 ? -19.828 -10.844 -15.68 1 89.44 25 ASP B N 1
ATOM 2893 C CA . ASP B 1 25 ? -19.156 -9.562 -15.523 1 89.44 25 ASP B CA 1
ATOM 2894 C C . ASP B 1 25 ? -17.906 -9.703 -14.656 1 89.44 25 ASP B C 1
ATOM 2896 O O . ASP B 1 25 ? -16.859 -9.141 -14.977 1 89.44 25 ASP B O 1
ATOM 2900 N N . ALA B 1 26 ? -18.094 -10.453 -13.578 1 89.44 26 ALA B N 1
ATOM 2901 C CA . ALA B 1 26 ? -16.969 -10.656 -12.664 1 89.44 26 ALA B CA 1
ATOM 2902 C C . ALA B 1 26 ? -15.805 -11.352 -13.359 1 89.44 26 ALA B C 1
ATOM 2904 O O . ALA B 1 26 ? -14.648 -10.953 -13.188 1 89.44 26 ALA B O 1
ATOM 2905 N N . ALA B 1 27 ? -16.125 -12.328 -14.133 1 94.44 27 ALA B N 1
ATOM 2906 C CA . ALA B 1 27 ? -15.094 -13.031 -14.891 1 94.44 27 ALA B CA 1
ATOM 2907 C C . ALA B 1 27 ? -14.438 -12.109 -15.906 1 94.44 27 ALA B C 1
ATOM 2909 O O . ALA B 1 27 ? -13.227 -12.18 -16.125 1 94.44 27 ALA B O 1
ATOM 2910 N N . ALA B 1 28 ? -15.227 -11.234 -16.5 1 92.5 28 ALA B N 1
ATOM 2911 C CA . ALA B 1 28 ? -14.711 -10.281 -17.469 1 92.5 28 ALA B CA 1
ATOM 2912 C C . ALA B 1 28 ? -13.68 -9.352 -16.844 1 92.5 28 ALA B C 1
ATOM 2914 O O . ALA B 1 28 ? -12.625 -9.094 -17.422 1 92.5 28 ALA B O 1
ATOM 2915 N N . TRP B 1 29 ? -13.969 -8.938 -15.711 1 88.69 29 TRP B N 1
ATOM 2916 C CA . TRP B 1 29 ? -13.078 -8.031 -14.992 1 88.69 29 TRP B CA 1
ATOM 2917 C C . TRP B 1 29 ? -11.758 -8.719 -14.664 1 88.69 29 TRP B C 1
ATOM 2919 O O . TRP B 1 29 ? -10.688 -8.125 -14.82 1 88.69 29 TRP B O 1
ATOM 2929 N N . LYS B 1 30 ? -11.852 -9.945 -14.242 1 94.5 30 LYS B N 1
ATOM 2930 C CA . LYS B 1 30 ? -10.633 -10.688 -13.93 1 94.5 30 LYS B CA 1
ATOM 2931 C C . LYS B 1 30 ? -9.805 -10.945 -15.188 1 94.5 30 LYS B C 1
ATOM 2933 O O . LYS B 1 30 ? -8.578 -10.836 -15.156 1 94.5 30 LYS B O 1
ATOM 2938 N N . ALA B 1 31 ? -10.492 -11.273 -16.219 1 95.44 31 ALA B N 1
ATOM 2939 C CA . ALA B 1 31 ? -9.805 -11.492 -17.484 1 95.44 31 ALA B CA 1
ATOM 2940 C C . ALA B 1 31 ? -9.078 -10.234 -17.953 1 95.44 31 ALA B C 1
ATOM 2942 O O . ALA B 1 31 ? -7.938 -10.297 -18.406 1 95.44 31 ALA B O 1
ATOM 2943 N N . GLU B 1 32 ? -9.75 -9.156 -17.828 1 92.75 32 GLU B N 1
ATOM 2944 C CA . GLU B 1 32 ? -9.164 -7.871 -18.219 1 92.75 32 GLU B CA 1
ATOM 2945 C C . GLU B 1 32 ? -7.914 -7.57 -17.391 1 92.75 32 GLU B C 1
ATOM 2947 O O . GLU B 1 32 ? -6.898 -7.129 -17.938 1 92.75 32 GLU B O 1
ATOM 2952 N N . LEU B 1 33 ? -8.008 -7.832 -16.125 1 91.94 33 LEU B N 1
ATOM 2953 C CA . LEU B 1 33 ? -6.895 -7.59 -15.211 1 91.94 33 LEU B CA 1
ATOM 2954 C C . LEU B 1 33 ? -5.691 -8.445 -15.578 1 91.94 33 LEU B C 1
ATOM 2956 O O . LEU B 1 33 ? -4.566 -7.953 -15.648 1 91.94 33 LEU B O 1
ATOM 2960 N N . LEU B 1 34 ? -5.93 -9.695 -15.844 1 96.06 34 LEU B N 1
ATOM 2961 C CA . LEU B 1 34 ? -4.859 -10.617 -16.219 1 96.06 34 LEU B CA 1
ATOM 2962 C C . LEU B 1 34 ? -4.211 -10.203 -17.531 1 96.06 34 LEU B C 1
ATOM 2964 O O . LEU B 1 34 ? -2.982 -10.195 -17.641 1 96.06 34 LEU B O 1
ATOM 2968 N N . ALA B 1 35 ? -5.02 -9.797 -18.453 1 95.25 35 ALA B N 1
ATOM 2969 C CA . ALA B 1 35 ? -4.512 -9.375 -19.75 1 95.25 35 ALA B CA 1
ATOM 2970 C C . ALA B 1 35 ? -3.727 -8.07 -19.641 1 95.25 35 ALA B C 1
ATOM 2972 O O . ALA B 1 35 ? -2.75 -7.859 -20.359 1 95.25 35 ALA B O 1
ATOM 2973 N N . ALA B 1 36 ? -4.176 -7.277 -18.75 1 92.31 36 ALA B N 1
ATOM 2974 C CA . ALA B 1 36 ? -3.504 -6 -18.531 1 92.31 36 ALA B CA 1
ATOM 2975 C C . ALA B 1 36 ? -2.102 -6.211 -17.969 1 92.31 36 ALA B C 1
ATOM 2977 O O . ALA B 1 36 ? -1.276 -5.293 -17.984 1 92.31 36 ALA B O 1
ATOM 2978 N N . CYS B 1 37 ? -1.857 -7.367 -17.438 1 94 37 CYS B N 1
ATOM 2979 C CA . CYS B 1 37 ? -0.539 -7.719 -16.922 1 94 37 CYS B CA 1
ATOM 2980 C C . CYS B 1 37 ? 0.303 -8.398 -18 1 94 37 CYS B C 1
ATOM 2982 O O . CYS B 1 37 ? 1.396 -8.891 -17.719 1 94 37 CYS B O 1
ATOM 2984 N N . GLY B 1 38 ? -0.258 -8.516 -19.203 1 95.06 38 GLY B N 1
ATOM 2985 C CA . GLY B 1 38 ? 0.489 -9.07 -20.328 1 95.06 38 GLY B CA 1
ATOM 2986 C C . GLY B 1 38 ? 0.242 -10.555 -20.531 1 95.06 38 GLY B C 1
ATOM 2987 O O . GLY B 1 38 ? 0.919 -11.195 -21.344 1 95.06 38 GLY B O 1
ATOM 2988 N N . ALA B 1 39 ? -0.695 -11.109 -19.906 1 96.81 39 ALA B N 1
ATOM 2989 C CA . ALA B 1 39 ? -0.97 -12.547 -20 1 96.81 39 ALA B CA 1
ATOM 2990 C C . ALA B 1 39 ? -1.741 -12.867 -21.281 1 96.81 39 ALA B C 1
ATOM 2992 O O . ALA B 1 39 ? -2.441 -12.016 -21.828 1 96.81 39 ALA B O 1
ATOM 2993 N N . GLU B 1 40 ? -1.451 -14.039 -21.766 1 97.69 40 GLU B N 1
ATOM 2994 C CA . GLU B 1 40 ? -2.355 -14.648 -22.734 1 97.69 40 GLU B CA 1
ATOM 2995 C C . GLU B 1 40 ? -3.512 -15.359 -22.047 1 97.69 40 GLU B C 1
ATOM 2997 O O . GLU B 1 40 ? -3.355 -16.484 -21.562 1 97.69 40 GLU B O 1
ATOM 3002 N N . VAL B 1 41 ? -4.668 -14.758 -22.062 1 97.88 41 VAL B N 1
ATOM 3003 C CA . VAL B 1 41 ? -5.793 -15.227 -21.266 1 97.88 41 VAL B CA 1
ATOM 3004 C C . VAL B 1 41 ? -6.719 -16.094 -22.125 1 97.88 41 VAL B C 1
ATOM 3006 O O . VAL B 1 41 ? -7.32 -15.602 -23.078 1 97.88 41 VAL B O 1
ATOM 3009 N N . HIS B 1 42 ? -6.773 -17.344 -21.781 1 98.31 42 HIS B N 1
ATOM 3010 C CA . HIS B 1 42 ? -7.719 -18.25 -22.406 1 98.31 42 HIS B CA 1
ATOM 3011 C C . HIS B 1 42 ? -9.055 -18.266 -21.672 1 98.31 42 HIS B C 1
ATOM 3013 O O . HIS B 1 42 ? -9.125 -18.703 -20.516 1 98.31 42 HIS B O 1
ATOM 3019 N N . VAL B 1 43 ? -10.078 -17.812 -22.359 1 97.94 43 VAL B N 1
ATOM 3020 C CA . VAL B 1 43 ? -11.406 -17.703 -21.766 1 97.94 43 VAL B CA 1
ATOM 3021 C C . VAL B 1 43 ? -12.273 -18.875 -22.219 1 97.94 43 VAL B C 1
ATOM 3023 O O . VAL B 1 43 ? -12.547 -19.031 -23.406 1 97.94 43 VAL B O 1
ATOM 3026 N N . TYR B 1 44 ? -12.695 -19.594 -21.266 1 98.12 44 TYR B N 1
ATOM 3027 C CA . TYR B 1 44 ? -13.547 -20.75 -21.562 1 98.12 44 TYR B CA 1
ATOM 3028 C C . TYR B 1 44 ? -14.977 -20.484 -21.109 1 98.12 44 TYR B C 1
ATOM 3030 O O . TYR B 1 44 ? -15.273 -20.516 -19.906 1 98.12 44 TYR B O 1
ATOM 3038 N N . ALA B 1 45 ? -15.867 -20.281 -21.953 1 96.81 45 ALA B N 1
ATOM 3039 C CA . ALA B 1 45 ? -17.297 -20.062 -21.734 1 96.81 45 ALA B CA 1
ATOM 3040 C C . ALA B 1 45 ? -18.062 -20.094 -23.047 1 96.81 45 ALA B C 1
ATOM 3042 O O . ALA B 1 45 ? -17.609 -19.562 -24.062 1 96.81 45 ALA B O 1
ATOM 3043 N N . PRO B 1 46 ? -19.219 -20.734 -23.031 1 95.94 46 PRO B N 1
ATOM 3044 C CA . PRO B 1 46 ? -20.047 -20.641 -24.219 1 95.94 46 PRO B CA 1
ATOM 3045 C C . PRO B 1 46 ? -20.375 -19.188 -24.594 1 95.94 46 PRO B C 1
ATOM 3047 O O . PRO B 1 46 ? -20.609 -18.359 -23.703 1 95.94 46 PRO B O 1
ATOM 3050 N N . ARG B 1 47 ? -20.406 -18.922 -25.812 1 94.31 47 ARG B N 1
ATOM 3051 C CA . ARG B 1 47 ? -20.625 -17.547 -26.281 1 94.31 47 ARG B CA 1
ATOM 3052 C C . ARG B 1 47 ? -21.953 -17 -25.766 1 94.31 47 ARG B C 1
ATOM 3054 O O . ARG B 1 47 ? -22.047 -15.828 -25.406 1 94.31 47 ARG B O 1
ATOM 3061 N N . ALA B 1 48 ? -22.891 -17.906 -25.688 1 94.06 48 ALA B N 1
ATOM 3062 C CA . ALA B 1 48 ? -24.234 -17.516 -25.266 1 94.06 48 ALA B CA 1
ATOM 3063 C C . ALA B 1 48 ? -24.234 -17.078 -23.797 1 94.06 48 ALA B C 1
ATOM 3065 O O . ALA B 1 48 ? -25.141 -16.359 -23.359 1 94.06 48 ALA B O 1
ATOM 3066 N N . SER B 1 49 ? -23.25 -17.438 -23.094 1 93.69 49 SER B N 1
ATOM 3067 C CA . SER B 1 49 ? -23.219 -17.156 -21.656 1 93.69 49 SER B CA 1
ATOM 3068 C C . SER B 1 49 ? -22.406 -15.898 -21.359 1 93.69 49 SER B C 1
ATOM 3070 O O . SER B 1 49 ? -22.375 -15.445 -20.219 1 93.69 49 SER B O 1
ATOM 3072 N N . LEU B 1 50 ? -21.812 -15.328 -22.344 1 95.31 50 LEU B N 1
ATOM 3073 C CA . LEU B 1 50 ? -20.984 -14.148 -22.125 1 95.31 50 LEU B CA 1
ATOM 3074 C C . LEU B 1 50 ? -21.844 -12.914 -21.859 1 95.31 50 LEU B C 1
ATOM 3076 O O . LEU B 1 50 ? -22.812 -12.664 -22.578 1 95.31 50 LEU B O 1
ATOM 3080 N N . SER B 1 51 ? -21.484 -12.266 -20.875 1 91.69 51 SER B N 1
ATOM 3081 C CA . SER B 1 51 ? -22.172 -11.016 -20.562 1 91.69 51 SER B CA 1
ATOM 3082 C C . SER B 1 51 ? -21.812 -9.93 -21.578 1 91.69 51 SER B C 1
ATOM 3084 O O . SER B 1 51 ? -20.875 -10.086 -22.359 1 91.69 51 SER B O 1
ATOM 3086 N N . ASP B 1 52 ? -22.531 -8.859 -21.547 1 89.62 52 ASP B N 1
ATOM 3087 C CA . ASP B 1 52 ? -22.266 -7.727 -22.422 1 89.62 52 ASP B CA 1
ATOM 3088 C C . ASP B 1 52 ? -20.891 -7.113 -22.109 1 89.62 52 ASP B C 1
ATOM 3090 O O . ASP B 1 52 ? -20.156 -6.719 -23.031 1 89.62 52 ASP B O 1
ATOM 3094 N N . VAL B 1 53 ? -20.625 -7.133 -20.891 1 85.56 53 VAL B N 1
ATOM 3095 C CA . VAL B 1 53 ? -19.344 -6.59 -20.453 1 85.56 53 VAL B CA 1
ATOM 3096 C C . VAL B 1 53 ? -18.203 -7.43 -21.031 1 85.56 53 VAL B C 1
ATOM 3098 O O . VAL B 1 53 ? -17.203 -6.891 -21.5 1 85.56 53 VAL B O 1
ATOM 3101 N N . PHE B 1 54 ? -18.422 -8.664 -21.062 1 93.19 54 PHE B N 1
ATOM 3102 C CA . PHE B 1 54 ? -17.391 -9.57 -21.562 1 93.19 54 PHE B CA 1
ATOM 3103 C C . PHE B 1 54 ? -17.219 -9.422 -23.062 1 93.19 54 PHE B C 1
ATOM 3105 O O . PHE B 1 54 ? -16.094 -9.367 -23.562 1 93.19 54 PHE B O 1
ATOM 3112 N N . LEU B 1 55 ? -18.344 -9.328 -23.719 1 93.69 55 LEU B N 1
ATOM 3113 C CA . LEU B 1 55 ? -18.328 -9.148 -25.172 1 93.69 55 LEU B CA 1
ATOM 3114 C C . LEU B 1 55 ? -17.609 -7.852 -25.547 1 93.69 55 LEU B C 1
ATOM 3116 O O . LEU B 1 55 ? -16.828 -7.824 -26.484 1 93.69 55 LEU B O 1
ATOM 3120 N N . ASP B 1 56 ? -17.891 -6.883 -24.812 1 89.69 56 ASP B N 1
ATOM 3121 C CA . ASP B 1 56 ? -17.234 -5.602 -25.047 1 89.69 56 ASP B CA 1
ATOM 3122 C C . ASP B 1 56 ? -15.719 -5.715 -24.844 1 89.69 56 ASP B C 1
ATOM 3124 O O . ASP B 1 56 ? -14.938 -5.152 -25.625 1 89.69 56 ASP B O 1
ATOM 3128 N N . LEU B 1 57 ? -15.352 -6.422 -23.828 1 89.69 57 LEU B N 1
ATOM 3129 C CA . LEU B 1 57 ? -13.938 -6.629 -23.547 1 89.69 57 LEU B CA 1
ATOM 3130 C C . LEU B 1 57 ? -13.25 -7.363 -24.688 1 89.69 57 LEU B C 1
ATOM 3132 O O . LEU B 1 57 ? -12.172 -6.969 -25.125 1 89.69 57 LEU B O 1
ATOM 3136 N N . LEU B 1 58 ? -13.859 -8.375 -25.172 1 94.12 58 LEU B N 1
ATOM 3137 C CA . LEU B 1 58 ? -13.297 -9.164 -26.266 1 94.12 58 LEU B CA 1
ATOM 3138 C C . LEU B 1 58 ? -13.148 -8.32 -27.531 1 94.12 58 LEU B C 1
ATOM 3140 O O . LEU B 1 58 ? -12.188 -8.492 -28.281 1 94.12 58 LEU B O 1
ATOM 3144 N N . ALA B 1 59 ? -14.008 -7.43 -27.703 1 91.69 59 ALA B N 1
ATOM 3145 C CA . ALA B 1 59 ? -13.984 -6.566 -28.891 1 91.69 59 ALA B CA 1
ATOM 3146 C C . ALA B 1 59 ? -12.891 -5.508 -28.766 1 91.69 59 ALA B C 1
ATOM 3148 O O . ALA B 1 59 ? -12.195 -5.215 -29.75 1 91.69 59 ALA B O 1
ATOM 3149 N N . ARG B 1 60 ? -12.75 -4.953 -27.609 1 87.5 60 ARG B N 1
ATOM 3150 C CA . ARG B 1 60 ? -11.789 -3.877 -27.375 1 87.5 60 ARG B CA 1
ATOM 3151 C C . ARG B 1 60 ? -10.367 -4.414 -27.297 1 87.5 60 ARG B C 1
ATOM 3153 O O . ARG B 1 60 ? -9.43 -3.754 -27.75 1 87.5 60 ARG B O 1
ATOM 3160 N N . GLY B 1 61 ? -10.227 -5.555 -26.688 1 87.25 61 GLY B N 1
ATOM 3161 C CA . GLY B 1 61 ? -8.906 -6.137 -26.516 1 87.25 61 GLY B CA 1
ATOM 3162 C C . GLY B 1 61 ? -8.203 -5.652 -25.266 1 87.25 61 GLY B C 1
ATOM 3163 O O . GLY B 1 61 ? -8.75 -4.844 -24.5 1 87.25 61 GLY B O 1
ATOM 3164 N N . PRO B 1 62 ? -6.992 -6.188 -25.062 1 85.19 62 PRO B N 1
ATOM 3165 C CA . PRO B 1 62 ? -6.266 -5.879 -23.828 1 85.19 62 PRO B CA 1
ATOM 3166 C C . PRO B 1 62 ? -5.512 -4.555 -23.906 1 85.19 62 PRO B C 1
ATOM 3168 O O . PRO B 1 62 ? -5.168 -4.098 -25 1 85.19 62 PRO B O 1
ATOM 3171 N N . ALA B 1 63 ? -5.262 -3.994 -22.703 1 78.44 63 ALA B N 1
ATOM 3172 C CA . ALA B 1 63 ? -4.543 -2.729 -22.609 1 78.44 63 ALA B CA 1
ATOM 3173 C C . ALA B 1 63 ? -3.043 -2.934 -22.797 1 78.44 63 ALA B C 1
ATOM 3175 O O . ALA B 1 63 ? -2.35 -2.049 -23.312 1 78.44 63 ALA B O 1
ATOM 3176 N N . HIS B 1 64 ? -2.553 -4.027 -22.453 1 85.81 64 HIS B N 1
ATOM 3177 C CA . HIS B 1 64 ? -1.131 -4.348 -22.516 1 85.81 64 HIS B CA 1
ATOM 3178 C C . HIS B 1 64 ? -0.733 -4.805 -23.922 1 85.81 64 HIS B C 1
ATOM 3180 O O . HIS B 1 64 ? -1.472 -5.551 -24.562 1 85.81 64 HIS B O 1
ATOM 3186 N N . GLU B 1 65 ? 0.443 -4.449 -24.359 1 87.69 65 GLU B N 1
ATOM 3187 C CA . GLU B 1 65 ? 0.917 -4.762 -25.703 1 87.69 65 GLU B CA 1
ATOM 3188 C C . GLU B 1 65 ? 1.035 -6.266 -25.906 1 87.69 65 GLU B C 1
ATOM 3190 O O . GLU B 1 65 ? 0.771 -6.773 -27 1 87.69 65 GLU B O 1
ATOM 3195 N N . HIS B 1 66 ? 1.383 -6.945 -24.922 1 91.94 66 HIS B N 1
ATOM 3196 C CA . HIS B 1 66 ? 1.59 -8.383 -25.031 1 91.94 66 HIS B CA 1
ATOM 3197 C C . HIS B 1 66 ? 0.354 -9.156 -24.578 1 91.94 66 HIS B C 1
ATOM 3199 O O . HIS B 1 66 ? 0.282 -10.375 -24.734 1 91.94 66 HIS B O 1
ATOM 3205 N N . GLY B 1 67 ? -0.542 -8.398 -24 1 93.81 67 GLY B N 1
ATOM 3206 C CA . GLY B 1 67 ? -1.745 -9.062 -23.531 1 93.81 67 GLY B CA 1
ATOM 3207 C C . GLY B 1 67 ? -2.619 -9.594 -24.641 1 93.81 67 GLY B C 1
ATOM 3208 O O . GLY B 1 67 ? -2.711 -8.984 -25.719 1 93.81 67 GLY B O 1
ATOM 3209 N N . ARG B 1 68 ? -3.266 -10.797 -24.406 1 95.88 68 ARG B N 1
ATOM 3210 C CA . ARG B 1 68 ? -4.184 -11.398 -25.375 1 95.88 68 ARG B CA 1
ATOM 3211 C C . ARG B 1 68 ? -5.395 -12.008 -24.672 1 95.88 68 ARG B C 1
ATOM 3213 O O . ARG B 1 68 ? -5.289 -12.469 -23.531 1 95.88 68 ARG B O 1
ATOM 3220 N N . LEU B 1 69 ? -6.473 -11.891 -25.406 1 96.56 69 LEU B N 1
ATOM 3221 C CA . LEU B 1 69 ? -7.699 -12.555 -24.969 1 96.56 69 LEU B CA 1
ATOM 3222 C C . LEU B 1 69 ? -8.156 -13.562 -26.016 1 96.56 69 LEU B C 1
ATOM 3224 O O . LEU B 1 69 ? -8.484 -13.195 -27.141 1 96.56 69 LEU B O 1
ATOM 3228 N N . ILE B 1 70 ? -8.102 -14.828 -25.688 1 97.44 70 ILE B N 1
ATOM 3229 C CA . ILE B 1 70 ? -8.5 -15.898 -26.594 1 97.44 70 ILE B CA 1
ATOM 3230 C C . ILE B 1 70 ? -9.766 -16.562 -26.078 1 97.44 70 ILE B C 1
ATOM 3232 O O . ILE B 1 70 ? -9.734 -17.234 -25.031 1 97.44 70 ILE B O 1
ATOM 3236 N N . HIS B 1 71 ? -10.812 -16.406 -26.766 1 97.94 71 HIS B N 1
ATOM 3237 C CA . HIS B 1 71 ? -12.094 -16.984 -26.359 1 97.94 71 HIS B CA 1
ATOM 3238 C C . HIS B 1 71 ? -12.273 -18.391 -26.922 1 97.94 71 HIS B C 1
ATOM 3240 O O . HIS B 1 71 ? -12.109 -18.609 -28.125 1 97.94 71 HIS B O 1
ATOM 3246 N N . HIS B 1 72 ? -12.516 -19.297 -26.062 1 97.94 72 HIS B N 1
ATOM 3247 C CA . HIS B 1 72 ? -12.906 -20.656 -26.422 1 97.94 72 HIS B CA 1
ATOM 3248 C C . HIS B 1 72 ? -14.398 -20.875 -26.172 1 97.94 72 HIS B C 1
ATOM 3250 O O . HIS B 1 72 ? -14.836 -20.922 -25.016 1 97.94 72 HIS B O 1
ATOM 3256 N N . ASP B 1 73 ? -15.164 -21.078 -27.219 1 97.5 73 ASP B N 1
ATOM 3257 C CA . ASP B 1 73 ? -16.609 -21.234 -27.125 1 97.5 73 ASP B CA 1
ATOM 3258 C C . ASP B 1 73 ? -16.984 -22.625 -26.609 1 97.5 73 ASP B C 1
ATOM 3260 O O . ASP B 1 73 ? -17.656 -23.391 -27.297 1 97.5 73 ASP B O 1
ATOM 3264 N N . GLN B 1 74 ? -16.5 -22.953 -25.484 1 96.44 74 GLN B N 1
ATOM 3265 C CA . GLN B 1 74 ? -16.688 -24.234 -24.812 1 96.44 74 GLN B CA 1
ATOM 3266 C C . GLN B 1 74 ? -16.344 -24.141 -23.328 1 96.44 74 GLN B C 1
ATOM 3268 O O . GLN B 1 74 ? -15.781 -23.141 -22.875 1 96.44 74 GLN B O 1
ATOM 3273 N N . ALA B 1 75 ? -16.688 -25.188 -22.609 1 94.56 75 ALA B N 1
ATOM 3274 C CA . ALA B 1 75 ? -16.297 -25.312 -21.219 1 94.56 75 ALA B CA 1
ATOM 3275 C C . ALA B 1 75 ? -14.828 -25.734 -21.094 1 94.56 75 ALA B C 1
ATOM 3277 O O . ALA B 1 75 ? -14.258 -26.281 -22.031 1 94.56 75 ALA B O 1
ATOM 3278 N N . TRP B 1 76 ? -14.258 -25.391 -19.969 1 96 76 TRP B N 1
ATOM 3279 C CA . TRP B 1 76 ? -12.875 -25.781 -19.719 1 96 76 TRP B CA 1
ATOM 3280 C C . TRP B 1 76 ? -12.766 -27.281 -19.5 1 96 76 TRP B C 1
ATOM 3282 O O . TRP B 1 76 ? -13.758 -27.953 -19.203 1 96 76 TRP B O 1
ATOM 3292 N N . HIS B 1 77 ? -11.586 -27.828 -19.719 1 95.38 77 HIS B N 1
ATOM 3293 C CA . HIS B 1 77 ? -11.219 -29.188 -19.359 1 95.38 77 HIS B CA 1
ATOM 3294 C C . HIS B 1 77 ? -9.891 -29.234 -18.625 1 95.38 77 HIS B C 1
ATOM 3296 O O . HIS B 1 77 ? -9.164 -28.234 -18.578 1 95.38 77 HIS B O 1
ATOM 3302 N N . VAL B 1 78 ? -9.617 -30.359 -18 1 94.25 78 VAL B N 1
ATOM 3303 C CA . VAL B 1 78 ? -8.461 -30.5 -17.109 1 94.25 78 VAL B CA 1
ATOM 3304 C C . VAL B 1 78 ? -7.18 -30.203 -17.891 1 94.25 78 VAL B C 1
ATOM 3306 O O . VAL B 1 78 ? -6.23 -29.641 -17.328 1 94.25 78 VAL B O 1
ATOM 3309 N N . GLY B 1 79 ? -7.121 -30.469 -19.125 1 93.88 79 GLY B N 1
ATOM 3310 C CA . GLY B 1 79 ? -5.945 -30.266 -19.953 1 93.88 79 GLY B CA 1
ATOM 3311 C C . GLY B 1 79 ? -5.641 -28.797 -20.188 1 93.88 79 GLY B C 1
ATOM 3312 O O . GLY B 1 79 ? -4.52 -28.438 -20.547 1 93.88 79 GLY B O 1
ATOM 3313 N N . ASP B 1 80 ? -6.598 -27.922 -19.984 1 95 80 ASP B N 1
ATOM 3314 C CA . ASP B 1 80 ? -6.461 -26.5 -20.266 1 95 80 ASP B CA 1
ATOM 3315 C C . ASP B 1 80 ? -5.586 -25.812 -19.234 1 95 80 ASP B C 1
ATOM 3317 O O . ASP B 1 80 ? -5.148 -24.672 -19.438 1 95 80 ASP B O 1
ATOM 3321 N N . PHE B 1 81 ? -5.258 -26.516 -18.188 1 94.31 81 PHE B N 1
ATOM 3322 C CA . PHE B 1 81 ? -4.473 -25.938 -17.094 1 94.31 81 PHE B CA 1
ATOM 3323 C C . PHE B 1 81 ? -2.982 -26.125 -17.344 1 94.31 81 PHE B C 1
ATOM 3325 O O . PHE B 1 81 ? -2.152 -25.516 -16.656 1 94.31 81 PHE B O 1
ATOM 3332 N N . ARG B 1 82 ? -2.746 -26.891 -18.391 1 89.31 82 ARG B N 1
ATOM 3333 C CA . ARG B 1 82 ? -1.341 -27.156 -18.672 1 89.31 82 ARG B CA 1
ATOM 3334 C C . ARG B 1 82 ? -0.587 -25.859 -18.984 1 89.31 82 ARG B C 1
ATOM 3336 O O . ARG B 1 82 ? -1.031 -25.062 -19.797 1 89.31 82 ARG B O 1
ATOM 3343 N N . ASP B 1 83 ? 0.472 -25.578 -18.234 1 87.69 83 ASP B N 1
ATOM 3344 C CA . ASP B 1 83 ? 1.418 -24.484 -18.438 1 87.69 83 ASP B CA 1
ATOM 3345 C C . ASP B 1 83 ? 0.799 -23.141 -18.031 1 87.69 83 ASP B C 1
ATOM 3347 O O . ASP B 1 83 ? 1.358 -22.094 -18.328 1 87.69 83 ASP B O 1
ATOM 3351 N N . ALA B 1 84 ? -0.392 -23.203 -17.5 1 94.25 84 ALA B N 1
ATOM 3352 C CA . ALA B 1 84 ? -0.99 -21.938 -17.047 1 94.25 84 ALA B CA 1
ATOM 3353 C C . ALA B 1 84 ? -0.297 -21.438 -15.789 1 94.25 84 ALA B C 1
ATOM 3355 O O . ALA B 1 84 ? 0.1 -22.219 -14.922 1 94.25 84 ALA B O 1
ATOM 3356 N N . ALA B 1 85 ? -0.193 -20.141 -15.742 1 93.56 85 ALA B N 1
ATOM 3357 C CA . ALA B 1 85 ? 0.428 -19.516 -14.57 1 93.56 85 ALA B CA 1
ATOM 3358 C C . ALA B 1 85 ? -0.601 -19.266 -13.477 1 93.56 85 ALA B C 1
ATOM 3360 O O . ALA B 1 85 ? -0.262 -19.25 -12.289 1 93.56 85 ALA B O 1
ATOM 3361 N N . ILE B 1 86 ? -1.846 -19.094 -13.859 1 95.62 86 ILE B N 1
ATOM 3362 C CA . ILE B 1 86 ? -2.924 -18.766 -12.93 1 95.62 86 ILE B CA 1
ATOM 3363 C C . ILE B 1 86 ? -4.27 -19.125 -13.555 1 95.62 86 ILE B C 1
ATOM 3365 O O . ILE B 1 86 ? -4.41 -19.109 -14.781 1 95.62 86 ILE B O 1
ATOM 3369 N N . ALA B 1 87 ? -5.23 -19.469 -12.734 1 97.62 87 ALA B N 1
ATOM 3370 C CA . ALA B 1 87 ? -6.566 -19.797 -13.227 1 97.62 87 ALA B CA 1
ATOM 3371 C C . ALA B 1 87 ? -7.641 -19.156 -12.344 1 97.62 87 ALA B C 1
ATOM 3373 O O . ALA B 1 87 ? -7.527 -19.141 -11.117 1 97.62 87 ALA B O 1
ATOM 3374 N N . VAL B 1 88 ? -8.625 -18.594 -12.977 1 97.62 88 VAL B N 1
ATOM 3375 C CA . VAL B 1 88 ? -9.734 -17.938 -12.289 1 97.62 88 VAL B CA 1
ATOM 3376 C C . VAL B 1 88 ? -11.062 -18.453 -12.852 1 97.62 88 VAL B C 1
ATOM 3378 O O . VAL B 1 88 ? -11.203 -18.625 -14.062 1 97.62 88 VAL B O 1
ATOM 3381 N N . ALA B 1 89 ? -12.055 -18.656 -12.008 1 97.75 89 ALA B N 1
ATOM 3382 C CA . ALA B 1 89 ? -13.344 -19.141 -12.484 1 97.75 89 ALA B CA 1
ATOM 3383 C C . ALA B 1 89 ? -14.492 -18.438 -11.766 1 97.75 89 ALA B C 1
ATOM 3385 O O . ALA B 1 89 ? -14.336 -17.969 -10.633 1 97.75 89 ALA B O 1
ATOM 3386 N N . ASP B 1 90 ? -15.5 -18.234 -12.43 1 95.38 90 ASP B N 1
ATOM 3387 C CA . ASP B 1 90 ? -16.797 -17.844 -11.875 1 95.38 90 ASP B CA 1
ATOM 3388 C C . ASP B 1 90 ? -17.812 -18.969 -12.047 1 95.38 90 ASP B C 1
ATOM 3390 O O . ASP B 1 90 ? -18.312 -19.188 -13.156 1 95.38 90 ASP B O 1
ATOM 3394 N N . CYS B 1 91 ? -18.125 -19.609 -10.914 1 91.12 91 CYS B N 1
ATOM 3395 C CA . CYS B 1 91 ? -19 -20.781 -10.945 1 91.12 91 CYS B CA 1
ATOM 3396 C C . CYS B 1 91 ? -20.266 -20.547 -10.125 1 91.12 91 CYS B C 1
ATOM 3398 O O . CYS B 1 91 ? -20.203 -19.969 -9.039 1 91.12 91 CYS B O 1
ATOM 3400 N N . ASP B 1 92 ? -21.281 -20.953 -10.664 1 85.38 92 ASP B N 1
ATOM 3401 C CA . ASP B 1 92 ? -22.547 -20.859 -9.93 1 85.38 92 ASP B CA 1
ATOM 3402 C C . ASP B 1 92 ? -22.688 -21.984 -8.914 1 85.38 92 ASP B C 1
ATOM 3404 O O . ASP B 1 92 ? -23.047 -21.75 -7.766 1 85.38 92 ASP B O 1
ATOM 3408 N N . GLU B 1 93 ? -22.328 -23.141 -9.344 1 90.12 93 GLU B N 1
ATOM 3409 C CA . GLU B 1 93 ? -22.5 -24.312 -8.5 1 90.12 93 GLU B CA 1
ATOM 3410 C C . GLU B 1 93 ? -21.219 -24.656 -7.746 1 90.12 93 GLU B C 1
ATOM 3412 O O . GLU B 1 93 ? -20.125 -24.516 -8.289 1 90.12 93 GLU B O 1
ATOM 3417 N N . GLN B 1 94 ? -21.359 -25.172 -6.613 1 92.75 94 GLN B N 1
ATOM 3418 C CA . GLN B 1 94 ? -20.234 -25.562 -5.77 1 92.75 94 GLN B CA 1
ATOM 3419 C C . GLN B 1 94 ? -19.453 -26.719 -6.395 1 92.75 94 GLN B C 1
ATOM 3421 O O . GLN B 1 94 ? -18.234 -26.766 -6.297 1 92.75 94 GLN B O 1
ATOM 3426 N N . SER B 1 95 ? -20.203 -27.562 -6.988 1 93.62 95 SER B N 1
ATOM 3427 C CA . SER B 1 95 ? -19.562 -28.719 -7.613 1 93.62 95 SER B CA 1
ATOM 3428 C C . SER B 1 95 ? -18.594 -28.281 -8.711 1 93.62 95 SER B C 1
ATOM 3430 O O . SER B 1 95 ? -17.516 -28.859 -8.859 1 93.62 95 SER B O 1
ATOM 3432 N N . ASP B 1 96 ? -18.984 -27.328 -9.422 1 94.69 96 ASP B N 1
ATOM 3433 C CA . ASP B 1 96 ? -18.141 -26.781 -10.484 1 94.69 96 ASP B CA 1
ATOM 3434 C C . ASP B 1 96 ? -16.891 -26.109 -9.898 1 94.69 96 ASP B C 1
ATOM 3436 O O . ASP B 1 96 ? -15.797 -26.234 -10.445 1 94.69 96 ASP B O 1
ATOM 3440 N N . ALA B 1 97 ? -17.078 -25.469 -8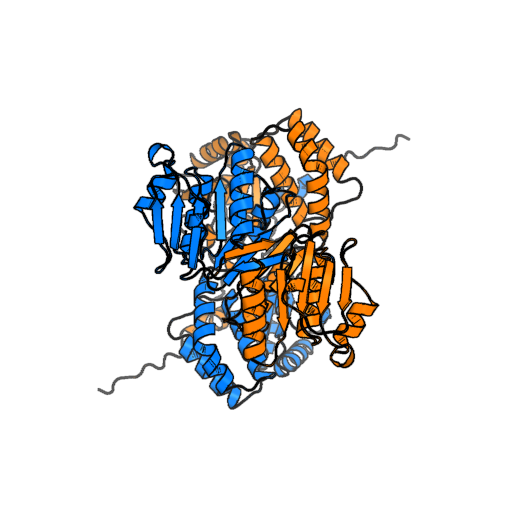.844 1 95.5 97 ALA B N 1
ATOM 3441 C CA . ALA B 1 97 ? -15.984 -24.797 -8.164 1 95.5 97 ALA B CA 1
ATOM 3442 C C . ALA B 1 97 ? -14.953 -25.797 -7.664 1 95.5 97 ALA B C 1
ATOM 3444 O O . ALA B 1 97 ? -13.75 -25.609 -7.844 1 95.5 97 ALA B O 1
ATOM 3445 N N . GLU B 1 98 ? -15.453 -26.828 -7.105 1 95.94 98 GLU B N 1
ATOM 3446 C CA . GLU B 1 98 ? -14.578 -27.875 -6.59 1 95.94 98 GLU B CA 1
ATOM 3447 C C . GLU B 1 98 ? -13.781 -28.531 -7.715 1 95.94 98 GLU B C 1
ATOM 3449 O O . GLU B 1 98 ? -12.578 -28.766 -7.582 1 95.94 98 GLU B O 1
ATOM 3454 N N . ALA B 1 99 ? -14.492 -28.859 -8.758 1 96.31 99 ALA B N 1
ATOM 3455 C CA . ALA B 1 99 ? -13.844 -29.469 -9.906 1 96.31 99 ALA B CA 1
ATOM 3456 C C . ALA B 1 99 ? -12.734 -28.578 -10.461 1 96.31 99 ALA B C 1
ATOM 3458 O O . ALA B 1 99 ? -11.641 -29.047 -10.766 1 96.31 99 ALA B O 1
ATOM 3459 N N . PHE B 1 100 ? -13.008 -27.312 -10.609 1 96.25 100 PHE B N 1
ATOM 3460 C CA . PHE B 1 100 ? -12.047 -26.344 -11.109 1 96.25 100 PHE B CA 1
ATOM 3461 C C . PHE B 1 100 ? -10.836 -26.25 -10.188 1 96.25 100 PHE B C 1
ATOM 3463 O O . PHE B 1 100 ? -9.695 -26.25 -10.656 1 96.25 100 PHE B O 1
ATOM 3470 N N . PHE B 1 101 ? -11.094 -26.188 -8.961 1 94.5 101 PHE B N 1
ATOM 3471 C CA . PHE B 1 101 ? -10.055 -26.094 -7.949 1 94.5 101 PHE B CA 1
ATOM 3472 C C . PHE B 1 101 ? -9.141 -27.312 -7.996 1 94.5 101 PHE B C 1
ATOM 3474 O O . PHE B 1 101 ? -7.918 -27.188 -8.008 1 94.5 101 PHE B O 1
ATOM 3481 N N . LEU B 1 102 ? -9.766 -28.469 -8.031 1 93.19 102 LEU B N 1
ATOM 3482 C CA . LEU B 1 102 ? -9.008 -29.719 -8.047 1 93.19 102 LEU B CA 1
ATOM 3483 C C . LEU B 1 102 ? -8.18 -29.844 -9.32 1 93.19 102 LEU B C 1
ATOM 3485 O O . LEU B 1 102 ? -7.055 -30.344 -9.289 1 93.19 102 LEU B O 1
ATOM 3489 N N . ALA B 1 103 ? -8.742 -29.391 -10.398 1 94 103 ALA B N 1
ATOM 3490 C CA . ALA B 1 103 ? -8.008 -29.391 -11.664 1 94 103 ALA B CA 1
ATOM 3491 C C . ALA B 1 103 ? -6.758 -28.516 -11.578 1 94 103 ALA B C 1
ATOM 3493 O O . ALA B 1 103 ? -5.68 -28.922 -12.023 1 94 103 ALA B O 1
ATOM 3494 N N . GLY B 1 104 ? -6.898 -27.328 -11.062 1 92.25 104 GLY B N 1
ATOM 3495 C CA . GLY B 1 104 ? -5.754 -26.453 -10.859 1 92.25 104 GLY B CA 1
ATOM 3496 C C . GLY B 1 104 ? -4.684 -27.062 -9.977 1 92.25 104 GLY B C 1
ATOM 3497 O O . GLY B 1 104 ? -3.5 -27.031 -10.312 1 92.25 104 GLY B O 1
ATOM 3498 N N . ARG B 1 105 ? -5.156 -27.578 -8.898 1 85.12 105 ARG B N 1
ATOM 3499 C CA . ARG B 1 105 ? -4.238 -28.219 -7.949 1 85.12 105 ARG B CA 1
ATOM 3500 C C . ARG B 1 105 ? -3.443 -29.328 -8.617 1 85.12 105 ARG B C 1
ATOM 3502 O O . ARG B 1 105 ? -2.227 -29.422 -8.438 1 85.12 105 ARG B O 1
ATOM 3509 N N . SER B 1 106 ? -4.168 -30.156 -9.328 1 85.88 106 SER B N 1
ATOM 3510 C CA . SER B 1 106 ? -3.537 -31.281 -10 1 85.88 106 SER B CA 1
ATOM 3511 C C . SER B 1 106 ? -2.506 -30.812 -11.023 1 85.88 106 SER B C 1
ATOM 3513 O O . SER B 1 106 ? -1.478 -31.453 -11.219 1 85.88 106 SER B O 1
ATOM 3515 N N . ALA B 1 107 ? -2.736 -29.688 -11.609 1 88.5 107 ALA B N 1
ATOM 3516 C CA . ALA B 1 107 ? -1.845 -29.156 -12.633 1 88.5 107 ALA B CA 1
ATOM 3517 C C . ALA B 1 107 ? -0.782 -28.25 -12.023 1 88.5 107 ALA B C 1
ATOM 3519 O O . ALA B 1 107 ? 0.12 -27.781 -12.727 1 88.5 107 ALA B O 1
ATOM 3520 N N . GLY B 1 108 ? -0.902 -27.984 -10.75 1 83.69 108 GLY B N 1
ATOM 3521 C CA . GLY B 1 108 ? 0.028 -27.094 -10.094 1 83.69 108 GLY B CA 1
ATOM 3522 C C . GLY B 1 108 ? -0.244 -25.625 -10.391 1 83.69 108 GLY B C 1
ATOM 3523 O O . GLY B 1 108 ? 0.677 -24.812 -10.406 1 83.69 108 GLY B O 1
ATOM 3524 N N . VAL B 1 109 ? -1.406 -25.281 -10.734 1 91.38 109 VAL B N 1
ATOM 3525 C CA . VAL B 1 109 ? -1.803 -23.922 -11.086 1 91.38 109 VAL B CA 1
ATOM 3526 C C . VAL B 1 109 ? -2.619 -23.312 -9.945 1 91.38 109 VAL B C 1
ATOM 3528 O O . VAL B 1 109 ? -3.617 -23.891 -9.508 1 91.38 109 VAL B O 1
ATOM 3531 N N . PRO B 1 110 ? -2.148 -22.172 -9.422 1 93.06 110 PRO B N 1
ATOM 3532 C CA . PRO B 1 110 ? -2.977 -21.531 -8.398 1 93.06 110 PRO B CA 1
ATOM 3533 C C . PRO B 1 110 ? -4.328 -21.078 -8.93 1 93.06 110 PRO B C 1
ATOM 3535 O O . PRO B 1 110 ? -4.406 -20.547 -10.047 1 93.06 110 PRO B O 1
ATOM 3538 N N . VAL B 1 111 ? -5.367 -21.297 -8.086 1 95.38 111 VAL B N 1
ATOM 3539 C CA . VAL B 1 111 ? -6.73 -21.078 -8.562 1 95.38 111 VAL B CA 1
ATOM 3540 C C . VAL B 1 111 ? -7.449 -20.094 -7.648 1 95.38 111 VAL B C 1
ATOM 3542 O O . VAL B 1 111 ? -7.188 -20.047 -6.445 1 95.38 111 VAL B O 1
ATOM 3545 N N . ASN B 1 112 ? -8.336 -19.312 -8.227 1 95.94 112 ASN B N 1
ATOM 3546 C CA . ASN B 1 112 ? -9.289 -18.453 -7.535 1 95.94 112 ASN B CA 1
ATOM 3547 C C . ASN B 1 112 ? -10.695 -18.594 -8.117 1 95.94 112 ASN B C 1
ATOM 3549 O O . ASN B 1 112 ? -10.914 -18.297 -9.297 1 95.94 112 ASN B O 1
ATOM 3553 N N . VAL B 1 113 ? -11.586 -19.109 -7.328 1 96.69 113 VAL B N 1
ATOM 3554 C CA . VAL B 1 113 ? -12.992 -19.141 -7.73 1 96.69 113 VAL B CA 1
ATOM 3555 C C . VAL B 1 113 ? -13.727 -17.953 -7.113 1 96.69 113 VAL B C 1
ATOM 3557 O O . VAL B 1 113 ? -13.82 -17.844 -5.887 1 96.69 113 VAL B O 1
ATOM 3560 N N . ILE B 1 114 ? -14.289 -17.156 -7.965 1 92.81 114 ILE B N 1
ATOM 3561 C CA . ILE B 1 114 ? -14.852 -15.875 -7.562 1 92.81 114 ILE B CA 1
ATOM 3562 C C . ILE B 1 114 ? -15.938 -16.094 -6.516 1 92.81 114 ILE B C 1
ATOM 3564 O O . ILE B 1 114 ? -16.828 -16.938 -6.699 1 92.81 114 ILE B O 1
ATOM 3568 N N . ASP B 1 115 ? -15.859 -15.422 -5.359 1 84.06 115 ASP B N 1
ATOM 3569 C CA . ASP B 1 115 ? -16.812 -15.359 -4.254 1 84.06 115 ASP B CA 1
ATOM 3570 C C . ASP B 1 115 ? -16.938 -16.719 -3.555 1 84.06 115 ASP B C 1
ATOM 3572 O O . ASP B 1 115 ? -17.953 -17 -2.926 1 84.06 115 ASP B O 1
ATOM 3576 N N . LYS B 1 116 ? -15.969 -17.609 -3.732 1 91.94 116 LYS B N 1
ATOM 3577 C CA . LYS B 1 116 ? -15.898 -18.891 -3.039 1 91.94 116 LYS B CA 1
ATOM 3578 C C . LYS B 1 116 ? -14.547 -19.078 -2.369 1 91.94 116 LYS B C 1
ATOM 3580 O O . LYS B 1 116 ? -13.695 -19.812 -2.875 1 91.94 116 LYS B O 1
ATOM 3585 N N . PRO B 1 117 ? -14.367 -18.531 -1.201 1 87 117 PRO B N 1
ATOM 3586 C CA . PRO B 1 117 ? -13.07 -18.5 -0.531 1 87 117 PRO B CA 1
ATOM 3587 C C . PRO B 1 117 ? -12.492 -19.891 -0.297 1 87 117 PRO B C 1
ATOM 3589 O O . PRO B 1 117 ? -11.266 -20.062 -0.311 1 87 117 PRO B O 1
ATOM 3592 N N . ALA B 1 118 ? -13.328 -20.891 -0.16 1 90.25 118 ALA B N 1
ATOM 3593 C CA . ALA B 1 118 ? -12.875 -22.266 0.108 1 90.25 118 ALA B CA 1
ATOM 3594 C C . ALA B 1 118 ? -12.109 -22.828 -1.085 1 90.25 118 ALA B C 1
ATOM 3596 O O . ALA B 1 118 ? -11.336 -23.781 -0.94 1 90.25 118 ALA B O 1
ATOM 3597 N N . PHE B 1 119 ? -12.305 -22.266 -2.209 1 94.12 119 PHE B N 1
ATOM 3598 C CA . PHE B 1 119 ? -11.695 -22.766 -3.43 1 94.12 119 PHE B CA 1
ATOM 3599 C C . PHE B 1 119 ? -10.742 -21.734 -4.027 1 94.12 119 PHE B C 1
ATOM 3601 O O . PHE B 1 119 ? -10.656 -21.609 -5.25 1 94.12 119 PHE B O 1
ATOM 3608 N N . CYS B 1 120 ? -10.117 -20.984 -3.139 1 93.12 120 CYS B N 1
ATOM 3609 C CA . CYS B 1 120 ? -9.18 -19.953 -3.582 1 93.12 120 CYS B CA 1
ATOM 3610 C C . CYS B 1 120 ? -7.809 -20.156 -2.955 1 93.12 120 CYS B C 1
ATOM 3612 O O . CYS B 1 120 ? -7.691 -20.266 -1.732 1 93.12 120 CYS B O 1
ATOM 3614 N N . ALA B 1 121 ? -6.789 -20.281 -3.799 1 91.69 121 ALA B N 1
ATOM 3615 C CA . ALA B 1 121 ? -5.41 -20.297 -3.316 1 91.69 121 ALA B CA 1
ATOM 3616 C C . ALA B 1 121 ? -4.93 -18.875 -2.992 1 91.69 121 ALA B C 1
ATOM 3618 O O . ALA B 1 121 ? -4.012 -18.703 -2.184 1 91.69 121 ALA B O 1
ATOM 3619 N N . PHE B 1 122 ? -5.52 -17.938 -3.582 1 93.81 122 PHE B N 1
ATOM 3620 C CA . PHE B 1 122 ? -5.168 -16.531 -3.41 1 93.81 122 PHE B CA 1
ATOM 3621 C C . PHE B 1 122 ? -6.402 -15.648 -3.521 1 93.81 122 PHE B C 1
ATOM 3623 O O . PHE B 1 122 ? -7.477 -16.109 -3.902 1 93.81 122 PHE B O 1
ATOM 3630 N N . GLN B 1 123 ? -6.219 -14.391 -3.18 1 93 123 GLN B N 1
ATOM 3631 C CA . GLN B 1 123 ? -7.289 -13.398 -3.26 1 93 123 GLN B CA 1
ATOM 3632 C C . GLN B 1 123 ? -6.816 -12.125 -3.955 1 93 123 GLN B C 1
ATOM 3634 O O . GLN B 1 123 ? -5.629 -11.797 -3.908 1 93 123 GLN B O 1
ATOM 3639 N N . PHE B 1 124 ? -7.797 -11.539 -4.555 1 91.62 124 PHE B N 1
ATOM 3640 C CA . PHE B 1 124 ? -7.523 -10.242 -5.164 1 91.62 124 PHE B CA 1
ATOM 3641 C C . PHE B 1 124 ? -7.781 -9.109 -4.172 1 91.62 124 PHE B C 1
ATOM 3643 O O . PHE B 1 124 ? -8.562 -9.273 -3.23 1 91.62 124 PHE B O 1
ATOM 3650 N N . GLY B 1 125 ? -7.074 -8.023 -4.352 1 89.25 125 GLY B N 1
ATOM 3651 C CA . GLY B 1 125 ? -7.297 -6.812 -3.574 1 89.25 125 GLY B CA 1
ATOM 3652 C C . GLY B 1 125 ? -7.547 -5.59 -4.438 1 89.25 125 GLY B C 1
ATOM 3653 O O . GLY B 1 125 ? -7.746 -5.707 -5.648 1 89.25 125 GLY B O 1
ATOM 3654 N N . SER B 1 126 ? -7.703 -4.492 -3.779 1 87.12 126 SER B N 1
ATOM 3655 C CA . SER B 1 126 ? -7.77 -3.234 -4.512 1 87.12 126 SER B CA 1
ATOM 3656 C C . SER B 1 126 ? -6.395 -2.82 -5.027 1 87.12 126 SER B C 1
ATOM 3658 O O . SER B 1 126 ? -5.375 -3.15 -4.418 1 87.12 126 SER B O 1
ATOM 3660 N N . ILE B 1 127 ? -6.402 -2.139 -6.215 1 89.25 127 ILE B N 1
ATOM 3661 C CA . ILE B 1 127 ? -5.121 -1.853 -6.848 1 89.25 127 ILE B CA 1
ATOM 3662 C C . ILE B 1 127 ? -5.035 -0.367 -7.191 1 89.25 127 ILE B C 1
ATOM 3664 O O . ILE B 1 127 ? -5.996 0.217 -7.695 1 89.25 127 ILE B O 1
ATOM 3668 N N . VAL B 1 128 ? -3.971 0.234 -6.82 1 85.56 128 VAL B N 1
ATOM 3669 C CA . VAL B 1 128 ? -3.557 1.525 -7.359 1 85.56 128 VAL B CA 1
ATOM 3670 C C . VAL B 1 128 ? -2.465 1.324 -8.406 1 85.56 128 VAL B C 1
ATOM 3672 O O . VAL B 1 128 ? -1.37 0.854 -8.094 1 85.56 128 VAL B O 1
ATOM 3675 N N . ASN B 1 129 ? -2.812 1.742 -9.656 1 86.19 129 ASN B N 1
ATOM 3676 C CA . ASN B 1 129 ? -1.927 1.441 -10.773 1 86.19 129 ASN B CA 1
ATOM 3677 C C . ASN B 1 129 ? -1.177 2.684 -11.25 1 86.19 129 ASN B C 1
ATOM 3679 O O . ASN B 1 129 ? -1.773 3.592 -11.828 1 86.19 129 ASN B O 1
ATOM 3683 N N . ARG B 1 130 ? 0.066 2.703 -10.953 1 82.44 130 ARG B N 1
ATOM 3684 C CA . ARG B 1 130 ? 1.045 3.639 -11.492 1 82.44 130 ARG B CA 1
ATOM 3685 C C . ARG B 1 130 ? 2.229 2.898 -12.109 1 82.44 130 ARG B C 1
ATOM 3687 O O . ARG B 1 130 ? 3.383 3.273 -11.891 1 82.44 130 ARG B O 1
ATOM 3694 N N . SER B 1 131 ? 1.886 1.921 -12.828 1 84.56 131 SER B N 1
ATOM 3695 C CA . SER B 1 131 ? 2.914 1.044 -13.375 1 84.56 131 SER B CA 1
ATOM 3696 C C . SER B 1 131 ? 4.07 1.849 -13.961 1 84.56 131 SER B C 1
ATOM 3698 O O . SER B 1 131 ? 3.852 2.809 -14.703 1 84.56 131 SER B O 1
ATOM 3700 N N . PRO B 1 132 ? 5.312 1.576 -13.445 1 87.75 132 PRO B N 1
ATOM 3701 C CA . PRO B 1 132 ? 5.719 0.297 -12.859 1 87.75 132 PRO B CA 1
ATOM 3702 C C . PRO B 1 132 ? 5.48 0.236 -11.352 1 87.75 132 PRO B C 1
ATOM 3704 O O . PRO B 1 132 ? 5.707 -0.805 -10.727 1 87.75 132 PRO B O 1
ATOM 3707 N N . VAL B 1 133 ? 5.02 1.253 -10.75 1 87.62 133 VAL B N 1
ATOM 3708 C CA . VAL B 1 133 ? 4.664 1.237 -9.336 1 87.62 133 VAL B CA 1
ATOM 3709 C C . VAL B 1 133 ? 3.244 0.7 -9.164 1 87.62 133 VAL B C 1
ATOM 3711 O O . VAL B 1 133 ? 2.297 1.238 -9.742 1 87.62 133 VAL B O 1
ATOM 3714 N N . VAL B 1 134 ? 3.105 -0.345 -8.453 1 90.94 134 VAL B N 1
ATOM 3715 C CA . VAL B 1 134 ? 1.805 -0.952 -8.195 1 90.94 134 VAL B CA 1
ATOM 3716 C C . VAL B 1 134 ? 1.586 -1.084 -6.691 1 90.94 134 VAL B C 1
ATOM 3718 O O . VAL B 1 134 ? 2.467 -1.559 -5.973 1 90.94 134 VAL B O 1
ATOM 3721 N N . VAL B 1 135 ? 0.482 -0.636 -6.219 1 92.5 135 VAL B N 1
ATOM 3722 C CA . VAL B 1 135 ? 0.108 -0.764 -4.812 1 92.5 135 VAL B CA 1
ATOM 3723 C C . VAL B 1 135 ? -1.156 -1.611 -4.691 1 92.5 135 VAL B C 1
ATOM 3725 O O . VAL B 1 135 ? -2.129 -1.395 -5.418 1 92.5 135 VAL B O 1
ATOM 3728 N N . ALA B 1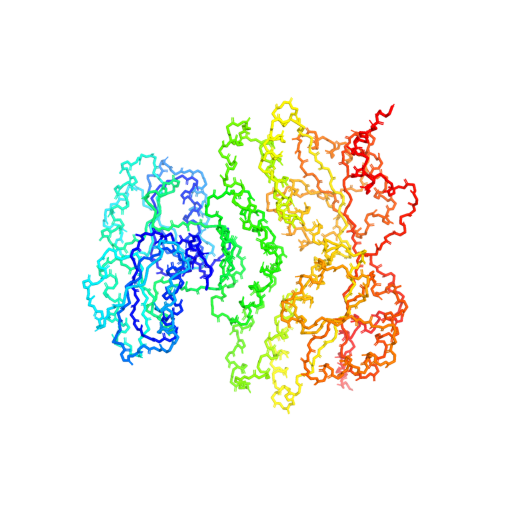 136 ? -1.101 -2.555 -3.844 1 93.94 136 ALA B N 1
ATOM 3729 C CA . ALA B 1 136 ? -2.256 -3.416 -3.609 1 93.94 136 ALA B CA 1
ATOM 3730 C C . ALA B 1 136 ? -2.736 -3.309 -2.166 1 93.94 136 ALA B C 1
ATOM 3732 O O . ALA B 1 136 ? -1.927 -3.203 -1.241 1 93.94 136 ALA B O 1
ATOM 3733 N N . ILE B 1 137 ? -4.035 -3.344 -1.941 1 92.06 137 ILE B N 1
ATOM 3734 C CA . ILE B 1 137 ? -4.637 -3.168 -0.623 1 92.06 137 ILE B CA 1
ATOM 3735 C C . ILE B 1 137 ? -5.574 -4.332 -0.325 1 92.06 137 ILE B C 1
ATOM 3737 O O . ILE B 1 137 ? -6.414 -4.691 -1.155 1 92.06 137 ILE B O 1
ATOM 3741 N N . SER B 1 138 ? -5.406 -4.93 0.813 1 90.81 138 SER B N 1
ATOM 3742 C CA . SER B 1 138 ? -6.32 -5.957 1.309 1 90.81 138 SER B CA 1
ATOM 3743 C C . SER B 1 138 ? -6.844 -5.605 2.697 1 90.81 138 SER B C 1
ATOM 3745 O O . SER B 1 138 ? -6.102 -5.086 3.533 1 90.81 138 SER B O 1
ATOM 3747 N N . THR B 1 139 ? -8.102 -5.781 2.93 1 82.88 139 THR B N 1
ATOM 3748 C CA . THR B 1 139 ? -8.68 -5.602 4.258 1 82.88 139 THR B CA 1
ATOM 3749 C C . THR B 1 139 ? -9.125 -6.938 4.84 1 82.88 139 THR B C 1
ATOM 3751 O O . THR B 1 139 ? -9.828 -6.977 5.852 1 82.88 139 THR B O 1
ATOM 3754 N N . ASP B 1 140 ? -8.695 -7.918 4.238 1 77.62 140 ASP B N 1
ATOM 3755 C CA . ASP B 1 140 ? -9.031 -9.273 4.672 1 77.62 140 ASP B CA 1
ATOM 3756 C C . ASP B 1 140 ? -10.523 -9.391 4.996 1 77.62 140 ASP B C 1
ATOM 3758 O O . ASP B 1 140 ? -10.891 -9.891 6.059 1 77.62 140 ASP B O 1
ATOM 3762 N N . GLY B 1 141 ? -11.398 -8.898 4.195 1 68.62 141 GLY B N 1
ATOM 3763 C CA . GLY B 1 141 ? -12.844 -9.039 4.332 1 68.62 141 GLY B CA 1
ATOM 3764 C C . GLY B 1 141 ? -13.453 -8.016 5.277 1 68.62 141 GLY B C 1
ATOM 3765 O O . GLY B 1 141 ? -14.672 -7.957 5.43 1 68.62 141 GLY B O 1
ATOM 3766 N N . ALA B 1 142 ? -12.773 -7.27 6.129 1 66.81 142 ALA B N 1
ATOM 3767 C CA . ALA B 1 142 ? -13.344 -6.359 7.121 1 66.81 142 ALA B CA 1
ATOM 3768 C C . ALA B 1 142 ? -14.359 -5.414 6.484 1 66.81 142 ALA B C 1
ATOM 3770 O O . ALA B 1 142 ? -15.492 -5.301 6.957 1 66.81 142 ALA B O 1
ATOM 3771 N N . ALA B 1 143 ? -14.031 -4.488 5.703 1 65.5 143 ALA B N 1
ATOM 3772 C CA . ALA B 1 143 ? -14.992 -3.566 5.102 1 65.5 143 ALA B CA 1
ATOM 3773 C C . ALA B 1 143 ? -14.516 -3.09 3.734 1 65.5 143 ALA B C 1
ATOM 3775 O O . ALA B 1 143 ? -13.477 -2.434 3.629 1 65.5 143 ALA B O 1
ATOM 3776 N N . PRO B 1 144 ? -15.305 -3.568 2.775 1 70.81 144 PRO B N 1
ATOM 3777 C CA . PRO B 1 144 ? -14.969 -3.111 1.424 1 70.81 144 PRO B CA 1
ATOM 3778 C C . PRO B 1 144 ? -14.883 -1.591 1.32 1 70.81 144 PRO B C 1
ATOM 3780 O O . PRO B 1 144 ? -14.047 -1.066 0.584 1 70.81 144 PRO B O 1
ATOM 3783 N N . ILE B 1 145 ? -15.703 -0.922 2.104 1 70.25 145 ILE B N 1
ATOM 3784 C CA . ILE B 1 145 ? -15.711 0.535 2.023 1 70.25 145 ILE B CA 1
ATOM 3785 C C . ILE B 1 145 ? -14.398 1.088 2.576 1 70.25 145 ILE B C 1
ATOM 3787 O O . ILE B 1 145 ? -13.875 2.086 2.074 1 70.25 145 ILE B O 1
ATOM 3791 N N . LEU B 1 146 ? -13.883 0.407 3.584 1 77.94 146 LEU B N 1
ATOM 3792 C CA . LEU B 1 146 ? -12.594 0.818 4.129 1 77.94 146 LEU B CA 1
ATOM 3793 C C . LEU B 1 146 ? -11.492 0.641 3.098 1 77.94 146 LEU B C 1
ATOM 3795 O O . LEU B 1 146 ? -10.641 1.521 2.936 1 77.94 146 LEU B O 1
ATOM 3799 N N . ALA B 1 147 ? -11.508 -0.466 2.398 1 80.56 147 ALA B N 1
ATOM 3800 C CA . ALA B 1 147 ? -10.523 -0.722 1.35 1 80.56 147 ALA B CA 1
ATOM 3801 C C . ALA B 1 147 ? -10.586 0.349 0.264 1 80.56 147 ALA B C 1
ATOM 3803 O O . ALA B 1 147 ? -9.555 0.832 -0.203 1 80.56 147 ALA B O 1
ATOM 3804 N N . GLN B 1 148 ? -11.789 0.754 -0.077 1 75.44 148 GLN B N 1
ATOM 3805 C CA . GLN B 1 148 ? -11.969 1.766 -1.112 1 75.44 148 GLN B CA 1
ATOM 3806 C C . GLN B 1 148 ? -11.484 3.133 -0.641 1 75.44 148 GLN B C 1
ATOM 3808 O O . GLN B 1 148 ? -10.859 3.871 -1.406 1 75.44 148 GLN B O 1
ATOM 3813 N N . ALA B 1 149 ? -11.797 3.416 0.562 1 75.06 149 ALA B N 1
ATOM 3814 C CA . ALA B 1 149 ? -11.336 4.684 1.124 1 75.06 149 ALA B CA 1
ATOM 3815 C C . ALA B 1 149 ? -9.812 4.75 1.165 1 75.06 149 ALA B C 1
ATOM 3817 O O . ALA B 1 149 ? -9.219 5.77 0.804 1 75.06 149 ALA B O 1
ATOM 3818 N N . ILE B 1 150 ? -9.195 3.689 1.617 1 83.19 150 ILE B N 1
ATOM 3819 C CA . ILE B 1 150 ? -7.738 3.611 1.672 1 83.19 150 ILE B CA 1
ATOM 3820 C C . ILE B 1 150 ? -7.16 3.74 0.264 1 83.19 150 ILE B C 1
ATOM 3822 O O . ILE B 1 150 ? -6.203 4.484 0.044 1 83.19 150 ILE B O 1
ATOM 3826 N N . ARG B 1 151 ? -7.758 3.037 -0.625 1 83 151 ARG B N 1
ATOM 3827 C CA . ARG B 1 151 ? -7.312 3.092 -2.014 1 83 151 ARG B CA 1
ATOM 3828 C C . ARG B 1 151 ? -7.355 4.52 -2.545 1 83 151 ARG B C 1
ATOM 3830 O O . ARG B 1 151 ? -6.395 4.988 -3.16 1 83 151 ARG B O 1
ATOM 3837 N N . ARG B 1 152 ? -8.445 5.156 -2.352 1 71.44 152 ARG B N 1
ATOM 3838 C CA . ARG B 1 152 ? -8.594 6.527 -2.824 1 71.44 152 ARG B CA 1
ATOM 3839 C C . ARG B 1 152 ? -7.539 7.441 -2.215 1 71.44 152 ARG B C 1
ATOM 3841 O O . ARG B 1 152 ? -6.984 8.305 -2.9 1 71.44 152 ARG B O 1
ATOM 3848 N N . ARG B 1 153 ? -7.293 7.238 -1.048 1 72.06 153 ARG B N 1
ATOM 3849 C CA . ARG B 1 153 ? -6.297 8.055 -0.358 1 72.06 153 ARG B CA 1
ATOM 3850 C C . ARG B 1 153 ? -4.898 7.781 -0.895 1 72.06 153 ARG B C 1
ATOM 3852 O O . ARG B 1 153 ? -4.109 8.711 -1.089 1 72.06 153 ARG B O 1
ATOM 3859 N N . ILE B 1 154 ? -4.582 6.59 -1.086 1 82.06 154 ILE B N 1
ATOM 3860 C CA . ILE B 1 154 ? -3.279 6.23 -1.639 1 82.06 154 ILE B CA 1
ATOM 3861 C C . ILE B 1 154 ? -3.162 6.758 -3.068 1 82.06 154 ILE B C 1
ATOM 3863 O O . ILE B 1 154 ? -2.104 7.246 -3.471 1 82.06 154 ILE B O 1
ATOM 3867 N N . GLU B 1 155 ? -4.234 6.691 -3.783 1 75 155 GLU B N 1
ATOM 3868 C CA . GLU B 1 155 ? -4.242 7.223 -5.145 1 75 155 GLU B CA 1
ATOM 3869 C C . GLU B 1 155 ? -3.932 8.719 -5.152 1 75 155 GLU B C 1
ATOM 3871 O O . GLU B 1 155 ? -3.207 9.195 -6.027 1 75 155 GLU B O 1
ATOM 3876 N N . ALA B 1 156 ? -4.504 9.32 -4.23 1 63.69 156 ALA B N 1
ATOM 3877 C CA . ALA B 1 156 ? -4.277 10.758 -4.125 1 63.69 156 ALA B CA 1
ATOM 3878 C C . ALA B 1 156 ? -2.832 11.055 -3.734 1 63.69 156 ALA B C 1
ATOM 3880 O O . ALA B 1 156 ? -2.266 12.07 -4.156 1 63.69 156 ALA B O 1
ATOM 3881 N N . LEU B 1 157 ? -2.314 10.227 -2.947 1 69.5 157 LEU B N 1
ATOM 3882 C CA . LEU B 1 157 ? -0.946 10.383 -2.463 1 69.5 157 LEU B CA 1
ATOM 3883 C C . LEU B 1 157 ? 0.059 10.133 -3.582 1 69.5 157 LEU B C 1
ATOM 3885 O O . LEU B 1 157 ? 1.154 10.703 -3.574 1 69.5 157 LEU B O 1
ATOM 3889 N N . LEU B 1 158 ? -0.266 9.289 -4.5 1 77 158 LEU B N 1
ATOM 3890 C CA . LEU B 1 158 ? 0.652 8.898 -5.562 1 77 158 LEU B CA 1
ATOM 3891 C C . LEU B 1 158 ? 0.292 9.586 -6.875 1 77 158 LEU B C 1
ATOM 3893 O O . LEU B 1 158 ? -0.568 9.109 -7.617 1 77 158 LEU B O 1
ATOM 3897 N N . PRO B 1 159 ? 1.027 10.664 -7.148 1 68 159 PRO B N 1
ATOM 3898 C CA . PRO B 1 159 ? 0.698 11.438 -8.344 1 68 159 PRO B CA 1
ATOM 3899 C C . PRO B 1 159 ? 0.876 10.633 -9.633 1 68 159 PRO B C 1
ATOM 3901 O O . PRO B 1 159 ? 1.699 9.719 -9.68 1 68 159 PRO B O 1
ATOM 3904 N N . PRO B 1 160 ? 0.128 10.977 -10.688 1 69 160 PRO B N 1
ATOM 3905 C CA . PRO B 1 160 ? 0.27 10.305 -11.984 1 69 160 PRO B CA 1
ATOM 3906 C C . PRO B 1 160 ? 1.682 10.422 -12.555 1 69 160 PRO B C 1
ATOM 3908 O O . PRO B 1 160 ? 2.137 9.523 -13.266 1 69 160 PRO B O 1
ATOM 3911 N N . ALA B 1 161 ? 2.355 11.445 -12.203 1 72.25 161 ALA B N 1
ATOM 3912 C CA . ALA B 1 161 ? 3.711 11.672 -12.695 1 72.25 161 ALA B CA 1
ATOM 3913 C C . ALA B 1 161 ? 4.668 10.602 -12.188 1 72.25 161 ALA B C 1
ATOM 3915 O O . ALA B 1 161 ? 5.773 10.445 -12.711 1 72.25 161 ALA B O 1
ATOM 3916 N N . LEU B 1 162 ? 4.238 9.922 -11.164 1 78.75 162 LEU B N 1
ATOM 3917 C CA . LEU B 1 162 ? 5.07 8.867 -10.602 1 78.75 162 LEU B CA 1
ATOM 3918 C C . LEU B 1 162 ? 5.438 7.836 -11.664 1 78.75 162 LEU B C 1
ATOM 3920 O O . LEU B 1 162 ? 6.551 7.301 -11.656 1 78.75 162 LEU B O 1
ATOM 3924 N N . LYS B 1 163 ? 4.484 7.609 -12.516 1 77.62 163 LYS B N 1
ATOM 3925 C CA . LYS B 1 163 ? 4.746 6.668 -13.602 1 77.62 163 LYS B CA 1
ATOM 3926 C C . LYS B 1 163 ? 5.953 7.105 -14.43 1 77.62 163 LYS B C 1
ATOM 3928 O O . LYS B 1 163 ? 6.848 6.301 -14.703 1 77.62 163 LYS B O 1
ATOM 3933 N N . HIS B 1 164 ? 5.98 8.336 -14.781 1 80.12 164 HIS B N 1
ATOM 3934 C CA . HIS B 1 164 ? 7.07 8.867 -15.602 1 80.12 164 HIS B CA 1
ATOM 3935 C C . HIS B 1 164 ? 8.383 8.875 -14.828 1 80.12 164 HIS B C 1
ATOM 3937 O O . HIS B 1 164 ? 9.43 8.508 -15.367 1 80.12 164 HIS B O 1
ATOM 3943 N N . TRP B 1 165 ? 8.328 9.258 -13.594 1 83.31 165 TRP B N 1
ATOM 3944 C CA . TRP B 1 165 ? 9.523 9.273 -12.75 1 83.31 165 TRP B CA 1
ATOM 3945 C C . TRP B 1 165 ? 10.078 7.867 -12.57 1 83.31 165 TRP B C 1
ATOM 3947 O O . TRP B 1 165 ? 11.297 7.672 -12.57 1 83.31 165 TRP B O 1
ATOM 3957 N N . ALA B 1 166 ? 9.195 6.926 -12.398 1 82.62 166 ALA B N 1
ATOM 3958 C CA . ALA B 1 166 ? 9.641 5.543 -12.234 1 82.62 166 ALA B CA 1
ATOM 3959 C C . ALA B 1 166 ? 10.344 5.047 -13.5 1 82.62 166 ALA B C 1
ATOM 3961 O O . ALA B 1 166 ? 11.344 4.336 -13.414 1 82.62 166 ALA B O 1
ATOM 3962 N N . THR B 1 167 ? 9.867 5.488 -14.648 1 81.94 167 THR B N 1
ATOM 3963 C CA . THR B 1 167 ? 10.492 5.137 -15.914 1 81.94 167 THR B CA 1
ATOM 3964 C C . THR B 1 167 ? 11.875 5.77 -16.031 1 81.94 167 THR B C 1
ATOM 3966 O O . THR B 1 167 ? 12.82 5.133 -16.5 1 81.94 167 THR B O 1
ATOM 3969 N N . VAL B 1 168 ? 11.961 6.969 -15.594 1 86.56 168 VAL B N 1
ATOM 3970 C CA . VAL B 1 168 ? 13.234 7.672 -15.586 1 86.56 168 VAL B CA 1
ATOM 3971 C C . VAL B 1 168 ? 14.219 6.949 -14.664 1 86.56 168 VAL B C 1
ATOM 3973 O O . VAL B 1 168 ? 15.367 6.711 -15.039 1 86.56 168 VAL B O 1
ATOM 3976 N N . ALA B 1 169 ? 13.75 6.645 -13.516 1 86.56 169 ALA B N 1
ATOM 3977 C CA . ALA B 1 169 ? 14.602 5.941 -12.555 1 86.56 169 ALA B CA 1
ATOM 3978 C C . ALA B 1 169 ? 15.141 4.645 -13.148 1 86.56 169 ALA B C 1
ATOM 3980 O O . ALA B 1 169 ? 16.328 4.336 -13.008 1 86.56 169 ALA B O 1
ATOM 3981 N N . GLN B 1 170 ? 14.266 3.92 -13.844 1 81.88 170 GLN B N 1
ATOM 3982 C CA . GLN B 1 170 ? 14.664 2.664 -14.469 1 81.88 170 GLN B CA 1
ATOM 3983 C C . GLN B 1 170 ? 15.711 2.898 -15.555 1 81.88 170 GLN B C 1
ATOM 3985 O O . GLN B 1 170 ? 16.656 2.121 -15.688 1 81.88 170 GLN B O 1
ATOM 3990 N N . ALA B 1 171 ? 15.562 3.977 -16.281 1 85.25 171 ALA B N 1
ATOM 3991 C CA . ALA B 1 171 ? 16.422 4.277 -17.422 1 85.25 171 ALA B CA 1
ATOM 3992 C C . ALA B 1 171 ? 17.828 4.684 -16.953 1 85.25 171 ALA B C 1
ATOM 3994 O O . ALA B 1 171 ? 18.812 4.367 -17.609 1 85.25 171 ALA B O 1
ATOM 3995 N N . ILE B 1 172 ? 17.828 5.293 -15.805 1 88.62 172 ILE B N 1
ATOM 3996 C CA . ILE B 1 172 ? 19.125 5.875 -15.43 1 88.62 172 ILE B CA 1
ATOM 3997 C C . ILE B 1 172 ? 19.781 5.016 -14.359 1 88.62 172 ILE B C 1
ATOM 3999 O O . ILE B 1 172 ? 20.969 5.207 -14.039 1 88.62 172 ILE B O 1
ATOM 4003 N N . ARG B 1 173 ? 19.125 4.055 -13.844 1 85.69 173 ARG B N 1
ATOM 4004 C CA . ARG B 1 173 ? 19.594 3.287 -12.695 1 85.69 173 ARG B CA 1
ATOM 4005 C C . ARG B 1 173 ? 20.984 2.715 -12.961 1 85.69 173 ARG B C 1
ATOM 4007 O O . ARG B 1 173 ? 21.906 2.922 -12.164 1 85.69 173 ARG B O 1
ATOM 4014 N N . ASP B 1 174 ? 21.156 2.049 -14.039 1 87.38 174 ASP B N 1
ATOM 4015 C CA . ASP B 1 174 ? 22.422 1.402 -14.344 1 87.38 174 ASP B CA 1
ATOM 4016 C C . ASP B 1 174 ? 23.547 2.434 -14.516 1 87.38 174 ASP B C 1
ATOM 4018 O O . ASP B 1 174 ? 24.672 2.213 -14.07 1 87.38 174 ASP B O 1
ATOM 4022 N N . ARG B 1 175 ? 23.234 3.498 -15.133 1 89.94 175 ARG B N 1
ATOM 4023 C CA . ARG B 1 175 ? 24.203 4.559 -15.344 1 89.94 175 ARG B CA 1
ATOM 4024 C C . ARG B 1 175 ? 24.609 5.203 -14.023 1 89.94 175 ARG B C 1
ATOM 4026 O O . ARG B 1 175 ? 25.781 5.504 -13.805 1 89.94 175 ARG B O 1
ATOM 4033 N N . VAL B 1 176 ? 23.656 5.395 -13.172 1 88.69 176 VAL B N 1
ATOM 4034 C CA . VAL B 1 176 ? 23.922 5.953 -11.852 1 88.69 176 VAL B CA 1
ATOM 4035 C C . VAL B 1 176 ? 24.781 4.984 -11.047 1 88.69 176 VAL B C 1
ATOM 4037 O O . VAL B 1 176 ? 25.766 5.391 -10.422 1 88.69 176 VAL B O 1
ATOM 4040 N N . ASN B 1 177 ? 24.391 3.693 -11.164 1 86.25 177 ASN B N 1
ATOM 4041 C CA . ASN B 1 177 ? 25.125 2.68 -10.414 1 86.25 177 ASN B CA 1
ATOM 4042 C C . ASN B 1 177 ? 26.562 2.541 -10.914 1 86.25 177 ASN B C 1
ATOM 4044 O O . ASN B 1 177 ? 27.469 2.209 -10.148 1 86.25 177 ASN B O 1
ATOM 4048 N N . ALA B 1 178 ? 26.781 2.816 -12.125 1 89.19 178 ALA B N 1
ATOM 4049 C CA . ALA B 1 178 ? 28.109 2.746 -12.719 1 89.19 178 ALA B CA 1
ATOM 4050 C C . ALA B 1 178 ? 28.969 3.941 -12.297 1 89.19 178 ALA B C 1
ATOM 4052 O O . ALA B 1 178 ? 30.188 3.824 -12.156 1 89.19 178 ALA B O 1
ATOM 4053 N N . ARG B 1 179 ? 28.359 5.012 -12.031 1 88.62 179 ARG B N 1
ATOM 4054 C CA . ARG B 1 179 ? 29.078 6.25 -11.773 1 88.62 179 ARG B CA 1
ATOM 4055 C C . ARG B 1 179 ? 29.234 6.484 -10.273 1 88.62 179 ARG B C 1
ATOM 4057 O O . ARG B 1 179 ? 30.234 7.062 -9.836 1 88.62 179 ARG B O 1
ATOM 4064 N N . LEU B 1 180 ? 28.172 6.117 -9.555 1 86 180 LEU B N 1
ATOM 4065 C CA . LEU B 1 180 ? 28.188 6.324 -8.109 1 86 180 LEU B CA 1
ATOM 4066 C C . LEU B 1 180 ? 28.297 4.992 -7.371 1 86 180 LEU B C 1
ATOM 4068 O O . LEU B 1 180 ? 27.484 4.094 -7.578 1 86 180 LEU B O 1
ATOM 4072 N N . LYS B 1 181 ? 29.312 4.895 -6.57 1 79.62 181 LYS B N 1
ATOM 4073 C CA . LYS B 1 181 ? 29.453 3.711 -5.73 1 79.62 181 LYS B CA 1
ATOM 4074 C C . LYS B 1 181 ? 28.375 3.66 -4.656 1 79.62 181 LYS B C 1
ATOM 4076 O O . LYS B 1 181 ? 27.812 4.691 -4.293 1 79.62 181 LYS B O 1
ATOM 4081 N N . PRO B 1 182 ? 28.078 2.314 -4.316 1 74.75 182 PRO B N 1
ATOM 4082 C CA . PRO B 1 182 ? 27.125 2.221 -3.201 1 74.75 182 PRO B CA 1
ATOM 4083 C C . PRO B 1 182 ? 27.578 3.006 -1.974 1 74.75 182 PRO B C 1
ATOM 4085 O O . PRO B 1 182 ? 28.766 3.006 -1.641 1 74.75 182 PRO B O 1
ATOM 4088 N N . GLY B 1 183 ? 26.781 3.84 -1.355 1 70.31 183 GLY B N 1
ATOM 4089 C CA . GLY B 1 183 ? 27.109 4.664 -0.204 1 70.31 183 GLY B CA 1
ATOM 4090 C C . GLY B 1 183 ? 26.25 5.914 -0.101 1 70.31 183 GLY B C 1
ATOM 4091 O O . GLY B 1 183 ? 25.094 5.926 -0.559 1 70.31 183 GLY B O 1
ATOM 4092 N N . SER B 1 184 ? 26.828 6.902 0.502 1 67.5 184 SER B N 1
ATOM 4093 C CA . SER B 1 184 ? 26.094 8.117 0.853 1 67.5 184 SER B CA 1
ATOM 4094 C C . SER B 1 184 ? 25.719 8.906 -0.392 1 67.5 184 SER B C 1
ATOM 4096 O O . SER B 1 184 ? 24.594 9.422 -0.49 1 67.5 184 SER B O 1
ATOM 4098 N N . ALA B 1 185 ? 26.719 9 -1.364 1 72.44 185 ALA B N 1
ATOM 4099 C CA . ALA B 1 185 ? 26.453 9.805 -2.555 1 72.44 185 ALA B CA 1
ATOM 4100 C C . ALA B 1 185 ? 25.297 9.242 -3.359 1 72.44 185 ALA B C 1
ATOM 4102 O O . ALA B 1 185 ? 24.406 9.984 -3.793 1 72.44 185 ALA B O 1
ATOM 4103 N N . ARG B 1 186 ? 25.328 7.961 -3.578 1 78.69 186 ARG B N 1
ATOM 4104 C CA . ARG B 1 186 ? 24.266 7.309 -4.324 1 78.69 186 ARG B CA 1
ATOM 4105 C C . ARG B 1 186 ? 22.938 7.434 -3.588 1 78.69 186 ARG B C 1
ATOM 4107 O O . ARG B 1 186 ? 21.906 7.711 -4.203 1 78.69 186 ARG B O 1
ATOM 4114 N N . ARG B 1 187 ? 23.016 7.262 -2.346 1 72.44 187 ARG B N 1
ATOM 4115 C CA . ARG B 1 187 ? 21.812 7.398 -1.536 1 72.44 187 ARG B CA 1
ATOM 4116 C C . ARG B 1 187 ? 21.25 8.812 -1.622 1 72.44 187 ARG B C 1
ATOM 4118 O O . ARG B 1 187 ? 20.031 8.992 -1.785 1 72.44 187 ARG B O 1
ATOM 4125 N N . ALA B 1 188 ? 22.172 9.75 -1.513 1 70.12 188 ALA B N 1
ATOM 4126 C CA . ALA B 1 188 ? 21.75 11.148 -1.571 1 70.12 188 ALA B CA 1
ATOM 4127 C C . ALA B 1 188 ? 21.094 11.469 -2.912 1 70.12 188 ALA B C 1
ATOM 4129 O O . ALA B 1 188 ? 20.094 12.172 -2.965 1 70.12 188 ALA B O 1
ATOM 4130 N N . PHE B 1 189 ? 21.672 10.977 -3.93 1 80.56 189 PHE B N 1
ATOM 4131 C CA . PHE B 1 189 ? 21.109 11.195 -5.258 1 80.56 189 PHE B CA 1
ATOM 4132 C C . PHE B 1 189 ? 19.688 10.664 -5.34 1 80.56 189 PHE B C 1
ATOM 4134 O O . PHE B 1 189 ? 18.781 11.375 -5.77 1 80.56 189 PHE B O 1
ATOM 4141 N N . TRP B 1 190 ? 19.484 9.43 -4.934 1 79.69 190 TRP B N 1
ATOM 4142 C CA . TRP B 1 190 ? 18.188 8.789 -5.082 1 79.69 190 TRP B CA 1
ATOM 4143 C C . TRP B 1 190 ? 17.172 9.398 -4.137 1 79.69 190 TRP B C 1
ATOM 4145 O O . TRP B 1 190 ? 15.984 9.484 -4.469 1 79.69 190 TRP B O 1
ATOM 4155 N N . GLU B 1 191 ? 17.641 9.859 -3.041 1 73 191 GLU B N 1
ATOM 4156 C CA . GLU B 1 191 ? 16.734 10.57 -2.135 1 73 191 GLU B CA 1
ATOM 4157 C C . GLU B 1 191 ? 16.219 11.859 -2.762 1 73 191 GLU B C 1
ATOM 4159 O O . GLU B 1 191 ? 15.039 12.18 -2.656 1 73 191 GLU B O 1
ATOM 4164 N N . ARG B 1 192 ? 17.156 12.57 -3.32 1 71.31 192 ARG B N 1
ATOM 4165 C CA . ARG B 1 192 ? 16.75 13.789 -4.016 1 71.31 192 ARG B CA 1
ATOM 4166 C C . ARG B 1 192 ? 15.82 13.469 -5.18 1 71.31 192 ARG B C 1
ATOM 4168 O O . ARG B 1 192 ? 14.883 14.219 -5.453 1 71.31 192 ARG B O 1
ATOM 4175 N N . PHE B 1 193 ? 16.172 12.406 -5.801 1 80.44 193 PHE B N 1
ATOM 4176 C CA . PHE B 1 193 ? 15.328 11.93 -6.891 1 80.44 193 PHE B CA 1
ATOM 4177 C C . PHE B 1 193 ? 13.898 11.711 -6.41 1 80.44 193 PHE B C 1
ATOM 4179 O O . PHE B 1 193 ? 12.953 12.18 -7.039 1 80.44 193 PHE B O 1
ATOM 4186 N N . VAL B 1 194 ? 13.75 11.055 -5.301 1 77.31 194 VAL B N 1
ATOM 4187 C CA . VAL B 1 194 ? 12.445 10.734 -4.738 1 77.31 194 VAL B CA 1
ATOM 4188 C C . VAL B 1 194 ? 11.711 12.023 -4.371 1 77.31 194 VAL B C 1
ATOM 4190 O O . VAL B 1 194 ? 10.492 12.125 -4.555 1 77.31 194 VAL B O 1
ATOM 4193 N N . ASP B 1 195 ? 12.5 12.953 -3.928 1 67.5 195 ASP B N 1
ATOM 4194 C CA . ASP B 1 195 ? 11.898 14.242 -3.586 1 67.5 195 ASP B CA 1
ATOM 4195 C C . ASP B 1 195 ? 11.258 14.883 -4.809 1 67.5 195 ASP B C 1
ATOM 4197 O O . ASP B 1 195 ? 10.172 15.469 -4.715 1 67.5 195 ASP B O 1
ATOM 4201 N N . ARG B 1 196 ? 11.945 14.75 -5.852 1 68.69 196 ARG B N 1
ATOM 4202 C CA . ARG B 1 196 ? 11.453 15.344 -7.09 1 68.69 196 ARG B CA 1
ATOM 4203 C C . ARG B 1 196 ? 10.203 14.625 -7.586 1 68.69 196 ARG B C 1
ATOM 4205 O O . ARG B 1 196 ? 9.297 15.25 -8.141 1 68.69 196 ARG B O 1
ATOM 4212 N N . VAL B 1 197 ? 10.203 13.352 -7.32 1 73.94 197 VAL B N 1
ATOM 4213 C CA . VAL B 1 197 ? 9.133 12.5 -7.812 1 73.94 197 VAL B CA 1
ATOM 4214 C C . VAL B 1 197 ? 7.797 12.953 -7.227 1 73.94 197 VAL B C 1
ATOM 4216 O O . VAL B 1 197 ? 6.773 12.922 -7.91 1 73.94 197 VAL B O 1
ATOM 4219 N N . PHE B 1 198 ? 7.812 13.375 -6.066 1 65.12 198 PHE B N 1
ATOM 4220 C CA . PHE B 1 198 ? 6.555 13.672 -5.395 1 65.12 198 PHE B CA 1
ATOM 4221 C C . PHE B 1 198 ? 6.223 15.156 -5.508 1 65.12 198 PHE B C 1
ATOM 4223 O O . PHE B 1 198 ? 5.133 15.586 -5.113 1 65.12 198 PHE B O 1
ATOM 4230 N N . LEU B 1 199 ? 7.191 15.961 -6.086 1 56.91 199 LEU B N 1
ATOM 4231 C CA . LEU B 1 199 ? 6.98 17.406 -6.16 1 56.91 199 LEU B CA 1
ATOM 4232 C C . LEU B 1 199 ? 6.625 17.828 -7.582 1 56.91 199 LEU B C 1
ATOM 4234 O O . LEU B 1 199 ? 5.758 18.688 -7.777 1 56.91 199 LEU B O 1
ATOM 4238 N N . ASP B 1 200 ? 7.363 17.234 -8.586 1 59.69 200 ASP B N 1
ATOM 4239 C CA . ASP B 1 200 ? 7.285 17.781 -9.938 1 59.69 200 ASP B CA 1
ATOM 4240 C C . ASP B 1 200 ? 7.141 16.656 -10.969 1 59.69 200 ASP B C 1
ATOM 4242 O O . ASP B 1 200 ? 7.535 15.523 -10.711 1 59.69 200 ASP B O 1
ATOM 4246 N N . ALA B 1 201 ? 6.379 17 -12.023 1 68.81 201 ALA B N 1
ATOM 4247 C CA . ALA B 1 201 ? 6.469 16.125 -13.188 1 68.81 201 ALA B CA 1
ATOM 4248 C C . ALA B 1 201 ? 7.82 16.281 -13.883 1 68.81 201 ALA B C 1
ATOM 4250 O O . ALA B 1 201 ? 8.414 17.359 -13.883 1 68.81 201 ALA B O 1
ATOM 4251 N N . PRO B 1 202 ? 8.305 15.125 -14.273 1 76 202 PRO B N 1
ATOM 4252 C CA . PRO B 1 202 ? 9.586 15.242 -14.969 1 76 202 PRO B CA 1
ATOM 4253 C C . PRO B 1 202 ? 9.492 16.094 -16.234 1 76 202 PRO B C 1
ATOM 4255 O O . PRO B 1 202 ? 8.539 15.961 -17.016 1 76 202 PRO B O 1
ATOM 4258 N N . GLU B 1 203 ? 10.352 17.047 -16.25 1 72.94 203 GLU B N 1
ATOM 4259 C CA . GLU B 1 203 ? 10.445 17.922 -17.422 1 72.94 203 GLU B CA 1
ATOM 4260 C C . GLU B 1 203 ? 11.242 17.266 -18.547 1 72.94 203 GLU B C 1
ATOM 4262 O O . GLU B 1 203 ? 11.914 16.25 -18.328 1 72.94 203 GLU B O 1
ATOM 4267 N N . GLU B 1 204 ? 11.023 17.797 -19.766 1 79.94 204 GLU B N 1
ATOM 4268 C CA . GLU B 1 204 ? 11.82 17.328 -20.891 1 79.94 204 GLU B CA 1
ATOM 4269 C C . GLU B 1 204 ? 13.312 17.422 -20.578 1 79.94 204 GLU B C 1
ATOM 4271 O O . GLU B 1 204 ? 13.781 18.422 -20.016 1 79.94 204 GLU B O 1
ATOM 4276 N N . GLY B 1 205 ? 14.078 16.391 -20.875 1 85.81 205 GLY B N 1
ATOM 4277 C CA . GLY B 1 205 ? 15.516 16.359 -20.656 1 85.81 205 GLY B CA 1
ATOM 4278 C C . GLY B 1 205 ? 15.898 16.016 -19.219 1 85.81 205 GLY B C 1
ATOM 4279 O O . GLY B 1 205 ? 17.031 16.219 -18.812 1 85.81 205 GLY B O 1
ATOM 4280 N N . VAL B 1 206 ? 14.93 15.555 -18.516 1 86.88 206 VAL B N 1
ATOM 4281 C CA . VAL B 1 206 ? 15.156 15.312 -17.094 1 86.88 206 VAL B CA 1
ATOM 4282 C C . VAL B 1 206 ? 16.266 14.281 -16.906 1 86.88 206 VAL B C 1
ATOM 4284 O O . VAL B 1 206 ? 17.094 14.398 -15.992 1 86.88 206 VAL B O 1
ATOM 4287 N N . GLU B 1 207 ? 16.312 13.297 -17.75 1 90.5 207 GLU B N 1
ATOM 4288 C CA . GLU B 1 207 ? 17.359 12.281 -17.625 1 90.5 207 GLU B CA 1
ATOM 4289 C C . GLU B 1 207 ? 18.75 12.898 -17.734 1 90.5 207 GLU B C 1
ATOM 4291 O O . GLU B 1 207 ? 19.641 12.57 -16.953 1 90.5 207 GLU B O 1
ATOM 4296 N N . THR B 1 208 ? 18.859 13.82 -18.719 1 89.75 208 THR B N 1
ATOM 4297 C CA . THR B 1 208 ? 20.125 14.492 -18.922 1 89.75 208 THR B CA 1
ATOM 4298 C C . THR B 1 208 ? 20.5 15.336 -17.703 1 89.75 208 THR B C 1
ATOM 4300 O O . THR B 1 208 ? 21.656 15.336 -17.281 1 89.75 208 THR B O 1
ATOM 4303 N N . ARG B 1 209 ? 19.578 15.977 -17.156 1 86.44 209 ARG B N 1
ATOM 4304 C CA . ARG B 1 209 ? 19.812 16.828 -15.984 1 86.44 209 ARG B CA 1
ATOM 4305 C C . ARG B 1 209 ? 20.219 15.977 -14.781 1 86.44 209 ARG B C 1
ATOM 4307 O O . ARG B 1 209 ? 21.125 16.344 -14.031 1 86.44 209 ARG B O 1
ATOM 4314 N N . LEU B 1 210 ? 19.516 14.883 -14.664 1 88.25 210 LEU B N 1
ATOM 4315 C CA . LEU B 1 210 ? 19.812 14 -13.539 1 88.25 210 LEU B CA 1
ATOM 4316 C C . LEU B 1 210 ? 21.219 13.422 -13.664 1 88.25 210 LEU B C 1
ATOM 4318 O O . LEU B 1 210 ? 21.953 13.359 -12.688 1 88.25 210 LEU B O 1
ATOM 4322 N N . MET B 1 211 ? 21.562 13.062 -14.859 1 90.44 211 MET B N 1
ATOM 4323 C CA . MET B 1 211 ? 22.891 12.5 -15.062 1 90.44 211 MET B CA 1
ATOM 4324 C C . MET B 1 211 ? 23.969 13.562 -14.859 1 90.44 211 MET B C 1
ATOM 4326 O O . MET B 1 211 ? 25.062 13.258 -14.383 1 90.44 211 MET B O 1
ATOM 4330 N N . ALA B 1 212 ? 23.656 14.766 -15.242 1 86.94 212 ALA B N 1
ATOM 4331 C CA . ALA B 1 212 ? 24.578 15.859 -14.961 1 86.94 212 ALA B CA 1
ATOM 4332 C C . ALA B 1 212 ? 24.797 16.031 -13.461 1 86.94 212 ALA B C 1
ATOM 4334 O O . ALA B 1 212 ? 25.906 16.312 -13.016 1 86.94 212 ALA B O 1
ATOM 4335 N N . GLU B 1 213 ? 23.719 15.844 -12.773 1 82.5 213 GLU B N 1
ATOM 4336 C CA . GLU B 1 213 ? 23.812 15.906 -11.32 1 82.5 213 GLU B CA 1
ATOM 4337 C C . GLU B 1 213 ? 24.703 14.781 -10.781 1 82.5 213 GLU B C 1
ATOM 4339 O O . GLU B 1 213 ? 25.484 14.992 -9.859 1 82.5 213 GLU B O 1
ATOM 4344 N N . VAL B 1 214 ? 24.5 13.594 -11.297 1 86.94 214 VAL B N 1
ATOM 4345 C CA . VAL B 1 214 ? 25.312 12.453 -10.898 1 86.94 214 VAL B CA 1
ATOM 4346 C C . VAL B 1 214 ? 26.797 12.781 -11.141 1 86.94 214 VAL B C 1
ATOM 4348 O O . VAL B 1 214 ? 27.641 12.523 -10.281 1 86.94 214 VAL B O 1
ATOM 4351 N N . ASP B 1 215 ? 27.031 13.375 -12.289 1 85.62 215 ASP B N 1
ATOM 4352 C CA . ASP B 1 215 ? 28.406 13.719 -12.641 1 85.62 215 ASP B CA 1
ATOM 4353 C C . ASP B 1 215 ? 28.984 14.742 -11.664 1 85.62 215 ASP B C 1
ATOM 4355 O O . ASP B 1 215 ? 30.156 14.672 -11.305 1 85.62 215 ASP B O 1
ATOM 4359 N N . ARG B 1 216 ? 28.203 15.656 -11.25 1 79.06 216 ARG B N 1
ATOM 4360 C CA . ARG B 1 216 ? 28.625 16.656 -10.273 1 79.06 216 ARG B CA 1
ATOM 4361 C C . ARG B 1 216 ? 28.938 16 -8.93 1 79.06 216 ARG B C 1
ATOM 4363 O O . ARG B 1 216 ? 29.891 16.391 -8.25 1 79.06 216 ARG B O 1
ATOM 4370 N N . LEU B 1 217 ? 28.078 15.008 -8.555 1 76 217 LEU B N 1
ATOM 4371 C CA . LEU B 1 217 ? 28.25 14.32 -7.281 1 76 217 LEU B CA 1
ATOM 4372 C C . LEU B 1 217 ? 29.531 13.484 -7.285 1 76 217 LEU B C 1
ATOM 4374 O O . LEU B 1 217 ? 30.141 13.281 -6.238 1 76 217 LEU B O 1
ATOM 4378 N N . VAL B 1 218 ? 29.797 12.961 -8.398 1 73.25 218 VAL B N 1
ATOM 4379 C CA . VAL B 1 218 ? 31.031 12.203 -8.539 1 73.25 218 VAL B CA 1
ATOM 4380 C C . VAL B 1 218 ? 32.219 13.133 -8.352 1 73.25 218 VAL B C 1
ATOM 4382 O O . VAL B 1 218 ? 33.219 12.766 -7.703 1 73.25 218 VAL B O 1
ATOM 4385 N N . THR B 1 219 ? 32.188 14.242 -8.898 1 71.62 219 THR B N 1
ATOM 4386 C CA . THR B 1 219 ? 33.312 15.18 -8.883 1 71.62 219 THR B CA 1
ATOM 4387 C C . THR B 1 219 ? 33.344 15.945 -7.566 1 71.62 219 THR B C 1
ATOM 4389 O O . THR B 1 219 ? 34.438 16.344 -7.109 1 71.62 219 THR B O 1
ATOM 4392 N N . ARG B 1 220 ? 32.188 16.328 -7.023 1 59.75 220 ARG B N 1
ATOM 4393 C CA . ARG B 1 220 ? 32.125 17.047 -5.754 1 59.75 220 ARG B CA 1
ATOM 4394 C C . ARG B 1 220 ? 31.172 16.344 -4.781 1 59.75 220 ARG B C 1
ATOM 4396 O O . ARG B 1 220 ? 30 16.703 -4.672 1 59.75 220 ARG B O 1
ATOM 4403 N N . PRO B 1 221 ? 31.438 15.219 -4.309 1 52.59 221 PRO B N 1
ATOM 4404 C CA . PRO B 1 221 ? 30.547 14.469 -3.418 1 52.59 221 PRO B CA 1
ATOM 4405 C C . PRO B 1 221 ? 29.953 15.32 -2.301 1 52.59 221 PRO B C 1
ATOM 4407 O O . PRO B 1 221 ? 30.703 16.016 -1.595 1 52.59 221 PRO B O 1
ATOM 4410 N N . SER B 1 222 ? 29.266 16.312 -2.512 1 51.62 222 SER B N 1
ATOM 4411 C CA . SER B 1 222 ? 28.688 17.047 -1.398 1 51.62 222 SER B CA 1
ATOM 4412 C C . SER B 1 222 ? 28.078 16.109 -0.356 1 51.62 222 SER B C 1
ATOM 4414 O O . SER B 1 222 ? 27.141 15.375 -0.648 1 51.62 222 SER B O 1
ATOM 4416 N N . ALA B 1 223 ? 28.906 15.523 0.269 1 52.03 223 ALA B N 1
ATOM 4417 C CA . ALA B 1 223 ? 28.672 14.602 1.382 1 52.03 223 ALA B CA 1
ATOM 4418 C C . ALA B 1 223 ? 27.75 15.227 2.418 1 52.03 223 ALA B C 1
ATOM 4420 O O . ALA B 1 223 ? 27.594 14.711 3.525 1 52.03 223 ALA B O 1
ATOM 4421 N N . ILE B 1 224 ? 27.438 16.547 2.273 1 56.19 224 ILE B N 1
ATOM 4422 C CA . ILE B 1 224 ? 27 17.172 3.521 1 56.19 224 ILE B CA 1
ATOM 4423 C C . ILE B 1 224 ? 25.547 16.797 3.812 1 56.19 224 ILE B C 1
ATOM 4425 O O . ILE B 1 224 ? 24.703 16.844 2.922 1 56.19 224 ILE B O 1
ATOM 4429 N N . GLY B 1 225 ? 25.438 16.141 4.891 1 67.81 225 GLY B N 1
ATOM 4430 C CA . GLY B 1 225 ? 24.109 15.945 5.453 1 67.81 225 GLY B CA 1
ATOM 4431 C C . GLY B 1 225 ? 23.328 17.234 5.594 1 67.81 225 GLY B C 1
ATOM 4432 O O . GLY B 1 225 ? 23.75 18.281 5.094 1 67.81 225 GLY B O 1
ATOM 4433 N N . ARG B 1 226 ? 22.094 17.219 5.887 1 75.75 226 ARG B N 1
ATOM 4434 C CA . ARG B 1 226 ? 21.281 18.406 6.109 1 75.75 226 ARG B CA 1
ATOM 4435 C C . ARG B 1 226 ? 20.469 18.281 7.398 1 75.75 226 ARG B C 1
ATOM 4437 O O . ARG B 1 226 ? 20.25 17.172 7.891 1 75.75 226 ARG B O 1
ATOM 4444 N N . VAL B 1 227 ? 20.219 19.516 7.969 1 87.19 227 VAL B N 1
ATOM 4445 C CA . VAL B 1 227 ? 19.344 19.578 9.141 1 87.19 227 VAL B CA 1
ATOM 4446 C C . VAL B 1 227 ? 18 20.188 8.758 1 87.19 227 VAL B C 1
ATOM 4448 O O . VAL B 1 227 ? 17.938 21.188 8.039 1 87.19 227 VAL B O 1
ATOM 4451 N N . THR B 1 228 ? 16.938 19.516 9.102 1 87.25 228 THR B N 1
ATOM 4452 C CA . THR B 1 228 ? 15.594 20.047 8.961 1 87.25 228 THR B CA 1
ATOM 4453 C C . THR B 1 228 ? 14.953 20.266 10.328 1 87.25 228 THR B C 1
ATOM 4455 O O . THR B 1 228 ? 14.836 19.328 11.117 1 87.25 228 THR B O 1
ATOM 4458 N N . ILE B 1 229 ? 14.672 21.531 10.578 1 89.94 229 ILE B N 1
ATOM 4459 C CA . ILE B 1 229 ? 13.922 21.844 11.797 1 89.94 229 ILE B CA 1
ATOM 4460 C C . ILE B 1 229 ? 12.43 21.781 11.508 1 89.94 229 ILE B C 1
ATOM 4462 O O . ILE B 1 229 ? 11.906 22.562 10.727 1 89.94 229 ILE B O 1
ATOM 4466 N N . VAL B 1 230 ? 11.789 20.844 12.195 1 88.75 230 VAL B N 1
ATOM 4467 C CA . VAL B 1 230 ? 10.391 20.547 11.891 1 88.75 230 VAL B CA 1
ATOM 4468 C C . VAL B 1 230 ? 9.508 20.938 13.078 1 88.75 230 VAL B C 1
ATOM 4470 O O . VAL B 1 230 ? 9.812 20.578 14.219 1 88.75 230 VAL B O 1
ATOM 4473 N N . GLY B 1 231 ? 8.422 21.641 12.812 1 88.25 231 GLY B N 1
ATOM 4474 C CA . GLY B 1 231 ? 7.395 21.891 13.812 1 88.25 231 GLY B CA 1
ATOM 4475 C C . GLY B 1 231 ? 6.348 20.797 13.891 1 88.25 231 GLY B C 1
ATOM 4476 O O . GLY B 1 231 ? 5.645 20.531 12.914 1 88.25 231 GLY B O 1
ATOM 4477 N N . ALA B 1 232 ? 6.203 20.297 15.055 1 87 232 ALA B N 1
ATOM 4478 C CA . ALA B 1 232 ? 5.246 19.203 15.266 1 87 232 ALA B CA 1
ATOM 4479 C C . ALA B 1 232 ? 3.871 19.75 15.641 1 87 232 ALA B C 1
ATOM 4481 O O . ALA B 1 232 ? 2.928 18.984 15.852 1 87 232 ALA B O 1
ATOM 4482 N N . GLY B 1 233 ? 3.795 21.047 15.703 1 82.19 233 GLY B N 1
ATOM 4483 C CA . GLY B 1 233 ? 2.521 21.609 16.109 1 82.19 233 GLY B CA 1
ATOM 4484 C C . GLY B 1 233 ? 2.127 21.234 17.531 1 82.19 233 GLY B C 1
ATOM 4485 O O . GLY B 1 233 ? 2.973 21.203 18.422 1 82.19 233 GLY B O 1
ATOM 4486 N N . PRO B 1 234 ? 0.785 21.047 17.719 1 80.31 234 PRO B N 1
ATOM 4487 C CA . PRO B 1 234 ? 0.311 20.781 19.078 1 80.31 234 PRO B CA 1
ATOM 4488 C C . PRO B 1 234 ? 0.604 19.359 19.547 1 80.31 234 PRO B C 1
ATOM 4490 O O . PRO B 1 234 ? 0.276 19 20.672 1 80.31 234 PRO B O 1
ATOM 4493 N N . GLY B 1 235 ? 1.163 18.594 18.734 1 77.75 235 GLY B N 1
ATOM 4494 C CA . GLY B 1 235 ? 1.528 17.25 19.156 1 77.75 235 GLY B CA 1
ATOM 4495 C C . GLY B 1 235 ? 0.614 16.188 18.578 1 77.75 235 GLY B C 1
ATOM 4496 O O . GLY B 1 235 ? 0.676 15.023 18.984 1 77.75 235 GLY B O 1
ATOM 4497 N N . ASP B 1 236 ? -0.257 16.531 17.797 1 74.62 236 ASP B N 1
ATOM 4498 C CA . ASP B 1 236 ? -1.125 15.586 17.094 1 74.62 236 ASP B CA 1
ATOM 4499 C C . ASP B 1 236 ? -0.539 15.211 15.727 1 74.62 236 ASP B C 1
ATOM 4501 O O . ASP B 1 236 ? -0.341 16.078 14.867 1 74.62 236 ASP B O 1
ATOM 4505 N N . ALA B 1 237 ? -0.316 13.945 15.656 1 76.12 237 ALA B N 1
ATOM 4506 C CA . ALA B 1 237 ? 0.261 13.453 14.414 1 76.12 237 ALA B CA 1
ATOM 4507 C C . ALA B 1 237 ? -0.594 13.859 13.211 1 76.12 237 ALA B C 1
ATOM 4509 O O . ALA B 1 237 ? -0.072 14.094 12.125 1 76.12 237 ALA B O 1
ATOM 4510 N N . GLU B 1 238 ? -1.842 14.039 13.477 1 70 238 GLU B N 1
ATOM 4511 C CA . GLU B 1 238 ? -2.773 14.383 12.406 1 70 238 GLU B CA 1
ATOM 4512 C C . GLU B 1 238 ? -2.551 15.812 11.93 1 70 238 GLU B C 1
ATOM 4514 O O . GLU B 1 238 ? -2.99 16.188 10.836 1 70 238 GLU B O 1
ATOM 4519 N N . LEU B 1 239 ? -1.899 16.547 12.711 1 77.06 239 LEU B N 1
ATOM 4520 C CA . LEU B 1 239 ? -1.725 17.953 12.398 1 77.06 239 LEU B CA 1
ATOM 4521 C C . LEU B 1 239 ? -0.323 18.219 11.867 1 77.06 239 LEU B C 1
ATOM 4523 O O . LEU B 1 239 ? 0.048 19.375 11.633 1 77.06 239 LEU B O 1
ATOM 4527 N N . LEU B 1 240 ? 0.415 17.156 11.664 1 81.56 240 LEU B N 1
ATOM 4528 C CA . LEU B 1 240 ? 1.678 17.328 10.953 1 81.56 240 LEU B CA 1
ATOM 4529 C C . LEU B 1 240 ? 1.435 17.625 9.477 1 81.56 240 LEU B C 1
ATOM 4531 O O . LEU B 1 240 ? 0.492 17.109 8.883 1 81.56 240 LEU B O 1
ATOM 4535 N N . THR B 1 241 ? 2.295 18.516 8.984 1 77.81 241 THR B N 1
ATOM 4536 C CA . THR B 1 241 ? 2.229 18.797 7.559 1 77.81 241 THR B CA 1
ATOM 4537 C C . THR B 1 241 ? 2.811 17.641 6.746 1 77.81 241 THR B C 1
ATOM 4539 O O . THR B 1 241 ? 3.564 16.828 7.277 1 77.81 241 THR B O 1
ATOM 4542 N N . LEU B 1 242 ? 2.383 17.625 5.508 1 70.44 242 LEU B N 1
ATOM 4543 C CA . LEU B 1 242 ? 2.951 16.641 4.602 1 70.44 242 LEU B CA 1
ATOM 4544 C C . LEU B 1 242 ? 4.469 16.75 4.543 1 70.44 242 LEU B C 1
ATOM 4546 O O . LEU B 1 242 ? 5.18 15.75 4.551 1 70.44 242 LEU B O 1
ATOM 4550 N N . LYS B 1 243 ? 4.906 17.953 4.535 1 73.06 243 LYS B N 1
ATOM 4551 C CA . LYS B 1 243 ? 6.344 18.219 4.5 1 73.06 243 LYS B CA 1
ATOM 4552 C C . LYS B 1 243 ? 7.027 17.703 5.762 1 73.06 243 LYS B C 1
ATOM 4554 O O . LYS B 1 243 ? 8.141 17.172 5.703 1 73.06 243 LYS B O 1
ATOM 4559 N N . ALA B 1 244 ? 6.355 17.938 6.859 1 82.56 244 ALA B N 1
ATOM 4560 C CA . ALA B 1 244 ? 6.895 17.438 8.117 1 82.56 244 ALA B CA 1
ATOM 4561 C C . ALA B 1 244 ? 7.027 15.914 8.086 1 82.56 244 ALA B C 1
ATOM 4563 O O . ALA B 1 244 ? 8.062 15.367 8.484 1 82.56 244 ALA B O 1
ATOM 4564 N N . VAL B 1 245 ? 6.059 15.336 7.629 1 75.75 245 VAL B N 1
ATOM 4565 C CA . VAL B 1 245 ? 6.066 13.875 7.574 1 75.75 245 VAL B CA 1
ATOM 4566 C C . VAL B 1 245 ? 7.191 13.398 6.656 1 75.75 245 VAL B C 1
ATOM 4568 O O . VAL B 1 245 ? 7.93 12.477 7 1 75.75 245 VAL B O 1
ATOM 4571 N N . ARG B 1 246 ? 7.324 14.031 5.586 1 70.25 246 ARG B N 1
ATOM 4572 C CA . ARG B 1 246 ? 8.391 13.688 4.652 1 70.25 246 ARG B CA 1
ATOM 4573 C C . ARG B 1 246 ? 9.758 13.836 5.305 1 70.25 246 ARG B C 1
ATOM 4575 O O . ARG B 1 246 ? 10.633 12.984 5.129 1 70.25 246 ARG B O 1
ATOM 4582 N N . ALA B 1 247 ? 9.93 14.898 5.945 1 79.19 247 ALA B N 1
ATOM 4583 C CA . ALA B 1 247 ? 11.195 15.125 6.633 1 79.19 247 ALA B CA 1
ATOM 4584 C C . ALA B 1 247 ? 11.484 14.023 7.645 1 79.19 247 ALA B C 1
ATOM 4586 O O . ALA B 1 247 ? 12.609 13.523 7.727 1 79.19 247 ALA B O 1
ATOM 4587 N N . LEU B 1 248 ? 10.469 13.703 8.391 1 80.81 248 LEU B N 1
ATOM 4588 C CA . LEU B 1 248 ? 10.617 12.664 9.398 1 80.81 248 LEU B CA 1
ATOM 4589 C C . LEU B 1 248 ? 10.953 11.32 8.758 1 80.81 248 LEU B C 1
ATOM 4591 O O . LEU B 1 248 ? 11.805 10.586 9.258 1 80.81 248 LEU B O 1
ATOM 4595 N N . GLN B 1 249 ? 10.391 11.102 7.719 1 71.19 249 GLN B N 1
ATOM 4596 C CA . GLN B 1 249 ? 10.586 9.828 7.027 1 71.19 249 GLN B CA 1
ATOM 4597 C C . GLN B 1 249 ? 11.977 9.758 6.402 1 71.19 249 GLN B C 1
ATOM 4599 O O . GLN B 1 249 ? 12.531 8.664 6.242 1 71.19 249 GLN B O 1
ATOM 4604 N N . ALA B 1 250 ? 12.531 10.82 6.059 1 69.94 250 ALA B N 1
ATOM 4605 C CA . ALA B 1 250 ? 13.836 10.875 5.402 1 69.94 250 ALA B CA 1
ATOM 4606 C C . ALA B 1 250 ? 14.961 10.961 6.426 1 69.94 250 ALA B C 1
ATOM 4608 O O . ALA B 1 250 ? 16.141 10.82 6.078 1 69.94 250 ALA B O 1
ATOM 4609 N N . ALA B 1 251 ? 14.656 11.117 7.656 1 80.12 251 ALA B N 1
ATOM 4610 C CA . ALA B 1 251 ? 15.656 11.422 8.68 1 80.12 251 ALA B CA 1
ATOM 4611 C C . ALA B 1 251 ? 16.469 10.18 9.047 1 80.12 251 ALA B C 1
ATOM 4613 O O . ALA B 1 251 ? 15.914 9.086 9.148 1 80.12 251 ALA B O 1
ATOM 4614 N N . ASP B 1 252 ? 17.797 10.375 9.117 1 78 252 ASP B N 1
ATOM 4615 C CA . ASP B 1 252 ? 18.656 9.367 9.719 1 78 252 ASP B CA 1
ATOM 4616 C C . ASP B 1 252 ? 18.641 9.461 11.242 1 78 252 ASP B C 1
ATOM 4618 O O . ASP B 1 252 ? 18.688 8.438 11.938 1 78 252 ASP B O 1
ATOM 4622 N N . VAL B 1 253 ? 18.672 10.656 11.703 1 87.5 253 VAL B N 1
ATOM 4623 C CA . VAL B 1 253 ? 18.656 10.945 13.133 1 87.5 253 VAL B CA 1
ATOM 4624 C C . VAL B 1 253 ? 17.562 11.984 13.43 1 87.5 253 VAL B C 1
ATOM 4626 O O . VAL B 1 253 ? 17.438 12.984 12.727 1 87.5 253 VAL B O 1
ATOM 4629 N N . ILE B 1 254 ? 16.766 11.648 14.414 1 90.19 254 ILE B N 1
ATOM 4630 C CA . ILE B 1 254 ? 15.727 12.57 14.852 1 90.19 254 ILE B CA 1
ATOM 4631 C C . ILE B 1 254 ? 16 13.016 16.281 1 90.19 254 ILE B C 1
ATOM 4633 O O . ILE B 1 254 ? 15.984 12.195 17.203 1 90.19 254 ILE B O 1
ATOM 4637 N N . LEU B 1 255 ? 16.328 14.281 16.422 1 92 255 LEU B N 1
ATOM 4638 C CA . LEU B 1 255 ? 16.391 14.914 17.734 1 92 255 LEU B CA 1
ATOM 4639 C C . LEU B 1 255 ? 15.062 15.562 18.109 1 92 255 LEU B C 1
ATOM 4641 O O . LEU B 1 255 ? 14.562 16.406 17.359 1 92 255 LEU B O 1
ATOM 4645 N N . PHE B 1 256 ? 14.438 15.078 19.203 1 90.25 256 PHE B N 1
ATOM 4646 C CA . PHE B 1 256 ? 13.086 15.57 19.453 1 90.25 256 PHE B CA 1
ATOM 4647 C C . PHE B 1 256 ? 12.938 16 20.906 1 90.25 256 PHE B C 1
ATOM 4649 O O . PHE B 1 256 ? 13.625 15.492 21.797 1 90.25 256 PHE B O 1
ATOM 4656 N N . ASP B 1 257 ? 12.055 17 21.094 1 83.56 257 ASP B N 1
ATOM 4657 C CA . ASP B 1 257 ? 11.727 17.484 22.422 1 83.56 257 ASP B CA 1
ATOM 4658 C C . ASP B 1 257 ? 10.969 16.438 23.234 1 83.56 257 ASP B C 1
ATOM 4660 O O . ASP B 1 257 ? 10.297 15.57 22.656 1 83.56 257 ASP B O 1
ATOM 4664 N N . GLU B 1 258 ? 11.047 16.5 24.5 1 79.25 258 GLU B N 1
ATOM 4665 C CA . GLU B 1 258 ? 10.469 15.531 25.422 1 79.25 258 GLU B CA 1
ATOM 4666 C C . GLU B 1 258 ? 8.953 15.453 25.266 1 79.25 258 GLU B C 1
ATOM 4668 O O . GLU B 1 258 ? 8.352 14.406 25.484 1 79.25 258 GLU B O 1
ATOM 4673 N N . TRP B 1 259 ? 8.32 16.453 24.781 1 79.44 259 TRP B N 1
ATOM 4674 C CA . TRP B 1 259 ? 6.867 16.5 24.797 1 79.44 259 TRP B CA 1
ATOM 4675 C C . TRP B 1 259 ? 6.297 16 23.469 1 79.44 259 TRP B C 1
ATOM 4677 O O . TRP B 1 259 ? 5.082 16.016 23.266 1 79.44 259 TRP B O 1
ATOM 4687 N N . ILE B 1 260 ? 7.09 15.484 22.625 1 86.5 260 ILE B N 1
ATOM 4688 C CA . ILE B 1 260 ? 6.621 14.984 21.344 1 86.5 260 ILE B CA 1
ATOM 4689 C C . ILE B 1 260 ? 6.027 13.586 21.5 1 86.5 260 ILE B C 1
ATOM 4691 O O . ILE B 1 260 ? 6.707 12.672 21.969 1 86.5 260 ILE B O 1
ATOM 4695 N N . PRO B 1 261 ? 4.824 13.453 21.172 1 81.38 261 PRO B N 1
ATOM 4696 C CA . PRO B 1 261 ? 4.176 12.148 21.344 1 81.38 261 PRO B CA 1
ATOM 4697 C C . PRO B 1 261 ? 4.777 11.07 20.438 1 81.38 261 PRO B C 1
ATOM 4699 O O . PRO B 1 261 ? 5.293 11.383 19.359 1 81.38 261 PRO B O 1
ATOM 4702 N N . ASP B 1 262 ? 4.59 9.852 20.875 1 77.25 262 ASP B N 1
ATOM 4703 C CA . ASP B 1 262 ? 5.121 8.695 20.156 1 77.25 262 ASP B CA 1
ATOM 4704 C C . ASP B 1 262 ? 4.477 8.555 18.781 1 77.25 262 ASP B C 1
ATOM 4706 O O . ASP B 1 262 ? 5.129 8.148 17.812 1 77.25 262 ASP B O 1
ATOM 4710 N N . ASP B 1 263 ? 3.273 8.922 18.734 1 71.62 263 ASP B N 1
ATOM 4711 C CA . ASP B 1 263 ? 2.553 8.773 17.469 1 71.62 263 ASP B CA 1
ATOM 4712 C C . ASP B 1 263 ? 3.188 9.625 16.375 1 71.62 263 ASP B C 1
ATOM 4714 O O . ASP B 1 263 ? 3.146 9.258 15.195 1 71.62 263 ASP B O 1
ATOM 4718 N N . VAL B 1 264 ? 3.73 10.711 16.812 1 80.62 264 VAL B N 1
ATOM 4719 C CA . VAL B 1 264 ? 4.438 11.57 15.867 1 80.62 264 VAL B CA 1
ATOM 4720 C C . VAL B 1 264 ? 5.742 10.906 15.438 1 80.62 264 VAL B C 1
ATOM 4722 O O . VAL B 1 264 ? 6.062 10.859 14.242 1 80.62 264 VAL B O 1
ATOM 4725 N N . LEU B 1 265 ? 6.434 10.312 16.375 1 81.12 265 LEU B N 1
ATOM 4726 C CA . LEU B 1 265 ? 7.723 9.688 16.109 1 81.12 265 LEU B CA 1
ATOM 4727 C C . LEU B 1 265 ? 7.555 8.422 15.273 1 81.12 265 LEU B C 1
ATOM 4729 O O . LEU B 1 265 ? 8.453 8.055 14.508 1 81.12 265 LEU B O 1
ATOM 4733 N N . GLU B 1 266 ? 6.453 7.863 15.352 1 72.38 266 GLU B N 1
ATOM 4734 C CA . GLU B 1 266 ? 6.172 6.621 14.633 1 72.38 266 GLU B CA 1
ATOM 4735 C C . GLU B 1 266 ? 6.066 6.863 13.133 1 72.38 266 GLU B C 1
ATOM 4737 O O . GLU B 1 266 ? 6.172 5.922 12.336 1 72.38 266 GLU B O 1
ATOM 4742 N N . LEU B 1 267 ? 5.887 8.086 12.805 1 70.12 267 LEU B N 1
ATOM 4743 C CA . LEU B 1 267 ? 5.797 8.414 11.391 1 70.12 267 LEU B CA 1
ATOM 4744 C C . LEU B 1 267 ? 7.176 8.391 10.734 1 70.12 267 LEU B C 1
ATOM 4746 O O . LEU B 1 267 ? 7.289 8.367 9.508 1 70.12 267 LEU B O 1
ATOM 4750 N N . ALA B 1 268 ? 8.211 8.367 11.625 1 73.75 268 ALA B N 1
ATOM 4751 C CA . ALA B 1 268 ? 9.578 8.281 11.125 1 73.75 268 ALA B CA 1
ATOM 4752 C C . ALA B 1 268 ? 9.906 6.855 10.688 1 73.75 268 ALA B C 1
ATOM 4754 O O . ALA B 1 268 ? 9.219 5.906 11.07 1 73.75 268 ALA B O 1
ATOM 4755 N N . ARG B 1 269 ? 10.883 6.805 9.82 1 61.44 269 ARG B N 1
ATOM 4756 C CA . ARG B 1 269 ? 11.312 5.461 9.445 1 61.44 269 ARG B CA 1
ATOM 4757 C C . ARG B 1 269 ? 11.82 4.684 10.656 1 61.44 269 ARG B C 1
ATOM 4759 O O . ARG B 1 269 ? 12.352 5.273 11.594 1 61.44 269 ARG B O 1
ATOM 4766 N N . ARG B 1 270 ? 11.734 3.457 10.586 1 57.78 270 ARG B N 1
ATOM 4767 C CA . ARG B 1 270 ? 12.062 2.574 11.703 1 57.78 270 ARG B CA 1
ATOM 4768 C C . ARG B 1 270 ? 13.547 2.648 12.047 1 57.78 270 ARG B C 1
ATOM 4770 O O . ARG B 1 270 ? 13.922 2.59 13.219 1 57.78 270 ARG B O 1
ATOM 4777 N N . GLU B 1 271 ? 14.336 2.82 11.07 1 59.97 271 GLU B N 1
ATOM 4778 C CA . GLU B 1 271 ? 15.789 2.775 11.234 1 59.97 271 GLU B CA 1
ATOM 4779 C C . GLU B 1 271 ? 16.328 4.105 11.75 1 59.97 271 GLU B C 1
ATOM 4781 O O . GLU B 1 271 ? 17.516 4.219 12.078 1 59.97 271 GLU B O 1
ATOM 4786 N N . ALA B 1 272 ? 15.461 5.082 11.773 1 73.56 272 ALA B N 1
ATOM 4787 C CA . ALA B 1 272 ? 15.922 6.387 12.234 1 73.56 272 ALA B CA 1
ATOM 4788 C C . ALA B 1 272 ? 16.281 6.352 13.719 1 73.56 272 ALA B C 1
ATOM 4790 O O . ALA B 1 272 ? 15.508 5.832 14.531 1 73.56 272 ALA B O 1
ATOM 4791 N N . ARG B 1 273 ? 17.531 6.832 14.016 1 82.38 273 ARG B N 1
ATOM 4792 C CA . ARG B 1 273 ? 17.906 6.969 15.422 1 82.38 273 ARG B CA 1
ATOM 4793 C C . ARG B 1 273 ? 17.141 8.109 16.078 1 82.38 273 ARG B C 1
ATOM 4795 O O . ARG B 1 273 ? 17.125 9.234 15.578 1 82.38 273 ARG B O 1
ATOM 4802 N N . ARG B 1 274 ? 16.422 7.82 17.156 1 87.19 274 ARG B N 1
ATOM 4803 C CA . ARG B 1 274 ? 15.641 8.805 17.891 1 87.19 274 ARG B CA 1
ATOM 4804 C C . ARG B 1 274 ? 16.359 9.227 19.172 1 87.19 274 ARG B C 1
ATOM 4806 O O . ARG B 1 274 ? 16.656 8.391 20.016 1 87.19 274 ARG B O 1
ATOM 4813 N N . VAL B 1 275 ? 16.672 10.531 19.266 1 87.56 275 VAL B N 1
ATOM 4814 C CA . VAL B 1 275 ? 17.422 11.031 20.406 1 87.56 275 VAL B CA 1
ATOM 4815 C C . VAL B 1 275 ? 16.656 12.156 21.094 1 87.56 275 VAL B C 1
ATOM 4817 O O . VAL B 1 275 ? 16.469 13.227 20.516 1 87.56 275 VAL B O 1
ATOM 4820 N N . PRO B 1 276 ? 16.125 11.867 22.297 1 87.75 276 PRO B N 1
ATOM 4821 C CA . PRO B 1 276 ? 15.492 12.969 23.031 1 87.75 276 PRO B CA 1
ATOM 4822 C C . PRO B 1 276 ? 16.484 14.078 23.391 1 87.75 276 PRO B C 1
ATOM 4824 O O . PRO B 1 276 ? 17.625 13.797 23.719 1 87.75 276 PRO B O 1
ATOM 4827 N N . VAL B 1 277 ? 16.062 15.227 23.094 1 80.25 277 VAL B N 1
ATOM 4828 C CA . VAL B 1 277 ? 16.938 16.359 23.359 1 80.25 277 VAL B CA 1
ATOM 4829 C C . VAL B 1 277 ? 16.781 16.812 24.812 1 80.25 277 VAL B C 1
ATOM 4831 O O . VAL B 1 277 ? 15.664 16.891 25.328 1 80.25 277 VAL B O 1
ATOM 4834 N N . THR B 1 278 ? 17.844 16.797 25.516 1 69.62 278 THR B N 1
ATOM 4835 C CA . THR B 1 278 ? 17.906 17.406 26.844 1 69.62 278 THR B CA 1
ATOM 4836 C C . THR B 1 278 ? 18.203 18.891 26.75 1 69.62 278 THR B C 1
ATOM 4838 O O . THR B 1 278 ? 18.766 19.359 25.766 1 69.62 278 THR B O 1
ATOM 4841 N N . PRO B 1 279 ? 17.578 19.859 27.594 1 57.09 279 PRO B N 1
ATOM 4842 C CA . PRO B 1 279 ? 17.594 21.328 27.578 1 57.09 279 PRO B CA 1
ATOM 4843 C C . PRO B 1 279 ? 18.984 21.906 27.312 1 57.09 279 PRO B C 1
ATOM 4845 O O . PRO B 1 279 ? 19.125 23.078 26.938 1 57.09 279 PRO B O 1
ATOM 4848 N N . SER B 1 280 ? 20.094 21.234 27.422 1 56.16 280 SER B N 1
ATOM 4849 C CA . SER B 1 280 ? 21.312 22.031 27.297 1 56.16 280 SER B CA 1
ATOM 4850 C C . SER B 1 280 ? 21.672 22.266 25.828 1 56.16 280 SER B C 1
ATOM 4852 O O . SER B 1 280 ? 21.922 21.297 25.094 1 56.16 280 SER B O 1
ATOM 4854 N N . ALA B 1 281 ? 21.469 23.484 25.172 1 56.47 281 ALA B N 1
ATOM 4855 C CA . ALA B 1 281 ? 21.594 23.906 23.797 1 56.47 281 ALA B CA 1
ATOM 4856 C C . ALA B 1 281 ? 23.031 23.844 23.312 1 56.47 281 ALA B C 1
ATOM 4858 O O . ALA B 1 281 ? 23.297 23.531 22.141 1 56.47 281 ALA B O 1
ATOM 4859 N N . LYS B 1 282 ? 24.047 24.312 24.141 1 57.28 282 LYS B N 1
ATOM 4860 C CA . LYS B 1 282 ? 25.391 24.609 23.672 1 57.28 282 LYS B CA 1
ATOM 4861 C C . LYS B 1 282 ? 26.062 23.375 23.078 1 57.28 282 LYS B C 1
ATOM 4863 O O . LYS B 1 282 ? 26.766 23.469 22.078 1 57.28 282 LYS B O 1
ATOM 4868 N N . GLY B 1 283 ? 25.578 22.266 23.438 1 65.94 283 GLY B N 1
ATOM 4869 C CA . GLY B 1 283 ? 26.25 21.078 22.938 1 65.94 283 GLY B CA 1
ATOM 4870 C C . GLY B 1 283 ? 25.484 20.375 21.828 1 65.94 283 GLY B C 1
ATOM 4871 O O . GLY B 1 283 ? 26.062 19.625 21.047 1 65.94 283 GLY B O 1
ATOM 4872 N N . ARG B 1 284 ? 24.359 20.859 21.594 1 79.19 284 ARG B N 1
ATOM 4873 C CA . ARG B 1 284 ? 23.5 20.141 20.656 1 79.19 284 ARG B CA 1
ATOM 4874 C C . ARG B 1 284 ? 23.844 20.5 19.219 1 79.19 284 ARG B C 1
ATOM 4876 O O . ARG B 1 284 ? 23.922 19.625 18.359 1 79.19 284 ARG B O 1
ATOM 4883 N N . SER B 1 285 ? 24.156 21.734 19.062 1 84.69 285 SER B N 1
ATOM 4884 C CA . SER B 1 285 ? 24.453 22.188 17.703 1 84.69 285 SER B CA 1
ATOM 4885 C C . SER B 1 285 ? 25.734 21.547 17.172 1 84.69 285 SER B C 1
ATOM 4887 O O . SER B 1 285 ? 25.828 21.219 15.992 1 84.69 285 SER B O 1
ATOM 4889 N N . ARG B 1 286 ? 26.625 21.391 18.078 1 84.5 286 ARG B N 1
ATOM 4890 C CA . ARG B 1 286 ? 27.859 20.734 17.672 1 84.5 286 ARG B CA 1
ATOM 4891 C C . ARG B 1 286 ? 27.625 19.266 17.344 1 84.5 286 ARG B C 1
ATOM 4893 O O . ARG B 1 286 ? 28.188 18.734 16.391 1 84.5 286 ARG B O 1
ATOM 4900 N N . ASP B 1 287 ? 26.781 18.734 18.141 1 86.31 287 ASP B N 1
ATOM 4901 C CA . ASP B 1 287 ? 26.438 17.344 17.875 1 86.31 287 ASP B CA 1
ATOM 4902 C C . ASP B 1 287 ? 25.734 17.188 16.531 1 86.31 287 ASP B C 1
ATOM 4904 O O . ASP B 1 287 ? 26.031 16.266 15.766 1 86.31 287 ASP B O 1
ATOM 4908 N N . ILE B 1 288 ? 24.875 18.078 16.312 1 87.44 288 ILE B N 1
ATOM 4909 C CA . ILE B 1 288 ? 24.141 18.078 15.047 1 87.44 288 ILE B CA 1
ATOM 4910 C C . ILE B 1 288 ? 25.094 18.281 13.883 1 87.44 288 ILE B C 1
ATOM 4912 O O . ILE B 1 288 ? 25.031 17.578 12.875 1 87.44 288 ILE B O 1
ATOM 4916 N N . ALA B 1 289 ? 25.984 19.188 14.117 1 86.25 289 ALA B N 1
ATOM 4917 C CA . ALA B 1 289 ? 26.969 19.484 13.078 1 86.25 289 ALA B CA 1
ATOM 4918 C C . ALA B 1 289 ? 27.828 18.25 12.773 1 86.25 289 ALA B C 1
ATOM 4920 O O . ALA B 1 289 ? 28.156 17.984 11.609 1 86.25 289 ALA B O 1
ATOM 4921 N N . ALA B 1 290 ? 28.188 17.609 13.758 1 86.25 290 ALA B N 1
ATOM 4922 C CA . ALA B 1 290 ? 28.984 16.406 13.578 1 86.25 290 ALA B CA 1
ATOM 4923 C C . ALA B 1 290 ? 28.219 15.367 12.758 1 86.25 290 ALA B C 1
ATOM 4925 O O . ALA B 1 290 ? 28.797 14.75 11.852 1 86.25 290 ALA B O 1
ATOM 4926 N N . LEU B 1 291 ? 27 15.227 13.086 1 86.25 291 LEU B N 1
ATOM 4927 C CA . LEU B 1 291 ? 26.172 14.273 12.359 1 86.25 291 LEU B CA 1
ATOM 4928 C C . LEU B 1 291 ? 26.031 14.68 10.898 1 86.25 291 LEU B C 1
ATOM 4930 O O . LEU B 1 291 ? 26.125 13.836 10 1 86.25 291 LEU B O 1
ATOM 4934 N N . VAL B 1 292 ? 25.812 15.922 10.672 1 83.19 292 VAL B N 1
ATOM 4935 C CA . VAL B 1 292 ? 25.688 16.453 9.328 1 83.19 292 VAL B CA 1
ATOM 4936 C C . VAL B 1 292 ? 26.984 16.25 8.562 1 83.19 292 VAL B C 1
ATOM 4938 O O . VAL B 1 292 ? 26.969 15.93 7.371 1 83.19 292 VAL B O 1
ATOM 4941 N N . GLY B 1 293 ? 28.016 16.484 9.258 1 76.81 293 GLY B N 1
ATOM 4942 C CA . GLY B 1 293 ? 29.328 16.234 8.672 1 76.81 293 GLY B CA 1
ATOM 4943 C C . GLY B 1 293 ? 29.516 14.805 8.203 1 76.81 293 GLY B C 1
ATOM 4944 O O . GLY B 1 293 ? 30.25 14.547 7.254 1 76.81 293 GLY B O 1
ATOM 4945 N N . GLU B 1 294 ? 28.844 13.93 8.891 1 77.75 294 GLU B N 1
ATOM 4946 C CA . GLU B 1 294 ? 28.891 12.516 8.531 1 77.75 294 GLU B CA 1
ATOM 4947 C C . GLU B 1 294 ? 27.953 12.219 7.367 1 77.75 294 GLU B C 1
ATOM 4949 O O . GLU B 1 294 ? 27.812 11.062 6.961 1 77.75 294 GLU B O 1
ATOM 4954 N N . GLY B 1 295 ? 27.234 13.273 6.965 1 74.94 295 GLY B N 1
ATOM 4955 C CA . GLY B 1 295 ? 26.359 13.117 5.816 1 74.94 295 GLY B CA 1
ATOM 4956 C C . GLY B 1 295 ? 24.953 12.695 6.191 1 74.94 295 GLY B C 1
ATOM 4957 O O . GLY B 1 295 ? 24.156 12.32 5.328 1 74.94 295 GLY B O 1
ATOM 4958 N N . LYS B 1 296 ? 24.719 12.727 7.426 1 80 296 LYS B N 1
ATOM 4959 C CA . LYS B 1 296 ? 23.422 12.25 7.906 1 80 296 LYS B CA 1
ATOM 4960 C C . LYS B 1 296 ? 22.344 13.32 7.734 1 80 296 LYS B C 1
ATOM 4962 O O . LYS B 1 296 ? 22.641 14.516 7.809 1 80 296 LYS B O 1
ATOM 4967 N N . ARG B 1 297 ? 21.156 12.875 7.477 1 80.19 297 ARG B N 1
ATOM 4968 C CA . ARG B 1 297 ? 19.984 13.742 7.535 1 80.19 297 ARG B CA 1
ATOM 4969 C C . ARG B 1 297 ? 19.422 13.82 8.961 1 80.19 297 ARG B C 1
ATOM 4971 O O . ARG B 1 297 ? 18.922 12.828 9.484 1 80.19 297 ARG B O 1
ATOM 4978 N N . VAL B 1 298 ? 19.562 15.055 9.438 1 88.62 298 VAL B N 1
ATOM 4979 C CA . VAL B 1 298 ? 19.172 15.234 10.828 1 88.62 298 VAL B CA 1
ATOM 4980 C C . VAL B 1 298 ? 17.891 16.062 10.898 1 88.62 298 VAL B C 1
ATOM 4982 O O . VAL B 1 298 ? 17.766 17.094 10.242 1 88.62 298 VAL B O 1
ATOM 4985 N N . VAL B 1 299 ? 16.875 15.5 11.602 1 90.12 299 VAL B N 1
ATOM 4986 C CA . VAL B 1 299 ? 15.648 16.266 11.867 1 90.12 299 VAL B CA 1
ATOM 4987 C C . VAL B 1 299 ? 15.617 16.703 13.328 1 90.12 299 VAL B C 1
ATOM 4989 O O . VAL B 1 299 ? 15.805 15.883 14.234 1 90.12 299 VAL B O 1
ATOM 4992 N N . ARG B 1 300 ? 15.516 17.984 13.5 1 91.56 300 ARG B N 1
ATOM 4993 C CA . ARG B 1 300 ? 15.203 18.547 14.805 1 91.56 300 ARG B CA 1
ATOM 4994 C C . ARG B 1 300 ? 13.711 18.797 14.953 1 91.56 300 ARG B C 1
ATOM 4996 O O . ARG B 1 300 ? 13.18 19.75 14.375 1 91.56 300 ARG B O 1
ATOM 5003 N N . LEU B 1 301 ? 13.07 17.922 15.703 1 90.56 301 LEU B N 1
ATOM 5004 C CA . LEU B 1 301 ? 11.625 17.969 15.852 1 90.56 301 LEU B CA 1
ATOM 5005 C C . LEU B 1 301 ? 11.234 18.766 17.094 1 90.56 301 LEU B C 1
ATOM 5007 O O . LEU B 1 301 ? 11.586 18.391 18.219 1 90.56 301 LEU B O 1
ATOM 5011 N N . ARG B 1 302 ? 10.539 19.828 16.875 1 88.56 302 ARG B N 1
ATOM 5012 C CA . ARG B 1 302 ? 10.156 20.734 17.953 1 88.56 302 ARG B CA 1
ATOM 5013 C C . ARG B 1 302 ? 8.641 20.812 18.094 1 88.56 302 ARG B C 1
ATOM 5015 O O . ARG B 1 302 ? 7.914 20.703 17.109 1 88.56 302 ARG B O 1
ATOM 5022 N N . SER B 1 303 ? 8.258 21.031 19.344 1 86.31 303 SER B N 1
ATOM 5023 C CA . SER B 1 303 ? 6.84 21.281 19.562 1 86.31 303 SER B CA 1
ATOM 5024 C C . SER B 1 303 ? 6.438 22.656 19.016 1 86.31 303 SER B C 1
ATOM 5026 O O . SER B 1 303 ? 7.199 23.625 19.125 1 86.31 303 SER B O 1
ATOM 5028 N N . GLY B 1 304 ? 5.262 22.703 18.453 1 83.31 304 GLY B N 1
ATOM 5029 C CA . GLY B 1 304 ? 4.754 23.969 17.938 1 83.31 304 GLY B CA 1
ATOM 5030 C C . GLY B 1 304 ? 5.348 24.328 16.594 1 83.31 304 GLY B C 1
ATOM 5031 O O . GLY B 1 304 ? 5.602 23.453 15.758 1 83.31 304 GLY B O 1
ATOM 5032 N N . ASN B 1 305 ? 5.367 25.594 16.328 1 83.88 305 ASN B N 1
ATOM 5033 C CA . ASN B 1 305 ? 5.941 26.141 15.109 1 83.88 305 ASN B CA 1
ATOM 5034 C C . ASN B 1 305 ? 7.309 26.766 15.367 1 83.88 305 ASN B C 1
ATOM 5036 O O . ASN B 1 305 ? 7.418 27.781 16.078 1 83.88 305 ASN B O 1
ATOM 5040 N N . PRO B 1 306 ? 8.375 26.141 14.773 1 80.62 306 PRO B N 1
ATOM 5041 C CA . PRO B 1 306 ? 9.727 26.641 15.031 1 80.62 306 PRO B CA 1
ATOM 5042 C C . PRO B 1 306 ? 9.906 28.094 14.609 1 80.62 306 PRO B C 1
ATOM 5044 O O . PRO B 1 306 ? 10.75 28.812 15.164 1 80.62 306 PRO B O 1
ATOM 5047 N N . MET B 1 307 ? 9.141 28.453 13.719 1 74.69 307 MET B N 1
ATOM 5048 C CA . MET B 1 307 ? 9.266 29.828 13.219 1 74.69 307 MET B CA 1
ATOM 5049 C C . MET B 1 307 ? 8.766 30.828 14.25 1 74.69 307 MET B C 1
ATOM 5051 O O . MET B 1 307 ? 9.078 32.031 14.172 1 74.69 307 MET B O 1
ATOM 5055 N N . ALA B 1 308 ? 8.008 30.344 15.211 1 70.5 308 ALA B N 1
ATOM 5056 C CA . ALA B 1 308 ? 7.402 31.219 16.219 1 70.5 308 ALA B CA 1
ATOM 5057 C C . ALA B 1 308 ? 8.125 31.094 17.547 1 70.5 308 ALA B C 1
ATOM 5059 O O . ALA B 1 308 ? 7.77 31.781 18.516 1 70.5 308 ALA B O 1
ATOM 5060 N N . LEU B 1 309 ? 9.156 30.375 17.578 1 71 309 LEU B N 1
ATOM 5061 C CA . LEU B 1 309 ? 9.789 30.094 18.859 1 71 309 LEU B CA 1
ATOM 5062 C C . LEU B 1 309 ? 11.195 30.688 18.922 1 71 309 LEU B C 1
ATOM 5064 O O . LEU B 1 309 ? 12.008 30.453 18.016 1 71 309 LEU B O 1
ATOM 5068 N N . ALA B 1 310 ? 11.406 31.422 19.906 1 67.25 310 ALA B N 1
ATOM 5069 C CA . ALA B 1 310 ? 12.703 32.062 20.094 1 67.25 310 ALA B CA 1
ATOM 5070 C C . ALA B 1 310 ? 13.82 31.016 20.156 1 67.25 310 ALA B C 1
ATOM 5072 O O . ALA B 1 310 ? 14.891 31.219 19.578 1 67.25 310 ALA B O 1
ATOM 5073 N N . GLY B 1 311 ? 13.555 29.953 20.844 1 69.38 311 GLY B N 1
ATOM 5074 C CA . GLY B 1 311 ? 14.555 28.906 20.969 1 69.38 311 GLY B CA 1
ATOM 5075 C C . GLY B 1 311 ? 14.961 28.312 19.641 1 69.38 311 GLY B C 1
ATOM 5076 O O . GLY B 1 311 ? 16.125 27.984 19.438 1 69.38 311 GLY B O 1
ATOM 5077 N N . ALA B 1 312 ? 14.031 28.297 18.766 1 76.12 312 ALA B N 1
ATOM 5078 C CA . ALA B 1 312 ? 14.336 27.75 17.438 1 76.12 312 ALA B CA 1
ATOM 5079 C C . ALA B 1 312 ? 15.242 28.688 16.656 1 76.12 312 ALA B C 1
ATOM 5081 O O . ALA B 1 312 ? 16.156 28.25 15.961 1 76.12 312 ALA B O 1
ATOM 5082 N N . VAL B 1 313 ? 15.023 29.922 16.859 1 76.19 313 VAL B N 1
ATOM 5083 C CA . VAL B 1 313 ? 15.82 30.922 16.156 1 76.19 313 VAL B CA 1
ATOM 5084 C C . VAL B 1 313 ? 17.281 30.828 16.609 1 76.19 313 VAL B C 1
ATOM 5086 O O . VAL B 1 313 ? 18.188 30.906 15.781 1 76.19 313 VAL B O 1
ATOM 5089 N N . GLU B 1 314 ? 17.469 30.719 17.891 1 80.44 314 GLU B N 1
ATOM 5090 C CA . GLU B 1 314 ? 18.812 30.594 18.438 1 80.44 314 GLU B CA 1
ATOM 5091 C C . GLU B 1 314 ? 19.516 29.344 17.906 1 80.44 314 GLU B C 1
ATOM 5093 O O . GLU B 1 314 ? 20.688 29.375 17.562 1 80.44 314 GLU B O 1
ATOM 5098 N N . GLU B 1 315 ? 18.766 28.328 17.844 1 82.31 315 GLU B N 1
ATOM 5099 C CA . GLU B 1 315 ? 19.328 27.062 17.344 1 82.31 315 GLU B CA 1
ATOM 5100 C C . GLU B 1 315 ? 19.688 27.156 15.875 1 82.31 315 GLU B C 1
ATOM 5102 O O . GLU B 1 315 ? 20.75 26.672 15.453 1 82.31 315 GLU B O 1
ATOM 5107 N N . ILE B 1 316 ? 18.875 27.766 15.203 1 80.94 316 ILE B N 1
ATOM 5108 C CA . ILE B 1 316 ? 19.109 27.969 13.773 1 80.94 316 ILE B CA 1
ATOM 5109 C C . ILE B 1 316 ? 20.375 28.781 13.57 1 80.94 316 ILE B C 1
ATOM 5111 O O . ILE B 1 316 ? 21.234 28.422 12.758 1 80.94 316 ILE B O 1
ATOM 5115 N N . ALA B 1 317 ? 20.469 29.844 14.336 1 81.81 317 ALA B N 1
ATOM 5116 C CA . ALA B 1 317 ? 21.625 30.719 14.242 1 81.81 317 ALA B CA 1
ATOM 5117 C C . ALA B 1 317 ? 22.906 29.953 14.578 1 81.81 317 ALA B C 1
ATOM 5119 O O . ALA B 1 317 ? 23.938 30.141 13.922 1 81.81 317 ALA B O 1
ATOM 5120 N N . ALA B 1 318 ? 22.859 29.156 15.547 1 84.81 318 ALA B N 1
ATOM 5121 C CA . ALA B 1 318 ? 24.016 28.375 15.961 1 84.81 318 ALA B CA 1
ATOM 5122 C C . ALA B 1 318 ? 24.438 27.406 14.867 1 84.81 318 ALA B C 1
ATOM 5124 O O . ALA B 1 318 ? 25.641 27.25 14.586 1 84.81 318 ALA B O 1
ATOM 5125 N N . LEU B 1 319 ? 23.516 26.812 14.234 1 86.06 319 LEU B N 1
ATOM 5126 C CA . LEU B 1 319 ? 23.812 25.844 13.18 1 86.06 319 LEU B CA 1
ATOM 5127 C C . LEU B 1 319 ? 24.359 26.531 11.938 1 86.06 319 LEU B C 1
ATOM 5129 O O . LEU B 1 319 ? 25.312 26.062 11.32 1 86.06 319 LEU B O 1
ATOM 5133 N N . GLU B 1 320 ? 23.703 27.578 11.672 1 80.5 320 GLU B N 1
ATOM 5134 C CA . GLU B 1 320 ? 24.203 28.359 10.539 1 80.5 320 GLU B CA 1
ATOM 5135 C C . GLU B 1 320 ? 25.641 28.812 10.766 1 80.5 320 GLU B C 1
ATOM 5137 O O . GLU B 1 320 ? 26.453 28.828 9.836 1 80.5 320 GLU B O 1
ATOM 5142 N N . GLY B 1 321 ? 25.906 29.25 11.906 1 81.69 321 GLY B N 1
ATOM 5143 C CA . GLY B 1 321 ? 27.25 29.641 12.273 1 81.69 321 GLY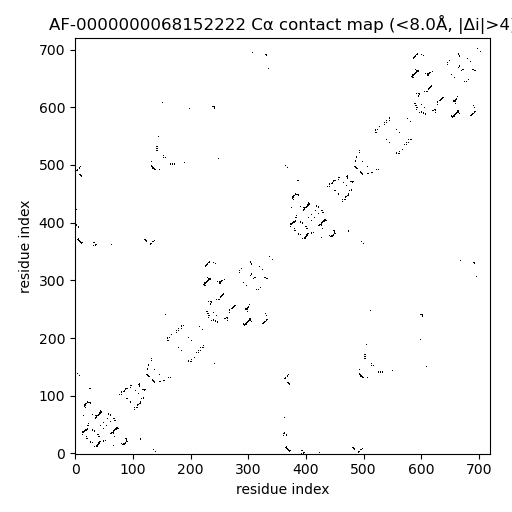 B CA 1
ATOM 5144 C C . GLY B 1 321 ? 28.266 28.531 12.078 1 81.69 321 GLY B C 1
ATOM 5145 O O . GLY B 1 321 ? 29.453 28.797 11.828 1 81.69 321 GLY B O 1
ATOM 5146 N N . LEU B 1 322 ? 27.812 27.328 12.141 1 84.19 322 LEU B N 1
ATOM 5147 C CA . LEU B 1 322 ? 28.672 26.172 11.977 1 84.19 322 LEU B CA 1
ATOM 5148 C C . LEU B 1 322 ? 28.703 25.719 10.516 1 84.19 322 LEU B C 1
ATOM 5150 O O . LEU B 1 322 ? 29.312 24.688 10.195 1 84.19 322 LEU B O 1
ATOM 5154 N N . GLY B 1 323 ? 27.938 26.422 9.656 1 79.12 323 GLY B N 1
ATOM 5155 C CA . GLY B 1 323 ? 27.938 26.109 8.242 1 79.12 323 GLY B CA 1
ATOM 5156 C C . GLY B 1 323 ? 27 24.969 7.883 1 79.12 323 GLY B C 1
ATOM 5157 O O . GLY B 1 323 ? 27.172 24.328 6.84 1 79.12 323 GLY B O 1
ATOM 5158 N N . VAL B 1 324 ? 26.172 24.672 8.758 1 80.75 324 VAL B N 1
ATOM 5159 C CA . VAL B 1 324 ? 25.234 23.578 8.516 1 80.75 324 VAL B CA 1
ATOM 5160 C C . VAL B 1 324 ? 24 24.094 7.801 1 80.75 324 VAL B C 1
ATOM 5162 O O . VAL B 1 324 ? 23.328 25.016 8.281 1 80.75 324 VAL B O 1
ATOM 5165 N N . PRO B 1 325 ? 23.672 23.562 6.656 1 76.12 325 PRO B N 1
ATOM 5166 C CA . PRO B 1 325 ? 22.422 23.953 5.988 1 76.12 325 PRO B CA 1
ATOM 5167 C C . PRO B 1 325 ? 21.188 23.547 6.781 1 76.12 325 PRO B C 1
ATOM 5169 O O . PRO B 1 325 ? 21.078 22.422 7.25 1 76.12 325 PRO B O 1
ATOM 5172 N N . VAL B 1 326 ? 20.344 24.594 6.988 1 81.81 326 VAL B N 1
ATOM 5173 C CA . VAL B 1 326 ? 19.156 24.344 7.797 1 81.81 326 VAL B CA 1
ATOM 5174 C C . VAL B 1 326 ? 17.891 24.594 6.965 1 81.81 326 VAL B C 1
ATOM 5176 O O . VAL B 1 326 ? 17.812 25.594 6.242 1 81.81 326 VAL B O 1
ATOM 5179 N N . GLU B 1 327 ? 17.078 23.641 6.906 1 81 327 GLU B N 1
ATOM 5180 C CA . GLU B 1 327 ? 15.734 23.797 6.363 1 81 327 GLU B CA 1
ATOM 5181 C C . GLU B 1 327 ? 14.688 23.812 7.473 1 81 327 GLU B C 1
ATOM 5183 O O . GLU B 1 327 ? 14.789 23.078 8.445 1 81 327 GLU B O 1
ATOM 5188 N N . ILE B 1 328 ? 13.641 24.766 7.301 1 85.25 328 ILE B N 1
ATOM 5189 C CA . ILE B 1 328 ? 12.609 24.875 8.328 1 85.25 328 ILE B CA 1
ATOM 5190 C C . ILE B 1 328 ? 11.266 24.422 7.762 1 85.25 328 ILE B C 1
ATOM 5192 O O . ILE B 1 328 ? 10.875 24.828 6.664 1 85.25 328 ILE B O 1
ATOM 5196 N N . VAL B 1 329 ? 10.648 23.562 8.438 1 83.31 329 VAL B N 1
ATOM 5197 C CA . VAL B 1 329 ? 9.273 23.156 8.156 1 83.31 329 VAL B CA 1
ATOM 5198 C C . VAL B 1 329 ? 8.344 23.672 9.25 1 83.31 329 VAL B C 1
AT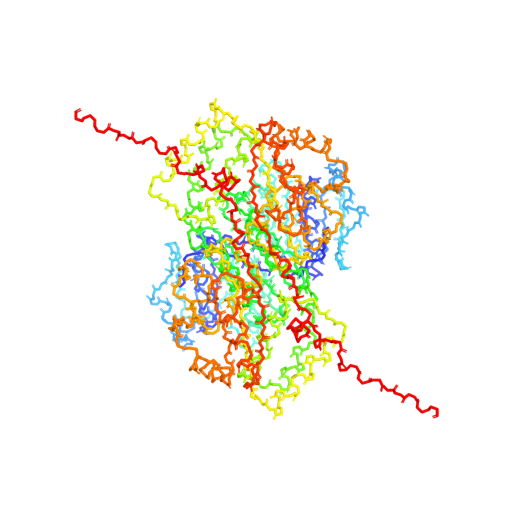OM 5200 O O . VAL B 1 329 ? 8.406 23.203 10.398 1 83.31 329 VAL B O 1
ATOM 5203 N N . PRO B 1 330 ? 7.48 24.578 8.906 1 84.75 330 PRO B N 1
ATOM 5204 C CA . PRO B 1 330 ? 6.602 25.125 9.938 1 84.75 330 PRO B CA 1
ATOM 5205 C C . PRO B 1 330 ? 5.598 24.109 10.469 1 84.75 330 PRO B C 1
ATOM 5207 O O . PRO B 1 330 ? 5.379 23.062 9.844 1 84.75 330 PRO B O 1
ATOM 5210 N N . GLY B 1 331 ? 5.164 24.375 11.625 1 84.75 331 GLY B N 1
ATOM 5211 C CA . GLY B 1 331 ? 4.113 23.594 12.242 1 84.75 331 GLY B CA 1
ATOM 5212 C C . GLY B 1 331 ? 2.85 24.375 12.516 1 84.75 331 GLY B C 1
ATOM 5213 O O . GLY B 1 331 ? 2.854 25.609 12.438 1 84.75 331 GLY B O 1
ATOM 5214 N N . VAL B 1 332 ? 1.738 23.641 12.695 1 82.25 332 VAL B N 1
ATOM 5215 C CA . VAL B 1 332 ? 0.462 24.266 13.031 1 82.25 332 VAL B CA 1
ATOM 5216 C C . VAL B 1 332 ? 0.549 24.922 14.406 1 82.25 332 VAL B C 1
ATOM 5218 O O . VAL B 1 332 ? 1.024 24.297 15.367 1 82.25 332 VAL B O 1
ATOM 5221 N N . GLU B 1 333 ? 0.319 26.266 14.43 1 75.38 333 GLU B N 1
ATOM 5222 C CA . GLU B 1 333 ? 0.364 26.984 15.703 1 75.38 333 GLU B CA 1
ATOM 5223 C C . GLU B 1 333 ? -0.865 26.672 16.547 1 75.38 333 GLU B C 1
ATOM 5225 O O . GLU B 1 333 ? -1.972 26.531 16.031 1 75.38 333 GLU B O 1
ATOM 5230 N N . ALA B 1 334 ? -0.611 26.266 17.766 1 56.88 334 ALA B N 1
ATOM 5231 C CA . ALA B 1 334 ? -1.733 26.141 18.688 1 56.88 334 ALA B CA 1
ATOM 5232 C C . ALA B 1 334 ? -2.529 27.438 18.781 1 56.88 334 ALA B C 1
ATOM 5234 O O . ALA B 1 334 ? -1.955 28.516 18.953 1 56.88 334 ALA B O 1
ATOM 5235 N N . ALA B 1 335 ? -3.441 27.781 17.875 1 50.47 335 ALA B N 1
ATOM 5236 C CA . ALA B 1 335 ? -4.199 29.016 18.062 1 50.47 335 ALA B CA 1
ATOM 5237 C C . ALA B 1 335 ? -4.422 29.328 19.531 1 50.47 335 ALA B C 1
ATOM 5239 O O . ALA B 1 335 ? -4.715 28.422 20.328 1 50.47 335 ALA B O 1
ATOM 5240 N N . PRO B 1 336 ? -3.928 30.453 20.094 1 40.78 336 PRO B N 1
ATOM 5241 C CA . PRO B 1 336 ? -4.449 30.844 21.406 1 40.78 336 PRO B CA 1
ATOM 5242 C C . PRO B 1 336 ? -5.953 30.594 21.547 1 40.78 336 PRO B C 1
ATOM 5244 O O . PRO B 1 336 ? -6.73 31.047 20.688 1 40.78 336 PRO B O 1
ATOM 5247 N N . CYS B 1 337 ? -6.379 29.422 21.734 1 34.28 337 CYS B N 1
ATOM 5248 C CA . CYS B 1 337 ? -7.805 29.312 22.016 1 34.28 337 CYS B CA 1
ATOM 5249 C C . CYS B 1 337 ? -8.305 30.547 22.75 1 34.28 337 CYS B C 1
ATOM 5251 O O . CYS B 1 337 ? -7.965 30.766 23.922 1 34.28 337 CYS B O 1
ATOM 5253 N N . ARG B 1 338 ? -8.477 31.719 22.281 1 34.88 338 ARG B N 1
ATOM 5254 C CA . ARG B 1 338 ? -9.383 32.531 23.094 1 34.88 338 ARG B CA 1
ATOM 5255 C C . ARG B 1 338 ? -10.477 31.656 23.719 1 34.88 338 ARG B C 1
ATOM 5257 O O . ARG B 1 338 ? -10.992 30.75 23.078 1 34.88 338 ARG B O 1
ATOM 5264 N N . SER B 1 339 ? -10.656 31.547 25.016 1 34.06 339 SER B N 1
ATOM 5265 C CA . SER B 1 339 ? -11.523 30.844 25.953 1 34.06 339 SER B CA 1
ATOM 5266 C C . SER B 1 339 ? -12.891 30.562 25.344 1 34.06 339 SER B C 1
ATOM 5268 O O . SER B 1 339 ? -13.477 29.5 25.594 1 34.06 339 SER B O 1
ATOM 5270 N N . ASP B 1 340 ? -13.625 31.531 24.766 1 31.73 340 ASP B N 1
ATOM 5271 C CA . ASP B 1 340 ? -15.055 31.469 24.484 1 31.73 340 ASP B CA 1
ATOM 5272 C C . ASP B 1 340 ? -15.328 30.594 23.266 1 31.73 340 ASP B C 1
ATOM 5274 O O . ASP B 1 340 ? -16.406 30 23.156 1 31.73 340 ASP B O 1
ATOM 5278 N N . VAL B 1 341 ? -14.625 30.672 22.094 1 34.16 341 VAL B N 1
ATOM 5279 C CA . VAL B 1 341 ? -15.062 30 20.875 1 34.16 341 VAL B CA 1
ATOM 5280 C C . VAL B 1 341 ? -14.5 28.578 20.828 1 34.16 341 VAL B C 1
ATOM 5282 O O . VAL B 1 341 ? -15.008 27.734 20.094 1 34.16 341 VAL B O 1
ATOM 5285 N N . ILE B 1 342 ? -13.438 28.203 21.359 1 36.62 342 ILE B N 1
ATOM 5286 C CA . ILE B 1 342 ? -12.867 26.859 21.359 1 36.62 342 ILE B CA 1
ATOM 5287 C C . ILE B 1 342 ? -13.727 25.922 22.219 1 36.62 342 ILE B C 1
ATOM 5289 O O . ILE B 1 342 ? -13.594 24.703 22.156 1 36.62 342 ILE B O 1
ATOM 5293 N N . GLN B 1 343 ? -14.281 26.391 23.312 1 33.62 343 GLN B N 1
ATOM 5294 C CA . GLN B 1 343 ? -15.125 25.578 24.188 1 33.62 343 GLN B CA 1
ATOM 5295 C C . GLN B 1 343 ? -16.141 24.797 23.375 1 33.62 343 GLN B C 1
ATOM 5297 O O . GLN B 1 343 ? -16.609 23.734 23.797 1 33.62 343 GLN B O 1
ATOM 5302 N N . VAL B 1 344 ? -16.719 25.375 22.375 1 32.34 344 VAL B N 1
ATOM 5303 C CA . VAL B 1 344 ? -17.75 24.672 21.609 1 32.34 344 VAL B CA 1
ATOM 5304 C C . VAL B 1 344 ? -17.109 23.547 20.797 1 32.34 344 VAL B C 1
ATOM 5306 O O . VAL B 1 344 ? -17.719 22.5 20.594 1 32.34 344 VAL B O 1
ATOM 5309 N N . VAL B 1 345 ? -15.906 23.656 20.234 1 34.56 345 VAL B N 1
ATOM 5310 C CA . VAL B 1 345 ? -15.406 22.656 19.297 1 34.56 345 VAL B CA 1
ATOM 5311 C C . VAL B 1 345 ? -14.852 21.453 20.062 1 34.56 345 VAL B C 1
ATOM 5313 O O . VAL B 1 345 ? -15.078 20.312 19.688 1 34.56 345 VAL B O 1
ATOM 5316 N N . PHE B 1 346 ? -13.945 21.656 21.172 1 32.47 346 PHE B N 1
ATOM 5317 C CA . PHE B 1 346 ? -13.359 20.562 21.922 1 32.47 346 PHE B CA 1
ATOM 5318 C C . PHE B 1 346 ? -14.242 20.188 23.109 1 32.47 346 PHE B C 1
ATOM 5320 O O . PHE B 1 346 ? -14.109 19.094 23.672 1 32.47 346 PHE B O 1
ATOM 5327 N N . ARG B 1 347 ? -15.07 21.094 23.797 1 31.09 347 ARG B N 1
ATOM 5328 C CA . ARG B 1 347 ? -15.828 20.781 25 1 31.09 347 ARG B CA 1
ATOM 5329 C C . ARG B 1 347 ? -16.906 19.734 24.734 1 31.09 347 ARG B C 1
ATOM 5331 O O . ARG B 1 347 ? -17.344 19.047 25.641 1 31.09 347 ARG B O 1
ATOM 5338 N N . ARG B 1 348 ? -17.562 19.75 23.625 1 32.41 348 ARG B N 1
ATOM 5339 C CA . ARG B 1 348 ? -18.75 18.922 23.766 1 32.41 348 ARG B CA 1
ATOM 5340 C C . ARG B 1 348 ? -18.375 17.469 24 1 32.41 348 ARG B C 1
ATOM 5342 O O . ARG B 1 348 ? -19.25 16.609 24.141 1 32.41 348 ARG B O 1
ATOM 5349 N N . ARG B 1 349 ? -17.125 17.141 24.094 1 30.88 349 ARG B N 1
ATOM 5350 C CA . ARG B 1 349 ? -16.953 15.82 24.688 1 30.88 349 ARG B CA 1
ATOM 5351 C C . ARG B 1 349 ? -17.281 15.844 26.172 1 30.88 349 ARG B C 1
ATOM 5353 O O . ARG B 1 349 ? -17.562 14.805 26.766 1 30.88 349 ARG B O 1
ATOM 5360 N N . GLU B 1 350 ? -17.031 16.922 26.938 1 29.83 350 GLU B N 1
ATOM 5361 C CA . GLU B 1 350 ? -17.156 16.734 28.391 1 29.83 350 GLU B CA 1
ATOM 5362 C C . GLU B 1 350 ? -18.609 16.672 28.812 1 29.83 350 GLU B C 1
ATOM 5364 O O . GLU B 1 350 ? -18.969 15.938 29.734 1 29.83 350 GLU B O 1
ATOM 5369 N N . VAL B 1 351 ? -19.531 17.578 28.516 1 29.28 351 VAL B N 1
ATOM 5370 C CA . VAL B 1 351 ? -20.641 17.859 29.391 1 29.28 351 VAL B CA 1
ATOM 5371 C C . VAL B 1 351 ? -21.656 16.719 29.328 1 29.28 351 VAL B C 1
ATOM 5373 O O . VAL B 1 351 ? -22.5 16.578 30.219 1 29.28 351 VAL B O 1
ATOM 5376 N N . SER B 1 352 ? -21.969 15.984 28.391 1 28.38 352 SER B N 1
ATOM 5377 C CA . SER B 1 352 ? -23.219 15.281 28.625 1 28.38 352 SER B CA 1
ATOM 5378 C C . SER B 1 352 ? -23.016 14.094 29.562 1 28.38 352 SER B C 1
ATOM 5380 O O . SER B 1 352 ? -23.094 12.938 29.125 1 28.38 352 SER B O 1
ATOM 5382 N N . GLN B 1 353 ? -21.953 14.078 30.469 1 25.17 353 GLN B N 1
ATOM 5383 C CA . GLN B 1 353 ? -22.172 13.086 31.516 1 25.17 353 GLN B CA 1
ATOM 5384 C C . GLN B 1 353 ? -23.281 13.531 32.469 1 25.17 353 GLN B C 1
ATOM 5386 O O . GLN B 1 353 ? -23.141 14.562 33.125 1 25.17 353 GLN B O 1
ATOM 5391 N N . PRO B 1 354 ? -24.609 13.367 32.25 1 28.91 354 PRO B N 1
ATOM 5392 C CA . PRO B 1 354 ? -25.516 13.484 33.406 1 28.91 354 PRO B CA 1
ATOM 5393 C C . PRO B 1 354 ? -24.969 12.773 34.625 1 28.91 354 PRO B C 1
ATOM 5395 O O . PRO B 1 354 ? -24.312 11.734 34.531 1 28.91 354 PRO B O 1
ATOM 5398 N N . GLY B 1 355 ? -24.531 13.461 35.656 1 25.48 355 GLY B N 1
ATOM 5399 C CA . GLY B 1 355 ? -24.391 13.055 37.062 1 25.48 355 GLY B CA 1
ATOM 5400 C C . GLY B 1 355 ? -25.594 12.281 37.562 1 25.48 355 GLY B C 1
ATOM 5401 O O . GLY B 1 355 ? -26.719 12.781 37.531 1 25.48 355 GLY B O 1
ATOM 5402 N N . LEU B 1 356 ? -25.719 10.953 37.406 1 27.03 356 LEU B N 1
ATOM 5403 C CA . LEU B 1 356 ? -26.562 10.141 38.25 1 27.03 356 LEU B CA 1
ATOM 5404 C C . LEU B 1 356 ? -26.312 10.461 39.719 1 27.03 356 LEU B C 1
ATOM 5406 O O . LEU B 1 356 ? -25.219 10.203 40.25 1 27.03 356 LEU B O 1
ATOM 5410 N N . ARG B 1 357 ? -26.828 11.57 40.281 1 26.11 357 ARG B N 1
ATOM 5411 C CA . ARG B 1 357 ? -27.078 11.656 41.719 1 26.11 357 ARG B CA 1
ATOM 5412 C C . ARG B 1 357 ? -27.734 10.383 42.25 1 26.11 357 ARG B C 1
ATOM 5414 O O . ARG B 1 357 ? -28.797 9.977 41.75 1 26.11 357 ARG B O 1
ATOM 5421 N N . ALA B 1 358 ? -26.906 9.5 42.875 1 25.27 358 ALA B N 1
ATOM 5422 C CA . ALA B 1 358 ? -27.328 8.586 43.938 1 25.27 358 ALA B CA 1
ATOM 5423 C C . ALA B 1 358 ? -28.156 9.32 44.969 1 25.27 358 ALA B C 1
ATOM 5425 O O . ALA B 1 358 ? -27.766 10.383 45.469 1 25.27 358 ALA B O 1
ATOM 5426 N N . ALA B 1 359 ? -29.484 9.18 44.969 1 27.2 359 ALA B N 1
ATOM 5427 C CA . ALA B 1 359 ? -30.359 9.18 46.156 1 27.2 359 ALA B CA 1
ATOM 5428 C C . ALA B 1 359 ? -29.734 8.422 47.312 1 27.2 359 ALA B C 1
ATOM 5430 O O . ALA B 1 359 ? -29.453 7.227 47.188 1 27.2 359 ALA B O 1
ATOM 5431 N N . HIS B 1 360 ? -28.969 9.172 48 1 23.28 360 HIS B N 1
ATOM 5432 C CA . HIS B 1 360 ? -29.312 9.047 49.406 1 23.28 360 HIS B CA 1
ATOM 5433 C C . HIS B 1 360 ? -30.641 9.75 49.719 1 23.28 360 HIS B C 1
ATOM 5435 O O . HIS B 1 360 ? -30.969 10.75 49.094 1 23.28 360 HIS B O 1
#

Secondary structure (DSSP, 8-state):
----SSEEEEE--TT-EEEEE--SHHHHHHHHHHHHTT-EEEEE--GGG--HHHHHHHHH--SSTT-EEEEESS---GGGGTTEEEEEE--SSHHHHHHHHHHHHHHT--EEETT-GGGBSSB--EEEEETTEEEEEE-TTS-HHHHHHHHHHHHHHS-THHHHHHHHHHHHHHHHHHHS-TTHHHHHHHHHHHHHHHH-PPPTTHHHHHHHHHHHHHH------EEEEEE-BTS-GGG-BHHHHHHHHH-SEEEE-TT--HHHHTTS-TTSEEEEPPS--HHHHHHHHHHHHTT-EEEEEESB-GGG-HHHHHHHHHHHHTT--EEEE---------TTTHHHHHHTTTTTS-------/----SSEEEEE--TT-EEEEE--SHHHHHHHHHHHHTT-EEEEE--GGG--HHHHHHHHH--SSTT-EEEEESS---GGGGTTEEEEEE--SSHHHHHHHHHHHHHHT--EEETT-GGGBSSB--EEEEETTEEEEEE-TTS-HHHHHHHHHHHHHHS-THHHHHHHHHHHHHHHHHHHS-TTHHHHHHHHHHHHHHHH-PPPTTHHHHHHHHHHHHHHS-----EEEEEE-BTS-GGG-BHHHHHHHHH-SEEEE-TT--HHHHTTS-TTSEEEEPPS--HHHHHHHHHHHHTT-EEEEEESB-GGG-HHHHHHHHHHHHTT--EEEE---------TTTHHHHHHTTTS---------

Sequence (720 aa):
MTALATLPLFWPLNGKQAVVAGGSDAAAWKAELLAACGAEVHVYAPRASLSDVFLDLLARGPAHEHGRLIHHDQAWHVGDFRDAAIAVADCDEQSDAEAFFLAGRSAGVPVNVIDKPAFCAFQFGSIVNRSPVVVAISTDGAAPILAQAIRRRIEALLPPALKHWATVAQAIRDRVNARLKPGSARRAFWERFVDRVFLDAPEEGVETRLMAEVDRLVTRPSAIGRVTIVGAGPGDAELLTLKAVRALQAADVILFDEWIPDDVLELARREARRVPVTPSAKGRSRDIAALVGEGKRVVRLRSGNPMALAGAVEEIAALEGLGVPVEIVPGVEAAPCRSDVIQVVFRRREVSQPGLRAAHMTALATLPLFWPLNGKQAVVAGGSDAAAWKAELLAACGAEVHVYAPRASLSDVFLDLLARGPAHEHGRLIHHDQAWHVGDFRDAAIAVADCDEQSDAEAFFLAGRSAGVPVNVIDKPAFCAFQFGSIVNRSPVVVAISTDGAAPILAQAIRRRIEALLPPALKHWATVAQAIRDRVNARLKPGSARRAFWERFVDRVFLDAPEEGVETRLMAEVDRLVTRPSAIGRVTIVGAGPGDAELLTLKAVRALQAADVILFDEWIPDDVLELARREARRVPVTPSAKGRSRDIAALVGEGKRVVRLRSGNPMALAGAVEEIAALEGLGVPVEIVPGVEAAPCRSDVIQVVFRRREVSQPGLRAAH

pLDDT: mean 80.3, std 16.87, range [23.28, 98.38]

Radius of gyration: 28.01 Å; Cα contacts (8 Å, |Δi|>4): 1463; chains: 2; bounding box: 69×80×78 Å

Solvent-accessible surface area (backbone atoms only — not comparable to full-atom values): 37302 Å² total; per-residue (Å²): 119,69,51,34,65,50,42,60,36,33,32,70,30,62,79,32,35,29,35,33,35,37,24,40,57,70,35,32,54,52,49,51,53,46,10,11,18,11,9,36,30,40,34,21,27,42,68,89,57,40,29,70,61,27,52,49,44,67,70,71,52,48,56,16,91,65,18,34,78,44,78,37,76,34,76,78,55,70,74,69,39,64,82,28,66,35,35,37,33,48,54,91,47,68,67,56,38,51,53,53,34,51,38,21,54,74,57,30,18,53,28,31,31,60,97,35,74,92,41,34,58,44,40,81,54,52,74,43,83,36,44,44,36,37,36,32,37,38,34,76,82,29,42,71,67,51,44,50,52,50,48,47,52,49,49,54,70,50,55,78,41,36,24,57,40,42,50,50,41,46,70,42,41,64,60,48,54,72,66,34,58,93,53,68,57,40,48,48,51,52,52,50,47,49,52,41,40,78,73,43,65,79,53,91,64,43,68,59,53,50,49,52,48,50,53,47,37,62,74,47,52,72,49,71,24,40,37,34,40,29,12,37,8,83,47,43,57,52,47,24,20,50,54,41,48,50,49,38,44,64,21,45,32,37,37,27,44,80,80,57,42,64,71,47,57,60,46,27,40,86,83,33,44,76,40,75,50,67,90,66,62,85,58,43,48,56,51,50,45,51,43,19,65,72,38,33,31,34,26,41,40,34,75,22,25,42,84,76,33,68,70,41,51,55,52,50,51,52,28,46,74,72,68,42,56,74,43,79,37,70,16,26,57,67,65,79,61,59,77,81,70,45,52,68,75,70,42,66,73,62,63,77,61,76,75,80,74,76,79,121,119,70,51,34,66,50,42,60,35,30,32,69,28,63,79,32,35,28,38,33,34,38,25,42,56,70,34,32,52,52,49,50,54,45,8,12,17,11,10,37,30,39,33,20,28,41,68,87,55,40,29,70,60,27,52,51,45,69,72,71,54,48,55,16,90,65,18,34,78,45,79,39,77,33,76,76,56,71,73,68,37,65,81,28,66,35,36,38,34,48,55,90,48,66,69,56,39,49,52,52,35,52,37,21,54,75,55,30,17,53,27,30,31,60,98,35,72,92,40,33,60,44,41,80,54,50,74,44,84,37,46,44,36,37,36,31,39,37,34,77,82,31,42,72,67,51,47,49,51,51,47,53,51,50,47,53,70,51,54,78,43,39,22,57,40,42,51,48,40,45,70,41,41,64,60,48,56,72,66,33,60,92,53,67,64,39,48,50,50,52,50,53,48,48,53,41,40,79,73,45,65,77,52,92,63,43,68,60,54,51,50,51,49,51,54,45,40,64,76,49,56,73,55,64,23,40,36,35,40,29,11,37,8,82,45,43,55,54,46,25,21,48,51,40,46,50,49,40,42,63,22,45,31,36,37,27,44,80,80,58,40,65,69,47,57,62,42,26,41,84,82,32,46,77,40,74,52,67,91,68,60,87,58,45,48,55,51,50,45,53,42,20,68,73,37,33,30,34,26,42,40,34,77,23,23,43,88,76,33,68,69,41,50,55,51,49,52,52,29,47,74,70,68,42,58,75,43,80,36,69,17,26,56,69,66,78,64,60,74,78,71,45,45,66,75,69,36,70,74,63,66,82,61,77,77,80,74,75,81,122